Protein AF-0000000085180410 (afdb_homodimer)

Secondary structure (DSSP, 8-state):
-EEEEE--SSTTHHHHHHHHHHHHHHHT-EEEEEEEE--HHHHHHHHH-GGGHHHHHHHHHHHHHHHHHHHHTTTSEEEEEES-HHHHHHHHHTTEEEEEEE-----HHHHHHH--HHHHHHHHTSS-EEEE-TT---SS-SEEEEE--SSHHHHHHHHHHHHHHHHHT-EEEEEEEEPSTTSTT--TTS--TT--HHHHHHHHHHHHHHHHTS-EEEEE-SSHHHHHHHHHHTT-SEEEEEE---SSTTS---HHHHHHHHH--S-EEEEETT---/-EEEEEE-SSTTHHHHHHHHHHHHHHHT-EEEEEEEE--HHHHHHHHH-GGGHHHHHHHHHHHHHHHHHHHHTTTSEEEEEES-HHHHHHHHHTTEEEEEEE-----HHHHHHH--HHHHHHHHTSS-EEEE-TT---SS-SEEEEE--SSHHHHHHHHHHHHHHHHHT-EEEEEEEEPSTTSTT--TTS--TT--HHHHHHHHHHHHHHHHTS-EEEEE-SSHHHHHHHHHHTT-SEEEEEE---SSTTSPPPHHHHHHHHH--S-EEEEETT---

InterPro domains:
  IPR006015 Universal stress protein A family [PR01438] (141-159)
  IPR006015 Universal stress protein A family [PR01438] (233-245)
  IPR006015 Universal stress protein A family [PR01438] (250-272)
  IPR006016 UspA [PF00582] (2-133)
  IPR006016 UspA [PF00582] (143-272)
  IPR014729 Rossmann-like alpha/beta/alpha sandwich fold [G3DSA:3.40.50.620] (1-136)
  IPR014729 Rossmann-like alpha/beta/alpha sandwich fold [G3DSA:3.40.50.620] (140-274)

Sequence (554 aa):
MRLLAAVDFGATHESVVATAEALGEALGLEPFLLHVIPDPYFQGLAHHFPDLKEPIQALLAQVEARVGAALRARGLKAQVLRGLPAFVVGGEATRAKLVVLGQVGEAPLERLARGGMARYLLHRGEVPVLLVPPHRPLLRPARIAVGVDEGDAALAAARLAQIFGERLGAEVVGLHLVSGEGGCCYPTYLDPKGLGLAQVLERAEAFLSERLGLKVQAFKGEEALDLLEAAKRLGVDLLVLGSKAKSTWRHRLGQMVEAALRHGELPLLVVPEAARWMRLLAAVDFGATHESVVATAEALGEALGLEPFLLHVIPDPYFQGLAHHFPDLKEPIQALLAQVEARVGAALRARGLKAQVLRGLPAFVVGGEATRAKLVVLGQVGEAPLERLARGGMARYLLHRGEVPVLLVPPHRPLLRPARIAVGVDEGDAALAAARLAQIFGERLGAEVVGLHLVSGEGGCCYPTYLDPKGLGLAQVLERAEAFLSERLGLKVQAFKGEEALDLLEAAKRLGVDLLVLGSKAKSTWRHRLGQMVEAALRHGELPLLVVPEAARW

Structure (mmCIF, N/CA/C/O backbone):
data_AF-0000000085180410-model_v1
#
loop_
_entity.id
_entity.type
_entity.pdbx_description
1 polymer 'Universal stress protein UspA-like protein'
#
loop_
_atom_site.group_PDB
_atom_site.id
_atom_site.type_symbol
_atom_site.label_atom_id
_atom_site.label_alt_id
_atom_site.label_comp_id
_atom_site.label_asym_id
_atom_site.label_entity_id
_atom_site.label_seq_id
_atom_site.pdbx_PDB_ins_code
_atom_site.Cartn_x
_atom_site.Cartn_y
_atom_site.Cartn_z
_atom_site.occupancy
_atom_site.B_iso_or_equiv
_atom_site.auth_seq_id
_atom_site.auth_comp_id
_atom_site.auth_asym_id
_atom_site.auth_atom_id
_atom_site.pdbx_PDB_model_num
ATOM 1 N N . MET A 1 1 ? 6.113 -18.984 -25.016 1 86.44 1 MET A N 1
ATOM 2 C CA . MET A 1 1 ? 5.594 -17.938 -24.125 1 86.44 1 MET A CA 1
ATOM 3 C C . MET A 1 1 ? 6.312 -17.969 -22.781 1 86.44 1 MET A C 1
ATOM 5 O O . MET A 1 1 ? 6.914 -18.984 -22.406 1 86.44 1 MET A O 1
ATOM 9 N N . ARG A 1 2 ? 6.344 -16.891 -22.125 1 94.56 2 ARG A N 1
ATOM 10 C CA . ARG A 1 2 ? 7.266 -16.719 -21.016 1 94.56 2 ARG A CA 1
ATOM 11 C C . ARG A 1 2 ? 6.527 -16.828 -19.672 1 94.56 2 ARG A C 1
ATOM 13 O O . ARG A 1 2 ? 5.359 -16.453 -19.578 1 94.56 2 ARG A O 1
ATOM 20 N N . LEU A 1 3 ? 7.152 -17.562 -18.766 1 98.25 3 LEU A N 1
ATOM 21 C CA . LEU A 1 3 ? 6.809 -17.531 -17.344 1 98.25 3 LEU A CA 1
ATOM 22 C C . LEU A 1 3 ? 7.77 -16.625 -16.578 1 98.25 3 LEU A C 1
ATOM 24 O O . LEU A 1 3 ? 8.953 -16.938 -16.438 1 98.25 3 LEU A O 1
ATOM 28 N N . LEU A 1 4 ? 7.266 -15.516 -16.125 1 98.56 4 LEU A N 1
ATOM 29 C CA . LEU A 1 4 ? 8.102 -14.555 -15.414 1 98.56 4 LEU A CA 1
ATOM 30 C C . LEU A 1 4 ? 8.125 -14.867 -13.914 1 98.56 4 LEU A C 1
ATOM 32 O O . LEU A 1 4 ? 7.074 -14.945 -13.273 1 98.56 4 LEU A O 1
ATOM 36 N N . ALA A 1 5 ? 9.25 -15.094 -13.398 1 98.56 5 ALA A N 1
ATOM 37 C CA . ALA A 1 5 ? 9.445 -15.273 -11.961 1 98.56 5 ALA A CA 1
ATOM 38 C C . ALA A 1 5 ? 10.25 -14.117 -11.375 1 98.56 5 ALA A C 1
ATOM 40 O O . ALA A 1 5 ? 11.445 -13.977 -11.648 1 98.56 5 ALA A O 1
ATOM 41 N N . ALA A 1 6 ? 9.578 -13.305 -10.617 1 97.94 6 ALA A N 1
ATOM 42 C CA . ALA A 1 6 ? 10.266 -12.219 -9.93 1 97.94 6 ALA A CA 1
ATOM 43 C C . ALA A 1 6 ? 10.875 -12.695 -8.617 1 97.94 6 ALA A C 1
ATOM 45 O O . ALA A 1 6 ? 10.164 -13.219 -7.754 1 97.94 6 ALA A O 1
ATOM 46 N N . VAL A 1 7 ? 12.148 -12.531 -8.484 1 96.25 7 VAL A N 1
ATOM 47 C CA . VAL A 1 7 ? 12.828 -13.102 -7.332 1 96.25 7 VAL A CA 1
ATOM 48 C C . VAL A 1 7 ? 13.625 -12.016 -6.613 1 96.25 7 VAL A C 1
ATOM 50 O O . VAL A 1 7 ? 14.031 -11.023 -7.227 1 96.25 7 VAL A O 1
ATOM 53 N N . ASP A 1 8 ? 13.531 -12.32 -5.398 1 88.06 8 ASP A N 1
ATOM 54 C CA . ASP A 1 8 ? 14.461 -11.602 -4.539 1 88.06 8 ASP A CA 1
ATOM 55 C C . ASP A 1 8 ? 15.242 -12.562 -3.641 1 88.06 8 ASP A C 1
ATOM 57 O O . ASP A 1 8 ? 15.039 -13.773 -3.705 1 88.06 8 ASP A O 1
ATOM 61 N N . PHE A 1 9 ? 16.328 -12.477 -3.127 1 88.25 9 PHE A N 1
ATOM 62 C CA . PHE A 1 9 ? 17.125 -13.367 -2.287 1 88.25 9 PHE A CA 1
ATOM 63 C C . PHE A 1 9 ? 16.578 -13.406 -0.868 1 88.25 9 PHE A C 1
ATOM 65 O O . PHE A 1 9 ? 17.328 -13.531 0.096 1 88.25 9 PHE A O 1
ATOM 72 N N . GLY A 1 10 ? 15.234 -13.188 -0.792 1 90 10 GLY A N 1
ATOM 73 C CA . GLY A 1 10 ? 14.578 -13.305 0.5 1 90 10 GLY A CA 1
ATOM 74 C C . GLY A 1 10 ? 14.07 -14.711 0.789 1 90 10 GLY A C 1
ATOM 75 O O . GLY A 1 10 ? 14.555 -15.68 0.207 1 90 10 GLY A O 1
ATOM 76 N N . ALA A 1 11 ? 13.109 -14.836 1.707 1 89.75 11 ALA A N 1
ATOM 77 C CA . ALA A 1 11 ? 12.633 -16.109 2.248 1 89.75 11 ALA A CA 1
ATOM 78 C C . ALA A 1 11 ? 11.922 -16.922 1.177 1 89.75 11 ALA A C 1
ATOM 80 O O . ALA A 1 11 ? 11.875 -18.156 1.257 1 89.75 11 ALA A O 1
ATOM 81 N N . THR A 1 12 ? 11.398 -16.266 0.133 1 93.25 12 THR A N 1
ATOM 82 C CA . THR A 1 12 ? 10.594 -16.969 -0.858 1 93.25 12 THR A CA 1
ATOM 83 C C . THR A 1 12 ? 11.422 -17.312 -2.092 1 93.25 12 THR A C 1
ATOM 85 O O . THR A 1 12 ? 10.93 -17.938 -3.027 1 93.25 12 THR A O 1
ATOM 88 N N . HIS A 1 13 ? 12.656 -16.969 -2.131 1 95.12 13 HIS A N 1
ATOM 89 C CA . HIS A 1 13 ? 13.5 -17.094 -3.316 1 95.12 13 HIS A CA 1
ATOM 90 C C . HIS A 1 13 ? 13.477 -18.516 -3.865 1 95.12 13 HIS A C 1
ATOM 92 O O . HIS A 1 13 ? 13.125 -18.734 -5.027 1 95.12 13 HIS A O 1
ATOM 98 N N . GLU A 1 14 ? 13.742 -19.438 -3.02 1 95.81 14 GLU A N 1
ATOM 99 C CA . GLU A 1 14 ? 13.844 -20.828 -3.473 1 95.81 14 GLU A CA 1
ATOM 100 C C . GLU A 1 14 ? 12.492 -21.359 -3.922 1 95.81 14 GLU A C 1
ATOM 102 O O . GLU A 1 14 ? 12.398 -22.094 -4.906 1 95.81 14 GLU A O 1
ATOM 107 N N . SER A 1 15 ? 11.492 -20.984 -3.205 1 96.62 15 SER A N 1
ATOM 108 C CA . SER A 1 15 ? 10.148 -21.438 -3.572 1 96.62 15 SER A CA 1
ATOM 109 C C . SER A 1 15 ? 9.742 -20.906 -4.941 1 96.62 15 SER A C 1
ATOM 111 O O . SER A 1 15 ? 9.164 -21.625 -5.75 1 96.62 15 SER A O 1
ATOM 113 N N . VAL A 1 16 ? 10.055 -19.688 -5.223 1 97.88 16 VAL A N 1
ATOM 114 C CA . VAL A 1 16 ? 9.688 -19.062 -6.484 1 97.88 16 VAL A CA 1
ATOM 115 C C . VAL A 1 16 ? 10.477 -19.703 -7.629 1 97.88 16 VAL A C 1
ATOM 117 O O . VAL A 1 16 ? 9.906 -20.047 -8.664 1 97.88 16 VAL A O 1
ATOM 120 N N . VAL A 1 17 ? 11.75 -19.922 -7.43 1 97.69 17 VAL A N 1
ATOM 121 C CA . VAL A 1 17 ? 12.602 -20.5 -8.469 1 97.69 17 VAL A CA 1
ATOM 122 C C . VAL A 1 17 ? 12.164 -21.922 -8.766 1 97.69 17 VAL A C 1
ATOM 124 O O . VAL A 1 17 ? 11.969 -22.297 -9.922 1 97.69 17 VAL A O 1
ATOM 127 N N . ALA A 1 18 ? 11.961 -22.672 -7.746 1 97.69 18 ALA A N 1
ATOM 128 C CA . ALA A 1 18 ? 11.547 -24.062 -7.914 1 97.69 18 ALA A CA 1
ATOM 129 C C . ALA A 1 18 ? 10.195 -24.141 -8.617 1 97.69 18 ALA A C 1
ATOM 131 O O . ALA A 1 18 ? 10 -25 -9.492 1 97.69 18 ALA A O 1
ATOM 132 N N . THR A 1 19 ? 9.297 -23.297 -8.227 1 98.38 19 THR A N 1
ATOM 133 C CA . THR A 1 19 ? 7.98 -23.25 -8.844 1 98.38 19 THR A CA 1
ATOM 134 C C . THR A 1 19 ? 8.094 -22.906 -10.328 1 98.38 19 THR A C 1
ATOM 136 O O . THR A 1 19 ? 7.453 -23.547 -11.172 1 98.38 19 THR A O 1
ATOM 139 N N . ALA A 1 20 ? 8.898 -21.922 -10.633 1 98.06 20 ALA A N 1
ATOM 140 C CA . ALA A 1 20 ? 9.062 -21.484 -12.016 1 98.06 20 ALA A CA 1
ATOM 141 C C . ALA A 1 20 ? 9.609 -22.609 -12.883 1 98.06 20 ALA A C 1
ATOM 143 O O . ALA A 1 20 ? 9.156 -22.812 -14.008 1 98.06 20 ALA A O 1
ATOM 144 N N . GLU A 1 21 ? 10.539 -23.281 -12.359 1 97.06 21 GLU A N 1
ATOM 145 C CA . GLU A 1 21 ? 11.133 -24.391 -13.086 1 97.06 21 GLU A CA 1
ATOM 146 C C . GLU A 1 21 ? 10.117 -25.5 -13.328 1 97.06 21 GLU A C 1
ATOM 148 O O . GLU A 1 21 ? 9.945 -25.969 -14.453 1 97.06 21 GLU A O 1
ATOM 153 N N . ALA A 1 22 ? 9.469 -25.891 -12.305 1 97.19 22 ALA A N 1
ATOM 154 C CA . ALA A 1 22 ? 8.508 -27 -12.383 1 97.19 22 ALA A CA 1
ATOM 155 C C . ALA A 1 22 ? 7.348 -26.656 -13.312 1 97.19 22 ALA A C 1
ATOM 157 O O . ALA A 1 22 ? 6.984 -27.438 -14.18 1 97.19 22 ALA A O 1
ATOM 158 N N . LEU A 1 23 ? 6.809 -25.5 -13.125 1 97.31 23 LEU A N 1
ATOM 159 C CA . LEU A 1 23 ? 5.656 -25.094 -13.922 1 97.31 23 LEU A CA 1
ATOM 160 C C . LEU A 1 23 ? 6.062 -24.828 -15.367 1 97.31 23 LEU A C 1
ATOM 162 O O . LEU A 1 23 ? 5.293 -25.094 -16.297 1 97.31 23 LEU A O 1
ATOM 166 N N . GLY A 1 24 ? 7.242 -24.203 -15.492 1 96.75 24 GLY A N 1
ATOM 167 C CA . GLY A 1 24 ? 7.727 -24 -16.844 1 96.75 24 GLY A CA 1
ATOM 168 C C . GLY A 1 24 ? 7.742 -25.266 -17.672 1 96.75 24 GLY A C 1
ATOM 169 O O . GLY A 1 24 ? 7.238 -25.297 -18.797 1 96.75 24 GLY A O 1
ATOM 170 N N . GLU A 1 25 ? 8.242 -26.234 -17.141 1 95.38 25 GLU A N 1
ATOM 171 C CA . GLU A 1 25 ? 8.312 -27.547 -17.797 1 95.38 25 GLU A CA 1
ATOM 172 C C . GLU A 1 25 ? 6.922 -28.109 -18.062 1 95.38 25 GLU A C 1
ATOM 174 O O . GLU A 1 25 ? 6.609 -28.516 -19.172 1 95.38 25 GLU A O 1
ATOM 179 N N . ALA A 1 26 ? 6.121 -28.125 -17.094 1 96.12 26 ALA A N 1
ATOM 180 C CA . ALA A 1 26 ? 4.812 -28.766 -17.172 1 96.12 26 ALA A CA 1
ATOM 181 C C . ALA A 1 26 ? 3.887 -28.016 -18.141 1 96.12 26 ALA A C 1
ATOM 183 O O . ALA A 1 26 ? 3.061 -28.641 -18.812 1 96.12 26 ALA A O 1
ATOM 184 N N . LEU A 1 27 ? 4.023 -26.703 -18.172 1 96.31 27 LEU A N 1
ATOM 185 C CA . LEU A 1 27 ? 3.084 -25.891 -18.953 1 96.31 27 LEU A CA 1
ATOM 186 C C . LEU A 1 27 ? 3.682 -25.5 -20.297 1 96.31 27 LEU A C 1
ATOM 188 O O . LEU A 1 27 ? 3.012 -24.875 -21.125 1 96.31 27 LEU A O 1
ATOM 192 N N . GLY A 1 28 ? 4.918 -25.906 -20.516 1 96.19 28 GLY A N 1
ATOM 193 C CA . GLY A 1 28 ? 5.582 -25.547 -21.766 1 96.19 28 GLY A CA 1
ATOM 194 C C . GLY A 1 28 ? 5.906 -24.078 -21.875 1 96.19 28 GLY A C 1
ATOM 195 O O . GLY A 1 28 ? 5.766 -23.484 -22.938 1 96.19 28 GLY A O 1
ATOM 196 N N . LEU A 1 29 ? 6.148 -23.484 -20.797 1 97.06 29 LEU A N 1
ATOM 197 C CA . LEU A 1 29 ? 6.551 -22.094 -20.75 1 97.06 29 LEU A CA 1
ATOM 198 C C . LEU A 1 29 ? 8.039 -21.953 -20.453 1 97.06 29 LEU A C 1
ATOM 200 O O . LEU A 1 29 ? 8.625 -22.828 -19.797 1 97.06 29 LEU A O 1
ATOM 204 N N . GLU A 1 30 ? 8.656 -20.953 -20.938 1 97.62 30 GLU A N 1
ATOM 205 C CA . GLU A 1 30 ? 10.062 -20.688 -20.641 1 97.62 30 GLU A CA 1
ATOM 206 C C . GLU A 1 30 ? 10.219 -19.844 -19.375 1 97.62 30 GLU A C 1
ATOM 208 O O . GLU A 1 30 ? 9.859 -18.672 -19.375 1 97.62 30 GLU A O 1
ATOM 213 N N . PRO A 1 31 ? 10.773 -20.453 -18.344 1 97.88 31 PRO A N 1
ATOM 214 C CA . PRO A 1 31 ? 10.977 -19.672 -17.125 1 97.88 31 PRO A CA 1
ATOM 215 C C . PRO A 1 31 ? 12 -18.547 -17.312 1 97.88 31 PRO A C 1
ATOM 217 O O . PRO A 1 31 ? 13.031 -18.75 -17.953 1 97.88 31 PRO A O 1
ATOM 220 N N . PHE A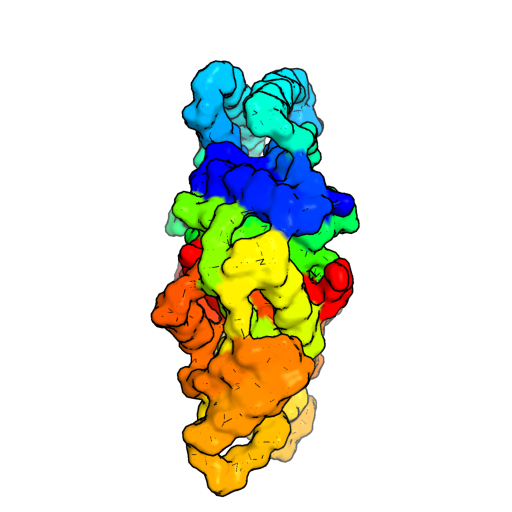 1 32 ? 11.656 -17.422 -16.859 1 98.06 32 PHE A N 1
ATOM 221 C CA . PHE A 1 32 ? 12.5 -16.234 -16.891 1 98.06 32 PHE A CA 1
ATOM 222 C C . PHE A 1 32 ? 12.586 -15.578 -15.523 1 98.06 32 PHE A C 1
ATOM 224 O O . PHE A 1 32 ? 11.578 -15.086 -15 1 98.06 32 PHE A O 1
ATOM 231 N N . LEU A 1 33 ? 13.797 -15.602 -14.93 1 98.31 33 LEU A N 1
ATOM 232 C CA . LEU A 1 33 ? 14.008 -14.992 -13.625 1 98.31 33 LEU A CA 1
ATOM 233 C C . LEU A 1 33 ? 14.297 -13.5 -13.766 1 98.31 33 LEU A C 1
ATOM 235 O O . LEU A 1 33 ? 15.125 -13.1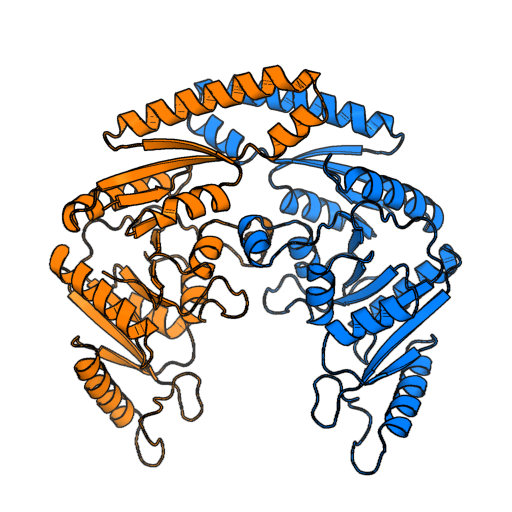02 -14.594 1 98.31 33 LEU A O 1
ATOM 239 N N . LEU A 1 34 ? 13.594 -12.68 -13.047 1 98.31 34 LEU A N 1
ATOM 240 C CA . LEU A 1 34 ? 13.812 -11.242 -13.023 1 98.31 34 LEU A CA 1
ATOM 241 C C . LEU A 1 34 ? 14.117 -10.758 -11.609 1 98.31 34 LEU A C 1
ATOM 243 O O . LEU A 1 34 ? 13.375 -11.062 -10.672 1 98.31 34 LEU A O 1
ATOM 247 N N . HIS A 1 35 ? 15.188 -10.156 -11.453 1 98.38 35 HIS A N 1
ATOM 248 C CA . HIS A 1 35 ? 15.539 -9.469 -10.219 1 98.38 35 HIS A CA 1
ATOM 249 C C . HIS A 1 35 ? 15.641 -7.961 -10.438 1 98.38 35 HIS A C 1
ATOM 251 O O . HIS A 1 35 ? 16.234 -7.516 -11.43 1 98.38 35 HIS A O 1
ATOM 257 N N . VAL A 1 36 ? 15.062 -7.18 -9.586 1 97.81 36 VAL A N 1
ATOM 258 C CA . VAL A 1 36 ? 15.086 -5.727 -9.727 1 97.81 36 VAL A CA 1
ATOM 259 C C . VAL A 1 36 ? 15.828 -5.109 -8.539 1 97.81 36 VAL A C 1
ATOM 261 O O . VAL A 1 36 ? 15.5 -5.379 -7.383 1 97.81 36 VAL A O 1
ATOM 264 N N . ILE A 1 37 ? 16.859 -4.383 -8.758 1 97.88 37 ILE A N 1
ATOM 265 C CA . ILE A 1 37 ? 17.562 -3.605 -7.75 1 97.88 37 ILE A CA 1
ATOM 266 C C . ILE A 1 37 ? 16.844 -2.283 -7.508 1 97.88 37 ILE A C 1
ATOM 268 O O . ILE A 1 37 ? 16.75 -1.448 -8.414 1 97.88 37 ILE A O 1
ATOM 272 N N . PRO A 1 38 ? 16.266 -2.137 -6.332 1 95.88 38 PRO A N 1
ATOM 273 C CA . PRO A 1 38 ? 15.594 -0.862 -6.051 1 95.88 38 PRO A CA 1
ATOM 274 C C . PRO A 1 38 ? 16.578 0.287 -5.848 1 95.88 38 PRO A C 1
ATOM 276 O O . PRO A 1 38 ? 17.078 0.49 -4.738 1 95.88 38 PRO A O 1
ATOM 279 N N . ASP A 1 39 ? 16.75 1.11 -6.871 1 96.31 39 ASP A N 1
ATOM 280 C CA . ASP A 1 39 ? 17.828 2.098 -6.758 1 96.31 39 ASP A CA 1
ATOM 281 C C . ASP A 1 39 ? 17.266 3.52 -6.816 1 96.31 39 ASP A C 1
ATOM 283 O O . ASP A 1 39 ? 18.031 4.484 -6.91 1 96.31 39 ASP A O 1
ATOM 287 N N . PRO A 1 40 ? 15.891 3.717 -6.773 1 93.25 40 PRO A N 1
ATOM 288 C CA . PRO A 1 40 ? 15.414 5.094 -6.926 1 93.25 40 PRO A CA 1
ATOM 289 C C . PRO A 1 40 ? 15.93 6.02 -5.824 1 93.25 40 PRO A C 1
ATOM 291 O O . PRO A 1 40 ? 16.297 7.164 -6.102 1 93.25 40 PRO A O 1
ATOM 294 N N . TYR A 1 41 ? 15.922 5.559 -4.598 1 94.19 41 TYR A N 1
ATOM 295 C CA . TYR A 1 41 ? 16.406 6.387 -3.502 1 94.19 41 TYR A CA 1
ATOM 296 C C . TYR A 1 41 ? 17.844 6.816 -3.746 1 94.19 41 TYR A C 1
ATOM 298 O O . TYR A 1 41 ? 18.188 8 -3.627 1 94.19 41 TYR A O 1
ATOM 306 N N . PHE A 1 42 ? 18.688 5.898 -4.102 1 96.31 42 PHE A N 1
ATOM 307 C CA . PHE A 1 42 ? 20.109 6.18 -4.266 1 96.31 42 PHE A CA 1
ATOM 308 C C . PHE A 1 42 ? 20.344 7.027 -5.508 1 96.31 42 PHE A C 1
ATOM 310 O O . PHE A 1 42 ? 21.25 7.871 -5.52 1 96.31 42 PHE A O 1
ATOM 317 N N . GLN A 1 43 ? 19.547 6.766 -6.512 1 95 43 GLN A N 1
ATOM 318 C CA . GLN A 1 43 ? 19.641 7.625 -7.688 1 95 43 GLN A CA 1
ATOM 319 C C . GLN A 1 43 ? 19.266 9.062 -7.352 1 95 43 GLN A C 1
ATOM 321 O O . GLN A 1 43 ? 19.891 10.008 -7.828 1 95 43 GLN A O 1
ATOM 326 N N . GLY A 1 44 ? 18.203 9.211 -6.582 1 94.56 44 GLY A N 1
ATOM 327 C CA . GLY A 1 44 ? 17.828 10.539 -6.121 1 94.56 44 GLY A CA 1
ATOM 328 C C . GLY A 1 44 ? 18.906 11.227 -5.316 1 94.56 44 GLY A C 1
ATOM 329 O O . GLY A 1 44 ? 19.156 12.422 -5.492 1 94.56 44 GLY A O 1
ATOM 330 N N . LEU A 1 45 ? 19.547 10.492 -4.48 1 95.5 45 LEU A N 1
ATOM 331 C CA . LEU A 1 45 ? 20.641 11.047 -3.67 1 95.5 45 LEU A CA 1
ATOM 332 C C . LEU A 1 45 ? 21.797 11.484 -4.547 1 95.5 45 LEU A C 1
ATOM 334 O O . LEU A 1 45 ? 22.406 12.539 -4.312 1 95.5 45 LEU A O 1
ATOM 338 N N . ALA A 1 46 ? 22.125 10.609 -5.504 1 96.19 46 ALA A N 1
ATOM 339 C CA . ALA A 1 46 ? 23.234 10.922 -6.414 1 96.19 46 ALA A CA 1
ATOM 340 C C . ALA A 1 46 ? 22.953 12.203 -7.191 1 96.19 46 ALA A C 1
ATOM 342 O O . ALA A 1 46 ? 23.875 12.953 -7.52 1 96.19 46 ALA A O 1
ATOM 343 N N . HIS A 1 47 ? 21.703 12.422 -7.508 1 94.62 47 HIS A N 1
ATOM 344 C CA . HIS A 1 47 ? 21.312 13.641 -8.203 1 94.62 47 HIS A CA 1
ATOM 345 C C . HIS A 1 47 ? 21.484 14.867 -7.316 1 94.62 47 HIS A C 1
ATOM 347 O O . HIS A 1 47 ? 21.953 15.906 -7.777 1 94.62 47 HIS A O 1
ATOM 353 N N . HIS A 1 48 ? 21.188 14.734 -6.043 1 94.81 48 HIS A N 1
ATOM 354 C CA . HIS A 1 48 ? 21.25 15.844 -5.102 1 94.81 48 HIS A CA 1
ATOM 355 C C . HIS A 1 48 ? 22.672 16.062 -4.602 1 94.81 48 HIS A C 1
ATOM 357 O O . HIS A 1 48 ? 23.078 17.203 -4.336 1 94.81 48 HIS A O 1
ATOM 363 N N . PHE A 1 49 ? 23.391 14.945 -4.457 1 96.75 49 PHE A N 1
ATOM 364 C CA . PHE A 1 49 ? 24.766 14.984 -3.986 1 96.75 49 PHE A CA 1
ATOM 365 C C . PHE A 1 49 ? 25.719 14.383 -5.027 1 96.75 49 PHE A C 1
ATOM 367 O O . PHE A 1 49 ? 26.047 13.203 -4.965 1 96.75 49 PHE A O 1
ATOM 374 N N . PRO A 1 50 ? 26.281 15.203 -5.867 1 96.81 50 PRO A N 1
ATOM 375 C CA . PRO A 1 50 ? 27.109 14.703 -6.969 1 96.81 50 PRO A CA 1
ATOM 376 C C . PRO A 1 50 ? 28.312 13.906 -6.484 1 96.81 50 PRO A C 1
ATOM 378 O O . PRO A 1 50 ? 28.797 13.023 -7.195 1 96.81 50 PRO A O 1
ATOM 381 N N . ASP A 1 51 ? 28.812 14.203 -5.324 1 97.38 51 ASP A N 1
ATOM 382 C CA . ASP A 1 51 ? 29.984 13.508 -4.773 1 97.38 51 ASP A CA 1
ATOM 383 C C . ASP A 1 51 ? 29.641 12.062 -4.422 1 97.38 51 ASP A C 1
ATOM 385 O O . ASP A 1 51 ? 30.531 11.234 -4.238 1 97.38 51 ASP A O 1
ATOM 389 N N . LEU A 1 52 ? 28.391 11.719 -4.363 1 97.75 52 LEU A N 1
ATOM 390 C CA . LEU A 1 52 ? 27.969 10.359 -4.039 1 97.75 52 LEU A CA 1
ATOM 391 C C . LEU A 1 52 ? 27.703 9.562 -5.312 1 97.75 52 LEU A C 1
ATOM 393 O O . LEU A 1 52 ? 27.5 8.344 -5.254 1 97.75 52 LEU A O 1
ATOM 397 N N . LYS A 1 53 ? 27.703 10.188 -6.441 1 97.94 53 LYS A N 1
ATOM 398 C CA . LYS A 1 53 ? 27.344 9.555 -7.707 1 97.94 53 LYS A CA 1
ATOM 399 C C . LYS A 1 53 ? 28.234 8.352 -7.992 1 97.94 53 LYS A C 1
ATOM 401 O O . LYS A 1 53 ? 27.75 7.246 -8.219 1 97.94 53 LYS A O 1
ATOM 406 N N . GLU A 1 54 ? 29.5 8.531 -7.984 1 98.06 54 GLU A N 1
ATOM 407 C CA . GLU A 1 54 ? 30.438 7.48 -8.367 1 98.06 54 GLU A CA 1
ATOM 408 C C . GLU A 1 54 ? 30.391 6.305 -7.391 1 98.06 54 GLU A C 1
ATOM 410 O O . GLU A 1 54 ? 30.281 5.152 -7.809 1 98.06 54 GLU A O 1
ATOM 415 N N . PRO A 1 55 ? 30.453 6.574 -6.047 1 98.12 55 PRO A N 1
ATOM 416 C CA . PRO A 1 55 ? 30.359 5.445 -5.117 1 98.12 55 PRO A CA 1
ATOM 417 C C . PRO A 1 55 ? 29.047 4.668 -5.27 1 98.12 55 PRO A C 1
ATOM 419 O O . PRO A 1 55 ? 29.047 3.436 -5.176 1 98.12 55 PRO A O 1
ATOM 422 N N . ILE A 1 56 ? 27.969 5.32 -5.484 1 98.19 56 ILE A N 1
ATOM 423 C CA . ILE A 1 56 ? 26.672 4.676 -5.637 1 98.19 56 ILE A CA 1
ATOM 424 C C . ILE A 1 56 ? 26.656 3.824 -6.902 1 98.19 56 ILE A C 1
ATOM 426 O O . ILE A 1 56 ? 26.266 2.656 -6.875 1 98.19 56 ILE A O 1
ATOM 430 N N . GLN A 1 57 ? 27.125 4.383 -8.008 1 98.12 57 GLN A N 1
ATOM 431 C CA . GLN A 1 57 ? 27.141 3.658 -9.273 1 98.12 57 GLN A CA 1
ATOM 432 C C . GLN A 1 57 ? 28.047 2.43 -9.188 1 98.12 57 GLN A C 1
ATOM 434 O O . GLN A 1 57 ? 27.734 1.378 -9.742 1 98.12 57 GLN A O 1
ATOM 439 N N . ALA A 1 58 ? 29.141 2.598 -8.555 1 98.12 58 ALA A N 1
ATOM 440 C CA . ALA A 1 58 ? 30.078 1.483 -8.398 1 98.12 58 ALA A CA 1
ATOM 441 C C . ALA A 1 58 ? 29.438 0.341 -7.617 1 98.12 58 ALA A C 1
ATOM 443 O O . ALA A 1 58 ? 29.562 -0.826 -7.996 1 98.12 58 ALA A O 1
ATOM 444 N N . LEU A 1 59 ? 28.766 0.663 -6.52 1 97.94 59 LEU A N 1
ATOM 445 C CA . LEU A 1 59 ? 28.109 -0.373 -5.73 1 97.94 59 LEU A CA 1
ATOM 446 C C . LEU A 1 59 ? 27 -1.049 -6.527 1 97.94 59 LEU A C 1
ATOM 448 O O . LEU A 1 59 ? 26.875 -2.275 -6.512 1 97.94 59 LEU A O 1
ATOM 452 N N . LEU A 1 60 ? 26.188 -0.244 -7.195 1 98.06 60 LEU A N 1
ATOM 453 C CA . LEU A 1 60 ? 25.078 -0.792 -7.969 1 98.06 60 LEU A CA 1
ATOM 454 C C . LEU A 1 60 ? 25.578 -1.743 -9.047 1 98.06 60 LEU A C 1
ATOM 456 O O . LEU A 1 60 ? 24.969 -2.787 -9.297 1 98.06 60 LEU A O 1
ATOM 460 N N . ALA A 1 61 ? 26.703 -1.386 -9.695 1 98.19 61 ALA A N 1
ATOM 461 C CA . ALA A 1 61 ? 27.312 -2.248 -10.711 1 98.19 61 ALA A CA 1
ATOM 462 C C . ALA A 1 61 ? 27.781 -3.561 -10.102 1 98.19 61 ALA A C 1
ATOM 464 O O . ALA A 1 61 ? 27.609 -4.629 -10.688 1 98.19 61 ALA A O 1
ATOM 465 N N . GLN A 1 62 ? 28.375 -3.475 -8.945 1 98.06 62 GLN A N 1
ATOM 466 C CA . GLN A 1 62 ? 28.844 -4.664 -8.242 1 98.06 62 GLN A CA 1
ATOM 467 C C . GLN A 1 62 ? 27.672 -5.578 -7.875 1 98.06 62 GLN A C 1
ATOM 469 O O . GLN A 1 62 ? 27.75 -6.797 -8.047 1 98.06 62 GLN A O 1
ATOM 474 N N . VAL A 1 63 ? 26.656 -5 -7.34 1 97.94 63 VAL A N 1
ATOM 475 C CA . VAL A 1 63 ? 25.453 -5.746 -6.949 1 97.94 63 VAL A CA 1
ATOM 476 C C . VAL A 1 63 ? 24.844 -6.414 -8.172 1 97.94 63 VAL A C 1
ATOM 478 O O . VAL A 1 63 ? 24.516 -7.602 -8.141 1 97.94 63 VAL A O 1
ATOM 481 N N . GLU A 1 64 ? 24.719 -5.633 -9.203 1 98.19 64 GLU A N 1
ATOM 482 C CA . GLU A 1 64 ? 24.141 -6.145 -10.445 1 98.19 64 GLU A CA 1
ATOM 483 C C . GLU A 1 64 ? 24.938 -7.34 -10.969 1 98.19 64 GLU A C 1
ATOM 485 O O . GLU A 1 64 ? 24.344 -8.359 -11.344 1 98.19 64 GLU A O 1
ATOM 490 N N . ALA A 1 65 ? 26.219 -7.227 -11.016 1 98.06 65 ALA A N 1
ATOM 491 C CA . ALA A 1 65 ? 27.078 -8.297 -11.508 1 98.06 65 ALA A CA 1
ATOM 492 C C . ALA A 1 65 ? 26.969 -9.539 -10.625 1 98.06 65 ALA A C 1
ATOM 494 O O . ALA A 1 65 ? 26.844 -10.656 -11.133 1 98.06 65 ALA A O 1
ATOM 495 N N . ARG A 1 66 ? 26.969 -9.352 -9.352 1 97.81 66 ARG A N 1
ATOM 496 C CA . ARG A 1 66 ? 26.969 -10.461 -8.406 1 97.81 66 ARG A CA 1
ATOM 497 C C . ARG A 1 66 ? 25.641 -11.195 -8.43 1 97.81 66 ARG A C 1
ATOM 499 O O . ARG A 1 66 ? 25.594 -12.43 -8.445 1 97.81 66 ARG A O 1
ATOM 506 N N . VAL A 1 67 ? 24.562 -10.445 -8.383 1 97.69 67 VAL A N 1
ATOM 507 C CA . VAL A 1 67 ? 23.219 -11 -8.414 1 97.69 67 VAL A CA 1
ATOM 508 C C . VAL A 1 67 ? 22.984 -11.711 -9.75 1 97.69 67 VAL A C 1
ATOM 510 O O . VAL A 1 67 ? 22.453 -12.82 -9.789 1 97.69 67 VAL A O 1
ATOM 513 N N . GLY A 1 68 ? 23.422 -11.031 -10.789 1 97.56 68 GLY A N 1
ATOM 514 C CA . GLY A 1 68 ? 23.297 -11.641 -12.109 1 97.56 68 GLY A CA 1
ATOM 515 C C . GLY A 1 68 ? 24.016 -12.977 -12.211 1 97.56 68 GLY A C 1
ATOM 516 O O . GLY A 1 68 ? 23.453 -13.945 -12.742 1 97.56 68 GLY A O 1
ATOM 517 N N . ALA A 1 69 ? 25.188 -13.023 -11.773 1 97.44 69 ALA A N 1
ATOM 518 C CA . ALA A 1 69 ? 25.969 -14.266 -11.797 1 97.44 69 ALA A CA 1
ATOM 519 C C . ALA A 1 69 ? 25.266 -15.359 -11 1 97.44 69 ALA A C 1
ATOM 521 O O . ALA A 1 69 ? 25.219 -16.516 -11.438 1 97.44 69 ALA A O 1
ATOM 522 N N . ALA A 1 70 ? 24.781 -15.031 -9.836 1 96.69 70 ALA A N 1
ATOM 523 C CA . ALA A 1 70 ? 24.109 -16 -8.977 1 96.69 70 ALA A CA 1
ATOM 524 C C . ALA A 1 70 ? 22.859 -16.562 -9.656 1 96.69 70 ALA A C 1
ATOM 526 O O . ALA A 1 70 ? 22.578 -17.766 -9.57 1 96.69 70 ALA A O 1
ATOM 527 N N . LEU A 1 71 ? 22.109 -15.727 -10.305 1 96.44 71 LEU A N 1
ATOM 528 C CA . LEU A 1 71 ? 20.891 -16.156 -10.969 1 96.44 71 LEU A CA 1
ATOM 529 C C . LEU A 1 71 ? 21.203 -17.031 -12.18 1 96.44 71 LEU A C 1
ATOM 531 O O . LEU A 1 71 ? 20.531 -18.031 -12.414 1 96.44 71 LEU A O 1
ATOM 535 N N . ARG A 1 72 ? 22.234 -16.641 -12.953 1 95.19 72 ARG A N 1
ATOM 536 C CA . ARG A 1 72 ? 22.625 -17.406 -14.125 1 95.19 72 ARG A CA 1
ATOM 537 C C . ARG A 1 72 ? 23.125 -18.797 -13.727 1 95.19 72 ARG A C 1
ATOM 539 O O . ARG A 1 72 ? 22.953 -19.766 -14.484 1 95.19 72 ARG A O 1
ATOM 546 N N . ALA A 1 73 ? 23.656 -18.875 -12.617 1 95.94 73 ALA A N 1
ATOM 547 C CA . ALA A 1 73 ? 24.172 -20.156 -12.125 1 95.94 73 ALA A CA 1
ATOM 548 C C . ALA A 1 73 ? 23.047 -21.156 -11.906 1 95.94 73 ALA A C 1
ATOM 550 O O . ALA A 1 73 ? 23.281 -22.359 -11.82 1 95.94 73 ALA A O 1
ATOM 551 N N . ARG A 1 74 ? 21.859 -20.688 -11.867 1 93.88 74 ARG A N 1
ATOM 552 C CA . ARG A 1 74 ? 20.703 -21.562 -11.656 1 93.88 74 ARG A CA 1
ATOM 553 C C . ARG A 1 74 ? 20.328 -22.297 -12.938 1 93.88 74 ARG A C 1
ATOM 555 O O . ARG A 1 74 ? 19.516 -23.219 -12.914 1 93.88 74 ARG A O 1
ATOM 562 N N . GLY A 1 75 ? 20.859 -21.828 -14.055 1 94.19 75 GLY A N 1
ATOM 563 C CA . GLY A 1 75 ? 20.625 -22.5 -15.32 1 94.19 75 GLY A CA 1
ATOM 564 C C . GLY A 1 75 ? 19.375 -22.016 -16.031 1 94.19 75 GLY A C 1
ATOM 565 O O . GLY A 1 75 ? 18.938 -22.609 -17.016 1 94.19 75 GLY A O 1
ATOM 566 N N . LEU A 1 76 ? 18.703 -21.031 -15.523 1 95.38 76 LEU A N 1
ATOM 567 C CA . LEU A 1 76 ? 17.547 -20.391 -16.141 1 95.38 76 LEU A CA 1
ATOM 568 C C . LEU A 1 76 ? 17.922 -19.047 -16.75 1 95.38 76 LEU A C 1
ATOM 570 O O . LEU A 1 76 ? 18.906 -18.438 -16.344 1 95.38 76 LEU A O 1
ATOM 574 N N . LYS A 1 77 ? 17.188 -18.656 -17.797 1 96.75 77 LYS A N 1
ATOM 575 C CA . LYS A 1 77 ? 17.328 -17.281 -18.25 1 96.75 77 LYS A CA 1
ATOM 576 C C . LYS A 1 77 ? 17.031 -16.297 -17.125 1 96.75 77 LYS A C 1
ATOM 578 O O . LYS A 1 77 ? 16.109 -16.516 -16.344 1 96.75 77 LYS A O 1
ATOM 583 N N . ALA A 1 78 ? 17.875 -15.297 -17.062 1 97.69 78 ALA A N 1
ATOM 584 C CA . ALA A 1 78 ? 17.719 -14.344 -15.961 1 97.69 78 ALA A CA 1
ATOM 585 C C . ALA A 1 78 ? 18.141 -12.945 -16.391 1 97.69 78 ALA A C 1
ATOM 587 O O . ALA A 1 78 ? 18.969 -12.789 -17.297 1 97.69 78 ALA A O 1
ATOM 588 N N . GLN A 1 79 ? 17.562 -11.977 -15.82 1 97.5 79 GLN A N 1
ATOM 589 C CA . GLN A 1 79 ? 17.922 -10.578 -16.031 1 97.5 79 GLN A CA 1
ATOM 590 C C . GLN A 1 79 ? 17.859 -9.797 -14.719 1 97.5 79 GLN A C 1
ATOM 592 O O . GLN A 1 79 ? 17.047 -10.102 -13.844 1 97.5 79 GLN A O 1
ATOM 597 N N . VAL A 1 80 ? 18.75 -8.914 -14.547 1 98.38 80 VAL A N 1
ATOM 598 C CA . VAL A 1 80 ? 18.766 -7.961 -13.445 1 98.38 80 VAL A CA 1
ATOM 599 C C . VAL A 1 80 ? 18.5 -6.551 -13.977 1 98.38 80 VAL A C 1
ATOM 601 O O . VAL A 1 80 ? 19.188 -6.086 -14.891 1 98.38 80 VAL A O 1
ATOM 604 N N . LEU A 1 81 ? 17.484 -5.926 -13.523 1 98.12 81 LEU A N 1
ATOM 605 C CA . LEU A 1 81 ? 17.141 -4.559 -13.891 1 98.12 81 LEU A CA 1
ATOM 606 C C . LEU A 1 81 ? 17.125 -3.654 -12.664 1 98.12 81 LEU A C 1
ATOM 608 O O . LEU A 1 81 ? 17.203 -4.137 -11.531 1 98.12 81 LEU A O 1
ATOM 612 N N . ARG A 1 82 ? 17.188 -2.365 -12.867 1 97.56 82 ARG A N 1
ATOM 613 C CA . ARG A 1 82 ? 17.109 -1.377 -11.797 1 97.56 82 ARG A CA 1
ATOM 614 C C . ARG A 1 82 ? 15.812 -0.582 -11.867 1 97.56 82 ARG A C 1
ATOM 616 O O . ARG A 1 82 ? 15.234 -0.422 -12.945 1 97.56 82 ARG A O 1
ATOM 623 N N . GLY A 1 83 ? 15.281 -0.142 -10.75 1 96.06 83 GLY A N 1
ATOM 624 C CA . GLY A 1 83 ? 14.078 0.665 -10.68 1 96.06 83 GLY A CA 1
ATOM 625 C C . GLY A 1 83 ? 13.195 0.323 -9.484 1 96.06 83 GLY A C 1
ATOM 626 O O . GLY A 1 83 ? 13.656 -0.295 -8.523 1 96.06 83 GLY A O 1
ATOM 627 N N . LEU A 1 84 ? 12.016 0.845 -9.492 1 93.88 84 LEU A N 1
ATOM 628 C CA . LEU A 1 84 ? 11.016 0.396 -8.523 1 93.88 84 LEU A CA 1
ATOM 629 C C . LEU A 1 84 ? 10.516 -1 -8.875 1 93.88 84 LEU A C 1
ATOM 631 O O . LEU A 1 84 ? 9.938 -1.207 -9.945 1 93.88 84 LEU A O 1
ATOM 635 N N . PRO A 1 85 ? 10.664 -1.906 -8.023 1 94.88 85 PRO A N 1
ATOM 636 C CA . PRO A 1 85 ? 10.422 -3.309 -8.367 1 94.88 85 PRO A CA 1
ATOM 637 C C . PRO A 1 85 ? 9.023 -3.539 -8.93 1 94.88 85 PRO A C 1
ATOM 639 O O . PRO A 1 85 ? 8.875 -4.184 -9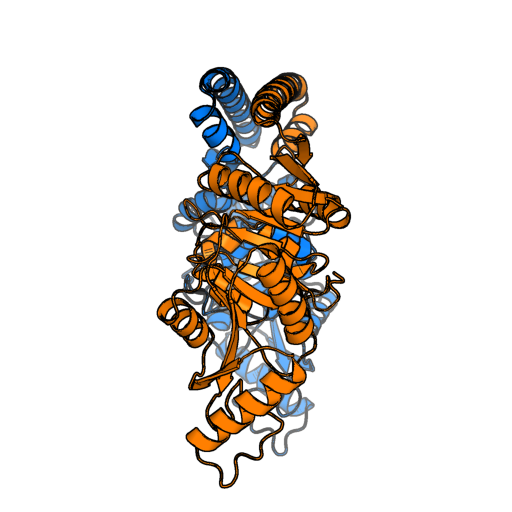.969 1 94.88 85 PRO A O 1
ATOM 642 N N . ALA A 1 86 ? 8.031 -2.977 -8.352 1 93.81 86 ALA A N 1
ATOM 643 C CA . ALA A 1 86 ? 6.66 -3.199 -8.812 1 93.81 86 ALA A CA 1
ATOM 644 C C . ALA A 1 86 ? 6.473 -2.701 -10.242 1 93.81 86 ALA A C 1
ATOM 646 O O . ALA A 1 86 ? 5.84 -3.371 -11.062 1 93.81 86 ALA A O 1
ATOM 647 N N . PHE A 1 87 ? 7.055 -1.585 -10.586 1 94.31 87 PHE A N 1
ATOM 648 C CA . PHE A 1 87 ? 6.898 -1.01 -11.914 1 94.31 87 PHE A CA 1
ATOM 649 C C . PHE A 1 87 ? 7.668 -1.821 -12.953 1 94.31 87 PHE A C 1
ATOM 651 O O . PHE A 1 87 ? 7.156 -2.094 -14.039 1 94.31 87 PHE A O 1
ATOM 658 N N . VAL A 1 88 ? 8.852 -2.193 -12.562 1 96.75 88 VAL A N 1
ATOM 659 C CA . VAL A 1 88 ? 9.695 -2.939 -13.492 1 96.75 88 VAL A CA 1
ATOM 660 C C . VAL A 1 88 ? 9.078 -4.309 -13.766 1 96.75 88 VAL A C 1
ATOM 662 O O . VAL A 1 88 ? 8.922 -4.707 -14.922 1 96.75 88 VAL A O 1
ATOM 665 N N . VAL A 1 89 ? 8.672 -4.977 -12.711 1 97.12 89 VAL A N 1
ATOM 666 C CA . VAL A 1 89 ? 8.062 -6.293 -12.867 1 97.12 89 VAL A CA 1
ATOM 667 C C . VAL A 1 89 ? 6.738 -6.168 -13.617 1 97.12 89 VAL A C 1
ATOM 669 O O . VAL A 1 89 ? 6.422 -7 -14.477 1 97.12 89 VAL A O 1
ATOM 672 N N . GLY A 1 90 ? 5.957 -5.168 -13.281 1 95.19 90 GLY A N 1
ATOM 673 C CA . GLY A 1 90 ? 4.715 -4.934 -14.008 1 95.19 90 GLY A CA 1
ATOM 674 C C . GLY A 1 90 ? 4.918 -4.75 -15.5 1 95.19 90 GLY A C 1
ATOM 675 O O . GLY A 1 90 ? 4.137 -5.258 -16.297 1 95.19 90 GLY A O 1
ATOM 676 N N . GLY A 1 91 ? 5.922 -3.965 -15.836 1 95.5 91 GLY A N 1
ATOM 677 C CA . GLY A 1 91 ? 6.246 -3.783 -17.234 1 95.5 91 GLY A CA 1
ATOM 678 C C . GLY A 1 91 ? 6.621 -5.074 -17.938 1 95.5 91 GLY A C 1
ATOM 679 O O . GLY A 1 91 ? 6.156 -5.348 -19.047 1 95.5 91 GLY A O 1
ATOM 680 N N . GLU A 1 92 ? 7.371 -5.926 -17.328 1 96.69 92 GLU A N 1
ATOM 681 C CA . GLU A 1 92 ? 7.816 -7.195 -17.891 1 96.69 92 GLU A CA 1
ATOM 682 C C . GLU A 1 92 ? 6.68 -8.219 -17.906 1 96.69 92 GLU A C 1
ATOM 684 O O . GLU A 1 92 ? 6.645 -9.094 -18.766 1 96.69 92 GLU A O 1
ATOM 689 N N . ALA A 1 93 ? 5.789 -8.07 -16.984 1 95.81 93 ALA A N 1
ATOM 690 C CA . ALA A 1 93 ? 4.688 -9.016 -16.828 1 95.81 93 ALA A CA 1
ATOM 691 C C . ALA A 1 93 ? 3.811 -9.031 -18.078 1 95.81 93 ALA A C 1
ATOM 693 O O . ALA A 1 93 ? 3.213 -10.055 -18.422 1 95.81 93 ALA A O 1
ATOM 694 N N . THR A 1 94 ? 3.754 -7.898 -18.781 1 91.38 94 THR A N 1
ATOM 695 C CA . THR A 1 94 ? 2.895 -7.793 -19.953 1 91.38 94 THR A CA 1
ATOM 696 C C . THR A 1 94 ? 3.381 -8.719 -21.062 1 91.38 94 THR A C 1
ATOM 698 O O . THR A 1 94 ? 2.633 -9.031 -22 1 91.38 94 THR A O 1
ATOM 701 N N . ARG A 1 95 ? 4.594 -9.195 -20.906 1 94.12 95 ARG A N 1
ATOM 702 C CA . ARG A 1 95 ? 5.18 -10.078 -21.922 1 94.12 95 ARG A CA 1
ATOM 703 C C . ARG A 1 95 ? 5.16 -11.531 -21.453 1 94.12 95 ARG A C 1
ATOM 705 O O . ARG A 1 95 ? 5.746 -12.398 -22.094 1 94.12 95 ARG A O 1
ATOM 712 N N . ALA A 1 96 ? 4.531 -11.797 -20.391 1 96.62 96 ALA A N 1
ATOM 713 C CA . ALA A 1 96 ? 4.512 -13.133 -19.812 1 96.62 96 ALA A CA 1
ATOM 714 C C . ALA A 1 96 ? 3.105 -13.719 -19.828 1 96.62 96 ALA A C 1
ATOM 716 O O . ALA A 1 96 ? 2.117 -12.984 -19.828 1 96.62 96 ALA A O 1
ATOM 717 N N . LYS A 1 97 ? 3.029 -15.023 -19.906 1 97 97 LYS A N 1
ATOM 718 C CA . LYS A 1 97 ? 1.756 -15.727 -19.812 1 97 97 LYS A CA 1
ATOM 719 C C . LYS A 1 97 ? 1.345 -15.938 -18.359 1 97 97 LYS A C 1
ATOM 721 O O . LYS A 1 97 ? 0.155 -16.047 -18.062 1 97 97 LYS A O 1
ATOM 726 N N . LEU A 1 98 ? 2.338 -15.953 -17.547 1 97.94 98 LEU A N 1
ATOM 727 C CA . LEU A 1 98 ? 2.188 -16.203 -16.109 1 97.94 98 LEU A CA 1
ATOM 728 C C . LEU A 1 98 ? 3.297 -15.516 -15.32 1 97.94 98 LEU A C 1
ATOM 730 O O . LEU A 1 98 ? 4.457 -15.523 -15.742 1 97.94 98 LEU A O 1
ATOM 734 N N . VAL A 1 99 ? 2.918 -14.906 -14.211 1 98.31 99 VAL A N 1
ATOM 735 C CA . VAL A 1 99 ? 3.896 -14.312 -13.297 1 98.31 99 VAL A CA 1
ATOM 736 C C . VAL A 1 99 ? 3.904 -15.078 -11.977 1 98.31 99 VAL A C 1
ATOM 738 O O . VAL A 1 99 ? 2.846 -15.367 -11.414 1 98.31 99 VAL A O 1
ATOM 741 N N . VAL A 1 100 ? 5.066 -15.43 -11.508 1 98.56 100 VAL A N 1
ATOM 742 C CA . VAL A 1 100 ? 5.234 -16.078 -10.211 1 98.56 100 VAL A CA 1
ATOM 743 C C . VAL A 1 100 ? 5.926 -15.125 -9.242 1 98.56 100 VAL A C 1
ATOM 745 O O . VAL A 1 100 ? 7 -14.602 -9.539 1 98.56 100 VAL A O 1
ATOM 748 N N . LEU A 1 101 ? 5.293 -14.914 -8.125 1 96.81 101 LEU A N 1
ATOM 749 C CA . LEU A 1 101 ? 5.812 -14.062 -7.062 1 96.81 101 LEU A CA 1
ATOM 750 C C . LEU A 1 101 ? 5.848 -14.812 -5.734 1 96.81 101 LEU A C 1
ATOM 752 O O . LEU A 1 101 ? 5.055 -15.734 -5.52 1 96.81 101 LEU A O 1
ATOM 756 N N . GLY A 1 102 ? 6.805 -14.359 -4.926 1 94.31 102 GLY A N 1
ATOM 757 C CA . GLY A 1 102 ? 6.77 -14.828 -3.549 1 94.31 102 GLY A CA 1
ATOM 758 C C . GLY A 1 102 ? 5.785 -14.055 -2.686 1 94.31 102 GLY A C 1
ATOM 759 O O . GLY A 1 102 ? 5.59 -12.852 -2.879 1 94.31 102 GLY A O 1
ATOM 760 N N . GLN A 1 103 ? 5.262 -14.742 -1.769 1 88 103 GLN A N 1
ATOM 761 C CA . GLN A 1 103 ? 4.324 -14.086 -0.866 1 88 103 GLN A CA 1
ATOM 762 C C . GLN A 1 103 ? 4.566 -14.508 0.581 1 88 103 GLN A C 1
ATOM 764 O O . GLN A 1 103 ? 4.734 -15.695 0.868 1 88 103 GLN A O 1
ATOM 769 N N . VAL A 1 104 ? 4.715 -13.391 1.338 1 83.12 104 VAL A N 1
ATOM 770 C CA . VAL A 1 104 ? 4.77 -13.609 2.779 1 83.12 104 VAL A CA 1
ATOM 771 C C . VAL A 1 104 ? 3.545 -12.984 3.445 1 83.12 104 VAL A C 1
ATOM 773 O O . VAL A 1 104 ? 3.064 -11.938 3.018 1 83.12 104 VAL A O 1
ATOM 776 N N . GLY A 1 105 ? 2.818 -13.797 4.246 1 75.31 105 GLY A N 1
ATOM 777 C CA . GLY A 1 105 ? 1.729 -13.188 4.992 1 75.31 105 GLY A CA 1
ATOM 778 C C . GLY A 1 105 ? 2.148 -11.953 5.77 1 75.31 105 GLY A C 1
ATOM 779 O O . GLY A 1 105 ? 3.23 -11.922 6.359 1 75.31 105 GLY A O 1
ATOM 780 N N . GLU A 1 106 ? 1.464 -10.789 5.488 1 74.69 106 GLU A N 1
ATOM 781 C CA . GLU A 1 106 ? 1.767 -9.57 6.227 1 74.69 106 GLU A CA 1
ATOM 782 C C . GLU A 1 106 ? 0.495 -8.922 6.77 1 74.69 106 GLU A C 1
ATOM 784 O O . GLU A 1 106 ? -0.571 -9.031 6.16 1 74.69 106 GLU A O 1
ATOM 789 N N . ALA A 1 107 ? 0.773 -8.227 7.859 1 76.69 107 ALA A N 1
ATOM 790 C CA . ALA A 1 107 ? -0.316 -7.445 8.438 1 76.69 107 ALA A CA 1
ATOM 791 C C . ALA A 1 107 ? -0.692 -6.273 7.539 1 76.69 107 ALA A C 1
ATOM 793 O O . ALA A 1 107 ? 0.168 -5.695 6.867 1 76.69 107 ALA A O 1
ATOM 794 N N . PRO A 1 108 ? -1.938 -5.996 7.562 1 73.75 108 PRO A N 1
ATOM 795 C CA . PRO A 1 108 ? -2.426 -4.93 6.684 1 73.75 108 PRO A CA 1
ATOM 796 C C . PRO A 1 108 ? -1.636 -3.631 6.84 1 73.75 108 PRO A C 1
ATOM 798 O O . PRO A 1 108 ? -1.321 -2.975 5.844 1 73.75 108 PRO A O 1
ATOM 801 N N . LEU A 1 109 ? -1.307 -3.295 8.031 1 79.44 109 LEU A N 1
ATOM 802 C CA . LEU A 1 109 ? -0.563 -2.061 8.258 1 79.44 109 LEU A CA 1
ATOM 803 C C . LEU A 1 109 ? 0.838 -2.152 7.664 1 79.44 109 LEU A C 1
ATOM 805 O O . LEU A 1 109 ? 1.352 -1.171 7.117 1 79.44 109 LEU A O 1
ATOM 809 N N . GLU A 1 110 ? 1.377 -3.316 7.766 1 83 110 GLU A N 1
ATOM 810 C CA . GLU A 1 110 ? 2.707 -3.508 7.199 1 83 110 GLU A CA 1
ATOM 811 C C . GLU A 1 110 ? 2.676 -3.412 5.676 1 83 110 GLU A C 1
ATOM 813 O O . GLU A 1 110 ? 3.596 -2.867 5.062 1 83 110 GLU A O 1
ATOM 818 N N . ARG A 1 111 ? 1.625 -3.822 5.18 1 81.38 111 ARG A N 1
ATOM 819 C CA . ARG A 1 111 ? 1.449 -3.756 3.732 1 81.38 111 ARG A CA 1
ATOM 820 C C . ARG A 1 111 ? 1.335 -2.311 3.26 1 81.38 111 ARG A C 1
ATOM 822 O O . ARG A 1 111 ? 1.831 -1.962 2.186 1 81.38 111 ARG A O 1
ATOM 829 N N . LEU A 1 112 ? 0.698 -1.512 4.047 1 79.94 112 LEU A N 1
ATOM 830 C CA . LEU A 1 112 ? 0.579 -0.095 3.721 1 79.94 112 LEU A CA 1
ATOM 831 C C . LEU A 1 112 ? 1.948 0.576 3.701 1 79.94 112 LEU A C 1
ATOM 833 O O . LEU A 1 112 ? 2.201 1.458 2.879 1 79.94 112 LEU A O 1
ATOM 837 N N . ALA A 1 113 ? 2.766 0.082 4.543 1 83.88 113 ALA A N 1
ATOM 838 C CA . ALA A 1 113 ? 4.098 0.664 4.676 1 83.88 113 ALA A CA 1
ATOM 839 C C . ALA A 1 113 ? 5 0.247 3.518 1 83.88 113 ALA A C 1
ATOM 841 O O . ALA A 1 113 ? 5.68 1.084 2.922 1 83.88 113 ALA A O 1
ATOM 842 N N . ARG A 1 114 ? 4.902 -0.946 3.23 1 83.31 114 ARG A N 1
ATOM 843 C CA . ARG A 1 114 ? 5.883 -1.528 2.32 1 83.31 114 ARG A CA 1
ATOM 844 C C . ARG A 1 114 ? 5.406 -1.441 0.875 1 83.31 114 ARG A C 1
ATOM 846 O O . ARG A 1 114 ? 6.215 -1.309 -0.045 1 83.31 114 ARG A O 1
ATOM 853 N N . GLY A 1 115 ? 4.129 -1.317 0.688 1 80.31 115 GLY A N 1
ATOM 854 C CA . GLY A 1 115 ? 3.627 -1.591 -0.649 1 80.31 115 GLY A CA 1
ATOM 855 C C . GLY A 1 115 ? 3.994 -2.975 -1.153 1 80.31 115 GLY A C 1
ATOM 856 O O . GLY A 1 115 ? 4.195 -3.896 -0.361 1 80.31 115 GLY A O 1
ATOM 857 N N . GLY A 1 116 ? 3.873 -3.121 -2.453 1 81.31 116 GLY A N 1
ATOM 858 C CA . GLY A 1 116 ? 4.32 -4.43 -2.906 1 81.31 116 GLY A CA 1
ATOM 859 C C . GLY A 1 116 ? 3.875 -4.754 -4.32 1 81.31 116 GLY A C 1
ATOM 860 O O . GLY A 1 116 ? 3.012 -4.074 -4.879 1 81.31 116 GLY A O 1
ATOM 861 N N . MET A 1 117 ? 4.512 -5.746 -4.836 1 86.94 117 MET A N 1
ATOM 862 C CA . MET A 1 117 ? 4.375 -6.156 -6.23 1 86.94 117 MET A CA 1
ATOM 863 C C . MET A 1 117 ? 3.104 -6.973 -6.434 1 86.94 117 MET A C 1
ATOM 865 O O . MET A 1 117 ? 2.416 -6.824 -7.445 1 86.94 117 MET A O 1
ATOM 869 N N . ALA A 1 118 ? 2.803 -7.684 -5.402 1 89.31 118 ALA A N 1
ATOM 870 C CA . ALA A 1 118 ? 1.665 -8.586 -5.578 1 89.31 118 ALA A CA 1
ATOM 871 C C . ALA A 1 118 ? 0.372 -7.797 -5.781 1 89.31 118 ALA A C 1
ATOM 873 O O . ALA A 1 118 ? -0.296 -7.941 -6.805 1 89.31 118 ALA A O 1
ATOM 874 N N . ARG A 1 119 ? 0.068 -6.918 -4.844 1 87.31 119 ARG A N 1
ATOM 875 C CA . ARG A 1 119 ? -1.176 -6.16 -4.945 1 87.31 119 ARG A CA 1
ATOM 876 C C . ARG A 1 119 ? -1.162 -5.25 -6.168 1 87.31 119 ARG A C 1
ATOM 878 O O . ARG A 1 119 ? -2.193 -5.059 -6.816 1 87.31 119 ARG A O 1
ATOM 885 N N . TYR A 1 120 ? -0.031 -4.699 -6.402 1 90.31 120 TYR A N 1
ATOM 886 C CA . TYR A 1 120 ? 0.097 -3.85 -7.582 1 90.31 120 TYR A CA 1
ATOM 887 C C . TYR A 1 120 ? -0.256 -4.621 -8.852 1 90.31 120 TYR A C 1
ATOM 889 O O . TYR A 1 120 ? -1.111 -4.191 -9.625 1 90.31 120 TYR A O 1
ATOM 897 N N . LEU A 1 121 ? 0.255 -5.793 -9.031 1 92.75 121 LEU A N 1
ATOM 898 C CA . LEU A 1 121 ? 0.028 -6.598 -10.227 1 92.75 121 LEU A CA 1
ATOM 899 C C . LEU A 1 121 ? -1.405 -7.117 -10.273 1 92.75 121 LEU A C 1
ATOM 901 O O . LEU A 1 121 ? -2.025 -7.156 -11.336 1 92.75 121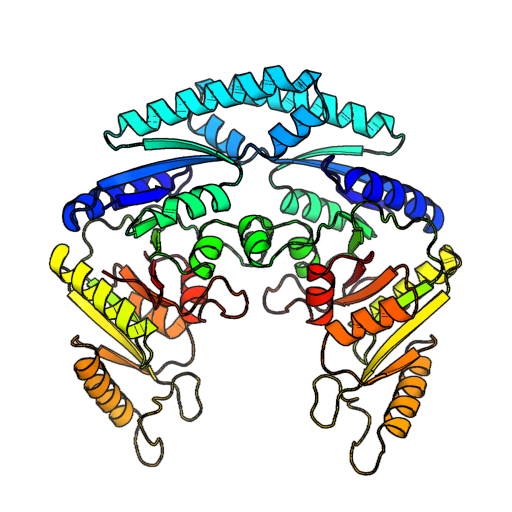 LEU A O 1
ATOM 905 N N . LEU A 1 122 ? -1.881 -7.477 -9.133 1 92.75 122 LEU A N 1
ATOM 906 C CA . LEU A 1 122 ? -3.234 -8.016 -9.078 1 92.75 122 LEU A CA 1
ATOM 907 C C . LEU A 1 122 ? -4.262 -6.953 -9.453 1 92.75 122 LEU A C 1
ATOM 909 O O . LEU A 1 122 ? -5.246 -7.25 -10.133 1 92.75 122 LEU A O 1
ATOM 913 N N . HIS A 1 123 ? -3.992 -5.754 -9.047 1 90.12 123 HIS A N 1
ATOM 914 C CA . HIS A 1 123 ? -4.922 -4.676 -9.367 1 90.12 123 HIS A CA 1
ATOM 915 C C . HIS A 1 123 ? -4.793 -4.242 -10.82 1 90.12 123 HIS A C 1
ATOM 917 O O . HIS A 1 123 ? -5.766 -3.787 -11.43 1 90.12 123 HIS A O 1
ATOM 923 N N . ARG A 1 124 ? -3.648 -4.34 -11.273 1 89.56 124 ARG A N 1
ATOM 924 C CA . ARG A 1 124 ? -3.516 -4.109 -12.711 1 89.56 124 ARG A CA 1
ATOM 925 C C . ARG A 1 124 ? -4.344 -5.113 -13.508 1 89.56 124 ARG A C 1
ATOM 927 O O . ARG A 1 124 ? -4.965 -4.758 -14.508 1 89.56 124 ARG A O 1
ATOM 934 N N . GLY A 1 125 ? -4.316 -6.363 -13.086 1 91.38 125 GLY A N 1
ATOM 935 C CA . GLY A 1 125 ? -5.203 -7.387 -13.602 1 91.38 125 GLY A CA 1
ATOM 936 C C . GLY A 1 125 ? -4.91 -7.754 -15.047 1 91.38 125 GLY A C 1
ATOM 937 O O . GLY A 1 125 ? -5.832 -8.016 -15.828 1 91.38 125 GLY A O 1
ATOM 938 N N . GLU A 1 126 ? -3.676 -7.812 -15.453 1 91.62 126 GLU A N 1
ATOM 939 C CA . GLU A 1 126 ? -3.33 -8 -16.859 1 91.62 126 GLU A CA 1
ATOM 940 C C . GLU A 1 126 ? -2.93 -9.445 -17.141 1 91.62 126 GLU A C 1
ATOM 942 O O . GLU A 1 126 ? -3.109 -9.945 -18.25 1 91.62 126 GLU A O 1
ATOM 947 N N . VAL A 1 127 ? -2.359 -10.047 -16.203 1 94.88 127 VAL A N 1
ATOM 948 C CA . VAL A 1 127 ? -1.834 -11.398 -16.375 1 94.88 127 VAL A CA 1
ATOM 949 C C . VAL A 1 127 ? -2.117 -12.227 -15.125 1 94.88 127 VAL A C 1
ATOM 951 O O . VAL A 1 127 ? -2.209 -11.688 -14.023 1 94.88 127 VAL A O 1
ATOM 954 N N . PRO A 1 128 ? -2.291 -13.547 -15.281 1 97.44 128 PRO A N 1
ATOM 955 C CA . PRO A 1 128 ? -2.385 -14.383 -14.078 1 97.44 128 PRO A CA 1
ATOM 956 C C . PRO A 1 128 ? -1.134 -14.312 -13.211 1 97.44 128 PRO A C 1
ATOM 958 O O . PRO A 1 128 ? -0.015 -14.273 -13.727 1 97.44 128 PRO A O 1
ATOM 961 N N . VAL A 1 129 ? -1.354 -14.219 -11.914 1 97.5 129 VAL A N 1
ATOM 962 C CA . VAL A 1 129 ? -0.26 -14.133 -10.953 1 97.5 129 VAL A CA 1
ATOM 963 C C . VAL A 1 129 ? -0.347 -15.281 -9.961 1 97.5 129 VAL A C 1
ATOM 965 O O . VAL A 1 129 ? -1.381 -15.484 -9.312 1 97.5 129 VAL A O 1
ATOM 968 N N . LEU A 1 130 ? 0.705 -16.031 -9.914 1 98.06 130 LEU A N 1
ATOM 969 C CA . LEU A 1 130 ? 0.834 -17.109 -8.922 1 98.06 130 LEU A CA 1
ATOM 970 C C . LEU A 1 130 ? 1.674 -16.641 -7.738 1 98.06 130 LEU A C 1
ATOM 972 O O . LEU A 1 130 ? 2.84 -16.281 -7.898 1 98.06 130 LEU A O 1
ATOM 976 N N . LEU A 1 131 ? 1.082 -16.641 -6.605 1 96.56 131 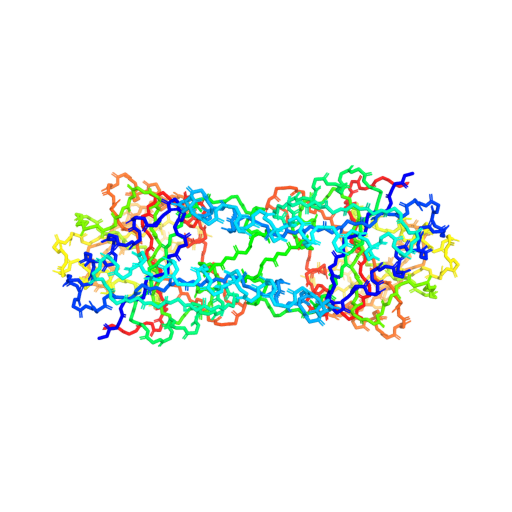LEU A N 1
ATOM 977 C CA . LEU A 1 131 ? 1.752 -16.297 -5.359 1 96.56 131 LEU A CA 1
ATOM 978 C C . LEU A 1 131 ? 2.141 -17.547 -4.582 1 96.56 131 LEU A C 1
ATOM 980 O O . LEU A 1 131 ? 1.29 -18.391 -4.289 1 96.56 131 LEU A O 1
ATOM 984 N N . VAL A 1 132 ? 3.402 -17.672 -4.195 1 96.69 132 VAL A N 1
ATOM 985 C CA . VAL A 1 132 ? 3.863 -18.875 -3.512 1 96.69 132 VAL A CA 1
ATOM 986 C C . VAL A 1 132 ? 4.496 -18.5 -2.174 1 96.69 132 VAL A C 1
ATOM 988 O O . VAL A 1 132 ? 5.289 -17.562 -2.098 1 96.69 132 VAL A O 1
ATOM 991 N N . PRO A 1 133 ? 4.082 -19.172 -1.09 1 94.38 133 PRO A N 1
ATOM 992 C CA . PRO A 1 133 ? 4.68 -18.922 0.226 1 94.38 133 PRO A CA 1
ATOM 993 C C . PRO A 1 133 ? 6.098 -19.484 0.342 1 94.38 133 PRO A C 1
ATOM 995 O O . PRO A 1 133 ? 6.543 -20.234 -0.523 1 94.38 133 PRO A O 1
ATOM 998 N N . PRO A 1 134 ? 6.688 -19 1.521 1 92.06 134 PRO A N 1
ATOM 999 C CA . PRO A 1 134 ? 8 -19.594 1.778 1 92.06 134 PRO A CA 1
ATOM 1000 C C . PRO A 1 134 ? 7.914 -21.109 2.037 1 92.06 134 PRO A C 1
ATOM 1002 O O . PRO A 1 134 ? 6.973 -21.562 2.682 1 92.06 134 PRO A O 1
ATOM 1005 N N . HIS A 1 135 ? 8.688 -21.875 1.515 1 89.62 135 HIS A N 1
ATOM 1006 C CA . HIS A 1 135 ? 8.883 -23.297 1.769 1 89.62 135 HIS A CA 1
ATOM 1007 C C . HIS A 1 135 ? 7.723 -24.125 1.215 1 89.62 135 HIS A C 1
ATOM 1009 O O . HIS A 1 135 ? 7.52 -25.266 1.622 1 89.62 135 HIS A O 1
ATOM 1015 N N . ARG A 1 136 ? 6.91 -23.5 0.408 1 93.25 136 ARG A N 1
ATOM 1016 C CA . ARG A 1 136 ? 5.832 -24.25 -0.229 1 93.25 136 ARG A CA 1
ATOM 1017 C C . ARG A 1 136 ? 5.801 -23.984 -1.732 1 93.25 136 ARG A C 1
ATOM 1019 O O . ARG A 1 136 ? 4.812 -23.469 -2.258 1 93.25 136 ARG A O 1
ATOM 1026 N N . PRO A 1 137 ? 6.867 -24.453 -2.396 1 96.12 137 PRO A N 1
ATOM 1027 C CA . PRO A 1 137 ? 6.84 -24.344 -3.855 1 96.12 137 PRO A CA 1
ATOM 1028 C C . PRO A 1 137 ? 5.73 -25.188 -4.492 1 96.12 137 PRO A C 1
ATOM 1030 O O . PRO A 1 137 ? 5.293 -26.188 -3.906 1 96.12 137 PRO A O 1
ATOM 1033 N N . LEU A 1 138 ? 5.262 -24.703 -5.582 1 96.94 138 LEU A N 1
ATOM 1034 C CA . LEU A 1 138 ? 4.285 -25.484 -6.344 1 96.94 138 LEU A CA 1
ATOM 1035 C C . LEU A 1 138 ? 4.98 -26.391 -7.352 1 96.94 138 LEU A C 1
ATOM 1037 O O . LEU A 1 138 ? 5.195 -26 -8.5 1 96.94 138 LEU A O 1
ATOM 1041 N N . LEU A 1 139 ? 5.266 -27.594 -6.977 1 95.5 139 LEU A N 1
ATOM 1042 C CA . LEU A 1 139 ? 6.027 -28.5 -7.824 1 95.5 139 LEU A CA 1
ATOM 1043 C C . LEU A 1 139 ? 5.105 -29.5 -8.516 1 95.5 139 LEU A C 1
ATOM 1045 O O . LEU A 1 139 ? 5.078 -29.578 -9.75 1 95.5 139 LEU A O 1
ATOM 1049 N N . ARG A 1 140 ? 4.344 -30.266 -7.664 1 92.88 140 ARG A N 1
ATOM 1050 C CA . ARG A 1 140 ? 3.418 -31.281 -8.156 1 92.88 140 ARG A CA 1
ATOM 1051 C C . ARG A 1 140 ? 2.145 -31.312 -7.312 1 92.88 140 ARG A C 1
ATOM 1053 O O . ARG A 1 140 ? 1.943 -32.219 -6.512 1 92.88 140 ARG A O 1
ATOM 1060 N N . PRO A 1 141 ? 1.376 -30.328 -7.598 1 96.25 141 PRO A N 1
ATOM 1061 C CA . PRO A 1 141 ? 0.131 -30.344 -6.828 1 96.25 141 PRO A CA 1
ATOM 1062 C C . PRO A 1 141 ? -0.731 -31.562 -7.121 1 96.25 141 PRO A C 1
ATOM 1064 O O . PRO A 1 141 ? -0.787 -32.031 -8.266 1 96.25 141 PRO A O 1
ATOM 1067 N N . ALA A 1 142 ? -1.332 -32.094 -6.074 1 97.12 142 ALA A N 1
ATOM 1068 C CA . ALA A 1 142 ? -2.266 -33.188 -6.238 1 97.12 142 ALA A CA 1
ATOM 1069 C C . ALA A 1 142 ? -3.695 -32.688 -6.418 1 97.12 142 ALA A C 1
ATOM 1071 O O . ALA A 1 142 ? -4.48 -33.281 -7.16 1 97.12 142 ALA A O 1
ATOM 1072 N N . ARG A 1 143 ? -3.977 -31.625 -5.746 1 98.06 143 ARG A N 1
ATOM 1073 C CA . ARG A 1 143 ? -5.336 -31.094 -5.762 1 98.06 143 ARG A CA 1
ATOM 1074 C C . ARG A 1 143 ? -5.328 -29.578 -5.934 1 98.06 143 ARG A C 1
ATOM 1076 O O . ARG A 1 143 ? -4.664 -28.859 -5.18 1 98.06 143 ARG A O 1
ATOM 1083 N N . ILE A 1 144 ? -6.043 -29.125 -6.914 1 98.25 144 ILE A N 1
ATOM 1084 C CA . ILE A 1 144 ? -6.246 -27.703 -7.211 1 98.25 144 ILE A CA 1
ATOM 1085 C C . ILE A 1 144 ? -7.703 -27.328 -6.953 1 98.25 144 ILE A C 1
ATOM 1087 O O . ILE A 1 144 ? -8.617 -28 -7.434 1 98.25 144 ILE A O 1
ATOM 1091 N N . ALA A 1 145 ? -7.891 -26.328 -6.145 1 98 145 ALA A N 1
ATOM 1092 C CA . ALA A 1 145 ? -9.242 -25.828 -5.93 1 98 145 ALA A CA 1
ATOM 1093 C C . ALA A 1 145 ? -9.445 -24.469 -6.613 1 98 145 ALA A C 1
ATOM 1095 O O . ALA A 1 145 ? -8.547 -23.641 -6.629 1 98 145 ALA A O 1
ATOM 1096 N N . VAL A 1 146 ? -10.633 -24.281 -7.109 1 97.75 146 VAL A N 1
ATOM 1097 C CA . VAL A 1 146 ? -11.016 -23 -7.715 1 97.75 146 VAL A CA 1
ATOM 1098 C C . VAL A 1 146 ? -12.234 -22.438 -6.992 1 97.75 146 VAL A C 1
ATOM 1100 O O . VAL A 1 146 ? -13.25 -23.109 -6.84 1 97.75 146 VAL A O 1
ATOM 1103 N N . GLY A 1 147 ? -12.07 -21.172 -6.465 1 95.69 147 GLY A N 1
ATOM 1104 C CA . GLY A 1 147 ? -13.266 -20.469 -6.02 1 95.69 147 GLY A CA 1
ATOM 1105 C C . GLY A 1 147 ? -14.172 -20.047 -7.16 1 95.69 147 GLY A C 1
ATOM 1106 O O . GLY A 1 147 ? -13.75 -19.312 -8.055 1 95.69 147 GLY A O 1
ATOM 1107 N N . VAL A 1 148 ? -15.461 -20.5 -7.059 1 94.19 148 VAL A N 1
ATOM 1108 C CA . VAL A 1 148 ? -16.281 -20.281 -8.25 1 94.19 148 VAL A CA 1
ATOM 1109 C C . VAL A 1 148 ? -17.625 -19.672 -7.848 1 94.19 148 VAL A C 1
ATOM 1111 O O . VAL A 1 148 ? -18.109 -19.906 -6.738 1 94.19 148 VAL A O 1
ATOM 1114 N N . ASP A 1 149 ? -18.047 -18.875 -8.664 1 89.5 149 ASP A N 1
ATOM 1115 C CA . ASP A 1 149 ? -19.406 -18.359 -8.695 1 89.5 149 ASP A CA 1
ATOM 1116 C C . ASP A 1 149 ? -19.922 -18.266 -10.125 1 89.5 149 ASP A C 1
ATOM 1118 O O . ASP A 1 149 ? -19.469 -19 -11.008 1 89.5 149 ASP A O 1
ATOM 1122 N N . GLU A 1 150 ? -20.906 -17.453 -10.375 1 88.56 150 GLU A N 1
ATOM 1123 C CA . GLU A 1 150 ? -21.531 -17.422 -11.703 1 88.56 150 GLU A CA 1
ATOM 1124 C C . GLU A 1 150 ? -20.828 -16.406 -12.609 1 88.56 150 GLU A C 1
ATOM 1126 O O . GLU A 1 150 ? -21.203 -16.266 -13.781 1 88.56 150 GLU A O 1
ATOM 1131 N N . GLY A 1 151 ? -19.859 -15.773 -12.141 1 89.12 151 GLY A N 1
ATOM 1132 C CA . GLY A 1 151 ? -19.281 -14.664 -12.875 1 89.12 151 GLY A CA 1
ATOM 1133 C C . GLY A 1 151 ? -18.219 -15.094 -13.875 1 89.12 151 GLY A C 1
ATOM 1134 O O . GLY A 1 151 ? -17.734 -16.234 -13.82 1 89.12 151 GLY A O 1
ATOM 1135 N N . ASP A 1 152 ? -17.828 -14.195 -14.766 1 91.19 152 ASP A N 1
ATOM 1136 C CA . ASP A 1 152 ? -16.859 -14.438 -15.828 1 91.19 152 ASP A CA 1
ATOM 1137 C C . ASP A 1 152 ? -15.453 -14.633 -15.266 1 91.19 152 ASP A C 1
ATOM 1139 O O . ASP A 1 152 ? -14.656 -15.398 -15.82 1 91.19 152 ASP A O 1
ATOM 1143 N N . ALA A 1 153 ? -15.164 -13.984 -14.164 1 92.88 153 ALA A N 1
ATOM 1144 C CA . ALA A 1 153 ? -13.859 -14.172 -13.531 1 92.88 153 ALA A CA 1
ATOM 1145 C C . ALA A 1 153 ? -13.695 -15.609 -13.047 1 92.88 153 ALA A C 1
ATOM 1147 O O . ALA A 1 153 ? -12.609 -16.188 -13.172 1 92.88 153 ALA A O 1
ATOM 1148 N N . ALA A 1 154 ? -14.75 -16.109 -12.531 1 93 154 ALA A N 1
ATOM 1149 C CA . ALA A 1 154 ? -14.727 -17.5 -12.078 1 93 154 ALA A CA 1
ATOM 1150 C C . ALA A 1 154 ? -14.531 -18.438 -13.258 1 93 154 ALA A C 1
ATOM 1152 O O . ALA A 1 154 ? -13.836 -19.453 -13.133 1 93 154 ALA A O 1
ATOM 1153 N N . LEU A 1 155 ? -15.156 -18.141 -14.367 1 94.56 155 LEU A N 1
ATOM 1154 C CA . LEU A 1 155 ? -15 -18.969 -15.562 1 94.56 155 LEU A CA 1
ATOM 1155 C C . LEU A 1 155 ? -13.555 -18.969 -16.031 1 94.56 155 LEU A C 1
ATOM 1157 O O . LEU A 1 155 ? -13.008 -20.031 -16.359 1 94.56 155 LEU A O 1
ATOM 1161 N N . ALA A 1 156 ? -12.961 -17.844 -16.094 1 95.88 156 ALA A N 1
ATOM 1162 C CA . ALA A 1 156 ? -11.555 -17.734 -16.484 1 95.88 156 ALA A CA 1
ATOM 1163 C C . ALA A 1 156 ? -10.664 -18.531 -15.539 1 95.88 156 ALA A C 1
ATOM 1165 O O . ALA A 1 156 ? -9.766 -19.25 -15.977 1 95.88 156 ALA A O 1
ATOM 1166 N N . ALA A 1 157 ? -10.914 -18.422 -14.25 1 97.19 157 ALA A N 1
ATOM 1167 C CA . ALA A 1 157 ? -10.156 -19.156 -13.234 1 97.19 157 ALA A CA 1
ATOM 1168 C C . ALA A 1 157 ? -10.328 -20.672 -13.406 1 97.19 157 ALA A C 1
ATOM 1170 O O . ALA A 1 157 ? -9.352 -21.422 -13.336 1 97.19 157 ALA A O 1
ATOM 1171 N N . ALA A 1 158 ? -11.555 -21.047 -13.648 1 97.31 158 ALA A N 1
ATOM 1172 C CA . ALA A 1 158 ? -11.844 -22.453 -13.836 1 97.31 158 ALA A CA 1
ATOM 1173 C C . ALA A 1 158 ? -11.117 -23.016 -15.055 1 97.31 158 ALA A C 1
ATOM 1175 O O . ALA A 1 158 ? -10.539 -24.109 -15 1 97.31 158 ALA A O 1
ATOM 1176 N N . ARG A 1 159 ? -11.141 -22.312 -16.078 1 97.12 159 ARG A N 1
ATOM 1177 C CA . ARG A 1 159 ? -10.477 -22.734 -17.312 1 97.12 159 ARG A CA 1
ATOM 1178 C C . ARG A 1 159 ? -8.977 -22.922 -17.078 1 97.12 159 ARG A C 1
ATOM 1180 O O . ARG A 1 159 ? -8.406 -23.953 -17.438 1 97.12 159 ARG A O 1
ATOM 1187 N N . LEU A 1 160 ? -8.383 -21.969 -16.453 1 97.75 160 LEU A N 1
ATOM 1188 C CA . LEU A 1 160 ? -6.945 -22.047 -16.219 1 97.75 160 LEU A CA 1
ATOM 1189 C C . LEU A 1 160 ? -6.621 -23.156 -15.227 1 97.75 160 LEU A C 1
ATOM 1191 O O . LEU A 1 160 ? -5.637 -23.891 -15.398 1 97.75 160 LEU A O 1
ATOM 1195 N N . ALA A 1 161 ? -7.418 -23.281 -14.25 1 98.12 161 ALA A N 1
ATOM 1196 C CA . ALA A 1 161 ? -7.219 -24.359 -13.281 1 98.12 161 ALA A CA 1
ATOM 1197 C C . ALA A 1 161 ? -7.277 -25.734 -13.961 1 98.12 161 ALA A C 1
ATOM 1199 O O . ALA A 1 161 ? -6.5 -26.625 -13.633 1 98.12 161 ALA A O 1
ATOM 1200 N N . GLN A 1 162 ? -8.203 -25.859 -14.852 1 97.62 162 GLN A N 1
ATOM 1201 C CA . GLN A 1 162 ? -8.344 -27.125 -15.57 1 97.62 162 GLN A CA 1
ATOM 1202 C C . GLN A 1 162 ? -7.129 -27.391 -16.453 1 97.62 162 GLN A C 1
ATOM 1204 O O . GLN A 1 162 ? -6.66 -28.531 -16.547 1 97.62 162 GLN A O 1
ATOM 1209 N N . ILE A 1 163 ? -6.637 -26.406 -17.094 1 97 163 ILE A N 1
ATOM 1210 C CA . ILE A 1 163 ? -5.414 -26.531 -17.875 1 97 163 ILE A CA 1
ATOM 1211 C C . ILE A 1 163 ? -4.266 -26.969 -16.969 1 97 163 ILE A C 1
ATOM 1213 O O . ILE A 1 163 ? -3.516 -27.891 -17.312 1 97 163 ILE A O 1
ATOM 1217 N N . PHE A 1 164 ? -4.148 -26.312 -15.805 1 97.62 164 PHE A N 1
ATOM 1218 C CA . PHE A 1 164 ? -3.135 -26.703 -14.828 1 97.62 164 PHE A CA 1
ATOM 1219 C C . PHE A 1 164 ? -3.318 -28.141 -14.406 1 97.62 164 PHE A C 1
ATOM 1221 O O . PHE A 1 164 ? -2.359 -28.922 -14.391 1 97.62 164 PHE A O 1
ATOM 1228 N N . GLY A 1 165 ? -4.523 -28.469 -14.102 1 97.75 165 GLY A N 1
ATOM 1229 C CA . GLY A 1 165 ? -4.805 -29.828 -13.688 1 97.75 165 GLY A CA 1
ATOM 1230 C C . GLY A 1 165 ? -4.387 -30.859 -14.719 1 97.75 165 GLY A C 1
ATOM 1231 O O . GLY A 1 165 ? -3.752 -31.875 -14.383 1 97.75 165 GLY A O 1
ATOM 1232 N N . GLU A 1 166 ? -4.77 -30.625 -15.953 1 97.06 166 GLU A N 1
ATOM 1233 C CA . GLU A 1 166 ? -4.441 -31.531 -17.047 1 97.06 166 GLU A CA 1
ATOM 1234 C C . GLU A 1 166 ? -2.93 -31.656 -17.219 1 97.06 166 GLU A C 1
ATOM 1236 O O . GLU A 1 166 ? -2.408 -32.781 -17.375 1 97.06 166 GLU A O 1
ATOM 1241 N N . ARG A 1 167 ? -2.238 -30.578 -17.219 1 96.81 167 ARG A N 1
ATOM 1242 C CA . ARG A 1 167 ? -0.812 -30.562 -17.516 1 96.81 167 ARG A CA 1
ATOM 1243 C C . ARG A 1 167 ? 0.007 -31.078 -16.344 1 96.81 167 ARG A C 1
ATOM 1245 O O . ARG A 1 167 ? 1.086 -31.641 -16.531 1 96.81 167 ARG A O 1
ATOM 1252 N N . LEU A 1 168 ? -0.542 -30.953 -15.125 1 96.94 168 LEU A N 1
ATOM 1253 C CA . LEU A 1 168 ? 0.21 -31.312 -13.93 1 96.94 168 LEU A CA 1
ATOM 1254 C C . LEU A 1 168 ? -0.275 -32.625 -13.352 1 96.94 168 LEU A C 1
ATOM 1256 O O . LEU A 1 168 ? 0.327 -33.156 -12.422 1 96.94 168 LEU A O 1
ATOM 1260 N N . GLY A 1 169 ? -1.341 -33.156 -13.891 1 96.88 169 GLY A N 1
ATOM 1261 C CA . GLY A 1 169 ? -1.926 -34.375 -13.383 1 96.88 169 GLY A CA 1
ATOM 1262 C C . GLY A 1 169 ? -2.605 -34.219 -12.039 1 96.88 169 GLY A C 1
ATOM 1263 O O . GLY A 1 169 ? -2.523 -35.094 -11.18 1 96.88 169 GLY A O 1
ATOM 1264 N N . ALA A 1 170 ? -3.154 -33.062 -11.844 1 97.88 170 ALA A N 1
ATOM 1265 C CA . ALA A 1 170 ? -3.793 -32.75 -10.57 1 97.88 170 ALA A CA 1
ATOM 1266 C C . ALA A 1 170 ? -5.312 -32.812 -10.688 1 97.88 170 ALA A C 1
ATOM 1268 O O . ALA A 1 170 ? -5.871 -32.562 -11.75 1 97.88 170 ALA A O 1
ATOM 1269 N N . GLU A 1 171 ? -5.922 -33.156 -9.617 1 98 171 GLU A N 1
ATOM 1270 C CA . GLU A 1 171 ? -7.375 -33.062 -9.531 1 98 171 GLU A CA 1
ATOM 1271 C C . GLU A 1 171 ? -7.809 -31.594 -9.367 1 98 171 GLU A C 1
ATOM 1273 O O . GLU A 1 171 ? -7.203 -30.844 -8.594 1 98 171 GLU A O 1
ATOM 1278 N N . VAL A 1 172 ? -8.875 -31.234 -10.133 1 98.38 172 VAL A N 1
ATOM 1279 C CA . VAL A 1 172 ? -9.406 -29.891 -10.023 1 98.38 172 VAL A CA 1
ATOM 1280 C C . VAL A 1 172 ? -10.828 -29.938 -9.453 1 98.38 172 VAL A C 1
ATOM 1282 O O . VAL A 1 172 ? -11.672 -30.688 -9.953 1 98.38 172 VAL A O 1
ATOM 1285 N N . VAL A 1 173 ? -11.047 -29.109 -8.398 1 98.12 173 VAL A N 1
ATOM 1286 C CA . VAL A 1 173 ? -12.375 -29.062 -7.785 1 98.12 173 VAL A CA 1
ATOM 1287 C C . VAL A 1 173 ? -12.805 -27.609 -7.602 1 98.12 173 VAL A C 1
ATOM 1289 O O . VAL A 1 173 ? -11.992 -26.75 -7.223 1 98.12 173 VAL A O 1
ATOM 1292 N N . GLY A 1 174 ? -14.008 -27.344 -7.941 1 97.69 174 GLY A N 1
ATOM 1293 C CA . GLY A 1 174 ? -14.586 -26.031 -7.652 1 97.69 174 GLY A CA 1
ATOM 1294 C C . GLY A 1 174 ? -15.164 -25.938 -6.254 1 97.69 174 GLY A C 1
ATOM 1295 O O . GLY A 1 174 ? -15.781 -26.891 -5.762 1 97.69 174 GLY A O 1
ATOM 1296 N N . LEU A 1 175 ? -14.938 -24.812 -5.641 1 96.38 175 LEU A N 1
ATOM 1297 C CA . LEU A 1 175 ? -15.539 -24.516 -4.344 1 96.38 175 LEU A CA 1
ATOM 1298 C C . LEU A 1 175 ? -16.5 -23.328 -4.445 1 96.38 175 LEU A C 1
ATOM 1300 O O . LEU A 1 175 ? -16.125 -22.281 -4.984 1 96.38 175 LEU A O 1
ATOM 1304 N N . HIS A 1 176 ? -17.688 -23.531 -3.928 1 93.94 176 HIS A N 1
ATOM 1305 C CA . HIS A 1 176 ? -18.719 -22.5 -3.965 1 93.94 176 HIS A CA 1
ATOM 1306 C C . HIS A 1 176 ? -19.344 -22.297 -2.59 1 93.94 176 HIS A C 1
ATOM 1308 O O . HIS A 1 176 ? -19.797 -23.25 -1.96 1 93.94 176 HIS A O 1
ATOM 1314 N N . LEU A 1 177 ? -19.344 -21.031 -2.189 1 90.69 177 LEU A N 1
ATOM 1315 C CA . LEU A 1 177 ? -19.953 -20.688 -0.914 1 90.69 177 LEU A CA 1
ATOM 1316 C C . LEU A 1 177 ? -21.406 -20.266 -1.109 1 90.69 177 LEU A C 1
ATOM 1318 O O . LEU A 1 177 ? -21.734 -19.531 -2.047 1 90.69 177 LEU A O 1
ATOM 1322 N N . VAL A 1 178 ? -22.234 -20.766 -0.287 1 87.44 178 VAL A N 1
ATOM 1323 C CA . VAL A 1 178 ? -23.641 -20.375 -0.259 1 87.44 178 VAL A CA 1
ATOM 1324 C C . VAL A 1 178 ? -23.969 -19.734 1.088 1 87.44 178 VAL A C 1
ATOM 1326 O O . VAL A 1 178 ? -23.734 -20.344 2.141 1 87.44 178 VAL A O 1
ATOM 1329 N N . SER A 1 179 ? -24.25 -18.469 0.971 1 80.12 179 SER A N 1
ATOM 1330 C CA . SER A 1 179 ? -24.672 -17.797 2.188 1 80.12 179 SER A CA 1
ATOM 1331 C C . SER A 1 179 ? -26.172 -17.969 2.418 1 80.12 179 SER A C 1
ATOM 1333 O O . SER A 1 179 ? -26.891 -18.453 1.539 1 80.12 179 SER A O 1
ATOM 1335 N N . GLY A 1 180 ? -26.531 -17.703 3.719 1 70 180 GLY A N 1
ATOM 1336 C CA . GLY A 1 180 ? -27.953 -17.719 3.982 1 70 180 GLY A CA 1
ATOM 1337 C C . GLY A 1 180 ? -28.719 -16.688 3.17 1 70 180 GLY A C 1
ATOM 1338 O O . GLY A 1 180 ? -28.125 -15.953 2.375 1 70 180 GLY A O 1
ATOM 1339 N N . GLU A 1 181 ? -29.969 -16.797 3.248 1 61.88 181 GLU A N 1
ATOM 1340 C CA . GLU A 1 181 ? -30.844 -15.859 2.555 1 61.88 181 GLU A CA 1
ATOM 1341 C C . GLU A 1 181 ? -30.406 -14.414 2.805 1 61.88 181 GLU A C 1
ATOM 1343 O O . GLU A 1 181 ? -30.188 -14.023 3.949 1 61.88 181 GLU A O 1
ATOM 1348 N N . GLY A 1 182 ? -30.156 -13.766 1.631 1 55.75 182 GLY A N 1
ATOM 1349 C CA . GLY A 1 182 ? -29.766 -12.375 1.756 1 55.75 182 GLY A CA 1
ATOM 1350 C C . GLY A 1 182 ? -28.266 -12.188 1.944 1 55.75 182 GLY A C 1
ATOM 1351 O O . GLY A 1 182 ? -27.781 -11.055 2.033 1 55.75 182 GLY A O 1
ATOM 1352 N N . GLY A 1 183 ? -27.734 -13.391 1.933 1 59.31 183 GLY A N 1
ATOM 1353 C CA . GLY A 1 183 ? -26.312 -13.258 2.217 1 59.31 183 GLY A CA 1
ATOM 1354 C C . GLY A 1 183 ? -25.484 -12.953 0.984 1 59.31 183 GLY A C 1
ATOM 1355 O O . GLY A 1 183 ? -26.016 -12.797 -0.112 1 59.31 183 GLY A O 1
ATOM 1356 N N . CYS A 1 184 ? -24.172 -12.805 1.139 1 57.06 184 CYS A N 1
ATOM 1357 C CA . CYS A 1 184 ? -23.234 -12.289 0.15 1 57.06 184 CYS A CA 1
ATOM 1358 C C . CYS A 1 184 ? -23.141 -13.227 -1.054 1 57.06 184 CYS A C 1
ATOM 1360 O O . CYS A 1 184 ? -22.828 -12.781 -2.16 1 57.06 184 CYS A O 1
ATOM 1362 N N . CYS A 1 185 ? -23.516 -14.484 -0.826 1 64.06 185 CYS A N 1
ATOM 1363 C CA . CYS A 1 185 ? -23.188 -15.453 -1.868 1 64.06 185 CYS A CA 1
ATOM 1364 C C . CYS A 1 185 ? -24.391 -16.359 -2.152 1 64.06 185 CYS A C 1
ATOM 1366 O O . CYS A 1 185 ? -24.219 -17.547 -2.443 1 64.06 185 CYS A O 1
ATOM 1368 N N . TYR A 1 186 ? -25.5 -15.727 -1.971 1 66.38 186 TYR A N 1
ATOM 1369 C CA . TYR A 1 186 ? -26.641 -16.547 -2.355 1 66.38 186 TYR A CA 1
ATOM 1370 C C . TYR A 1 186 ? -26.781 -16.609 -3.871 1 66.38 186 TYR A C 1
ATOM 1372 O O . TYR A 1 186 ? -26.688 -15.586 -4.559 1 66.38 186 TYR A O 1
ATOM 1380 N N . PRO A 1 187 ? -26.984 -17.891 -4.281 1 68.19 187 PRO A N 1
ATOM 1381 C CA . PRO A 1 187 ? -27.062 -18.047 -5.734 1 68.19 187 PRO A CA 1
ATOM 1382 C C . PRO A 1 187 ? -28.203 -17.25 -6.355 1 68.19 187 PRO A C 1
ATOM 1384 O O . PRO A 1 187 ? -29.344 -17.344 -5.91 1 68.19 187 PRO A O 1
ATOM 1387 N N . THR A 1 188 ? -27.875 -16.469 -7.281 1 65.31 188 THR A N 1
ATOM 1388 C CA . THR A 1 188 ? -28.844 -15.578 -7.902 1 65.31 188 THR A CA 1
ATOM 1389 C C . THR A 1 188 ? -29.844 -16.375 -8.734 1 65.31 188 THR A C 1
ATOM 1391 O O . THR A 1 188 ? -30.938 -15.867 -9.039 1 65.31 188 THR A O 1
ATOM 1394 N N . TYR A 1 189 ? -29.562 -17.547 -8.992 1 67.81 189 TYR A N 1
ATOM 1395 C CA . TYR A 1 189 ? -30.391 -18.344 -9.891 1 67.81 189 TYR A CA 1
ATOM 1396 C C . TYR A 1 189 ? -31.359 -19.219 -9.102 1 67.81 189 TYR A C 1
ATOM 1398 O O . TYR A 1 189 ? -32.156 -19.969 -9.695 1 67.81 189 TYR A O 1
ATOM 1406 N N . LEU A 1 190 ? -31.188 -19.078 -7.785 1 70.69 190 LEU A N 1
ATOM 1407 C CA . LEU A 1 190 ? -32.094 -19.906 -6.98 1 70.69 190 LEU A CA 1
ATOM 1408 C C . LEU A 1 190 ? -33.031 -19.031 -6.152 1 70.69 190 LEU A C 1
ATOM 1410 O O . LEU A 1 190 ? -32.594 -18.016 -5.59 1 70.69 190 LEU A O 1
ATOM 1414 N N . ASP A 1 191 ? -34.281 -19.172 -6.316 1 66.25 191 ASP A N 1
ATOM 1415 C CA . ASP A 1 191 ? -35.25 -18.531 -5.449 1 66.25 191 ASP A CA 1
ATOM 1416 C C . ASP A 1 191 ? -35.219 -19.141 -4.047 1 66.25 191 ASP A C 1
ATOM 1418 O O . ASP A 1 191 ? -35.469 -20.328 -3.869 1 66.25 191 ASP A O 1
ATOM 1422 N N . PRO A 1 192 ? -34.75 -18.375 -3.059 1 63.41 192 PRO A N 1
ATOM 1423 C CA . PRO A 1 192 ? -34.594 -18.906 -1.703 1 63.41 192 PRO A CA 1
ATOM 1424 C C . PRO A 1 192 ? -35.938 -19.406 -1.133 1 63.41 192 PRO A C 1
ATOM 1426 O O . PRO A 1 192 ? -35.938 -20.172 -0.166 1 63.41 192 PRO A O 1
ATOM 1429 N N . LYS A 1 193 ? -36.969 -18.844 -1.715 1 67.12 193 LYS A N 1
ATOM 1430 C CA . LYS A 1 193 ? -38.25 -19.219 -1.134 1 67.12 193 LYS A CA 1
ATOM 1431 C C . LYS A 1 193 ? -38.531 -20.719 -1.312 1 67.12 193 LYS A C 1
ATOM 1433 O O . LYS A 1 193 ? -38.5 -21.219 -2.434 1 67.12 193 LYS A O 1
ATOM 1438 N N . GLY A 1 194 ? -38.625 -21.453 -0.181 1 72.62 194 GLY A N 1
ATOM 1439 C CA . GLY A 1 194 ? -39.094 -22.828 -0.143 1 72.62 194 GLY A CA 1
ATOM 1440 C C . GLY A 1 194 ? -37.969 -23.844 -0.262 1 72.62 194 GLY A C 1
ATOM 1441 O O . GLY A 1 194 ? -38.188 -25.047 -0.284 1 72.62 194 GLY A O 1
ATOM 1442 N N . LEU A 1 195 ? -36.75 -23.438 -0.519 1 79.12 195 LEU A N 1
ATOM 1443 C CA . LEU A 1 195 ? -35.688 -24.422 -0.636 1 79.12 195 LEU A CA 1
ATOM 1444 C C . LEU A 1 195 ? -34.875 -24.484 0.654 1 79.12 195 LEU A C 1
ATOM 1446 O O . LEU A 1 195 ? -34.562 -23.453 1.245 1 79.12 195 LEU A O 1
ATOM 1450 N N . GLY A 1 196 ? -34.688 -25.719 1.113 1 81.81 196 GLY A N 1
ATOM 1451 C CA . GLY A 1 196 ? -33.75 -25.922 2.219 1 81.81 196 GLY A CA 1
ATOM 1452 C C . GLY A 1 196 ? -32.312 -25.766 1.813 1 81.81 196 GLY A C 1
ATOM 1453 O O . GLY A 1 196 ? -31.984 -25.766 0.623 1 81.81 196 GLY A O 1
ATOM 1454 N N . LEU A 1 197 ? -31.516 -25.547 2.723 1 84.5 197 LEU A N 1
ATOM 1455 C CA . LEU A 1 197 ? -30.094 -25.344 2.479 1 84.5 197 LEU A CA 1
ATOM 1456 C C . LEU A 1 197 ? -29.5 -26.516 1.683 1 84.5 197 LEU A C 1
ATOM 1458 O O . LEU A 1 197 ? -28.734 -26.297 0.747 1 84.5 197 LEU A O 1
ATOM 1462 N N . ALA A 1 198 ? -29.906 -27.672 2.047 1 87.69 198 ALA A N 1
ATOM 1463 C CA . ALA A 1 198 ? -29.375 -28.859 1.367 1 87.69 198 ALA A CA 1
ATOM 1464 C C . ALA A 1 198 ? -29.75 -28.844 -0.115 1 87.69 198 ALA A C 1
ATOM 1466 O O . ALA A 1 198 ? -28.922 -29.188 -0.966 1 87.69 198 ALA A O 1
ATOM 1467 N N . GLN A 1 199 ? -30.891 -28.469 -0.388 1 88.25 199 GLN A N 1
ATOM 1468 C CA . GLN A 1 199 ? -31.359 -28.391 -1.771 1 88.25 199 GLN A CA 1
ATOM 1469 C C . GLN A 1 199 ? -30.625 -27.297 -2.541 1 88.25 199 GLN A C 1
ATOM 1471 O O . GLN A 1 199 ? -30.281 -27.484 -3.707 1 88.25 199 GLN A O 1
ATOM 1476 N N . VAL A 1 200 ? -30.422 -26.219 -1.896 1 87.69 200 VAL A N 1
ATOM 1477 C CA . VAL A 1 200 ? -29.734 -25.094 -2.521 1 87.69 200 VAL A CA 1
ATOM 1478 C C . VAL A 1 200 ? -28.297 -25.5 -2.877 1 87.69 200 VAL A C 1
ATOM 1480 O O . VAL A 1 200 ? -27.828 -25.219 -3.979 1 87.69 200 VAL A O 1
ATOM 1483 N N . LEU A 1 201 ? -27.75 -26.172 -1.939 1 90.56 201 LEU A N 1
ATOM 1484 C CA . LEU A 1 201 ? -26.375 -26.609 -2.162 1 90.56 201 LEU A CA 1
ATOM 1485 C C . LEU A 1 201 ? -26.297 -27.578 -3.338 1 90.56 201 LEU A C 1
ATOM 1487 O O . LEU A 1 201 ? -25.438 -27.438 -4.211 1 90.56 201 LEU A O 1
ATOM 1491 N N . GLU A 1 202 ? -27.156 -28.5 -3.377 1 91.69 202 GLU A N 1
ATOM 1492 C CA . GLU A 1 202 ? -27.188 -29.484 -4.441 1 91.69 202 GLU A CA 1
ATOM 1493 C C . GLU A 1 202 ? -27.422 -28.844 -5.801 1 91.69 202 GLU A C 1
ATOM 1495 O O . GLU A 1 202 ? -26.766 -29.188 -6.785 1 91.69 202 GLU A O 1
ATOM 1500 N N . ARG A 1 203 ? -28.281 -27.938 -5.836 1 89.81 203 ARG A N 1
ATOM 1501 C CA . ARG A 1 203 ? -28.609 -27.266 -7.094 1 89.81 203 ARG A CA 1
ATOM 1502 C C . ARG A 1 203 ? -27.469 -26.391 -7.566 1 89.81 203 ARG A C 1
ATOM 1504 O O . ARG A 1 203 ? -27.188 -26.297 -8.766 1 89.81 203 ARG A O 1
ATOM 1511 N N . ALA A 1 204 ? -26.906 -25.734 -6.641 1 90.88 204 ALA A N 1
ATOM 1512 C CA . ALA A 1 204 ? -25.75 -24.891 -6.977 1 90.88 204 ALA A CA 1
ATOM 1513 C C . ALA A 1 204 ? -24.609 -25.734 -7.555 1 90.88 204 ALA A C 1
ATOM 1515 O O . ALA A 1 204 ? -24 -25.344 -8.547 1 90.88 204 ALA A O 1
ATOM 1516 N N . GLU A 1 205 ? -24.375 -26.828 -6.906 1 94.12 205 GLU A N 1
ATOM 1517 C CA . GLU A 1 205 ? -23.328 -27.719 -7.383 1 94.12 205 GLU A CA 1
ATOM 1518 C C . GLU A 1 205 ? -23.594 -28.188 -8.812 1 94.12 205 GLU A C 1
ATOM 1520 O O . GLU A 1 205 ? -22.719 -28.125 -9.672 1 94.12 205 GLU A O 1
ATOM 1525 N N . ALA A 1 206 ? -24.812 -28.625 -9.016 1 93.62 206 ALA A N 1
ATOM 1526 C CA . ALA A 1 206 ? -25.188 -29.141 -10.336 1 93.62 206 ALA A CA 1
ATOM 1527 C C . ALA A 1 206 ? -25.062 -28.047 -11.391 1 93.62 206 ALA A C 1
ATOM 1529 O O . ALA A 1 206 ? -24.484 -28.25 -12.453 1 93.62 206 ALA A O 1
ATOM 1530 N N . PHE A 1 207 ? -25.547 -26.938 -11.07 1 92 207 PHE A N 1
ATOM 1531 C CA . PHE A 1 207 ? -25.578 -25.828 -12.008 1 92 207 PHE A CA 1
ATOM 1532 C C . PHE A 1 207 ? -24.156 -25.391 -12.367 1 92 207 PHE A C 1
ATOM 1534 O O . PHE A 1 207 ? -23.812 -25.281 -13.547 1 92 207 PHE A O 1
ATOM 1541 N N . LEU A 1 208 ? -23.359 -25.172 -11.375 1 94.56 208 LEU A N 1
ATOM 1542 C CA . LEU A 1 208 ? -22.016 -24.656 -11.602 1 94.56 208 LEU A CA 1
ATOM 1543 C C . LEU A 1 208 ? -21.109 -25.719 -12.234 1 94.56 208 LEU A C 1
ATOM 1545 O O . LEU A 1 208 ? -20.234 -25.391 -13.031 1 94.56 208 LEU A O 1
ATOM 1549 N N . SER A 1 209 ? -21.328 -26.922 -11.852 1 96.12 209 SER A N 1
ATOM 1550 C CA . SER A 1 209 ? -20.562 -28 -12.477 1 96.12 209 SER A CA 1
ATOM 1551 C C . SER A 1 209 ? -20.812 -28.062 -13.977 1 96.12 209 SER A C 1
ATOM 1553 O O . SER A 1 209 ? -19.891 -28.219 -14.766 1 96.12 209 SER A O 1
ATOM 1555 N N . GLU A 1 210 ? -22.031 -27.984 -14.312 1 94.38 210 GLU A N 1
ATOM 1556 C CA . GLU A 1 210 ? -22.406 -28 -15.727 1 94.38 210 GLU A CA 1
ATOM 1557 C C . GLU A 1 210 ? -21.859 -26.781 -16.453 1 94.38 210 GLU A C 1
ATOM 1559 O O . GLU A 1 210 ? -21.281 -26.891 -17.531 1 94.38 210 GLU A O 1
ATOM 1564 N N . ARG A 1 211 ? -21.969 -25.734 -15.844 1 92.25 211 ARG A N 1
ATOM 1565 C CA . ARG A 1 211 ? -21.578 -24.469 -16.469 1 92.25 211 ARG A CA 1
ATOM 1566 C C . ARG A 1 211 ? -20.062 -24.422 -16.672 1 92.25 211 ARG A C 1
ATOM 1568 O O . ARG A 1 211 ? -19.578 -23.922 -17.688 1 92.25 211 ARG A O 1
ATOM 1575 N N . LEU A 1 212 ? -19.359 -24.891 -15.719 1 95.31 212 LEU A N 1
ATOM 1576 C CA . LEU A 1 212 ? -17.922 -24.688 -15.703 1 95.31 212 LEU A CA 1
ATOM 1577 C C . LEU A 1 212 ? -17.203 -25.938 -16.203 1 95.31 212 LEU A C 1
ATOM 1579 O O . LEU A 1 212 ? -15.984 -25.906 -16.438 1 95.31 212 LEU A O 1
ATOM 1583 N N . GLY A 1 213 ? -17.906 -27.031 -16.359 1 94.5 213 GLY A N 1
ATOM 1584 C CA . GLY A 1 213 ? -17.312 -28.266 -16.828 1 94.5 213 GLY A CA 1
ATOM 1585 C C . GLY A 1 213 ? -16.328 -28.875 -15.836 1 94.5 213 GLY A C 1
ATOM 1586 O O . GLY A 1 213 ? -15.281 -29.391 -16.234 1 94.5 213 GLY A O 1
ATOM 1587 N N . LEU A 1 214 ? -16.531 -28.734 -14.586 1 95.5 214 LEU A N 1
ATOM 1588 C CA . LEU A 1 214 ? -15.719 -29.344 -13.547 1 95.5 214 LEU A CA 1
ATOM 1589 C C . LEU A 1 214 ? -16.562 -29.672 -12.312 1 95.5 214 LEU A C 1
ATOM 1591 O O . LEU A 1 214 ? -17.688 -29.156 -12.172 1 95.5 214 LEU A O 1
ATOM 1595 N N . LYS A 1 215 ? -16.109 -30.562 -11.531 1 96.88 215 LYS A N 1
ATOM 1596 C CA . LYS A 1 215 ? -16.812 -30.891 -10.297 1 96.88 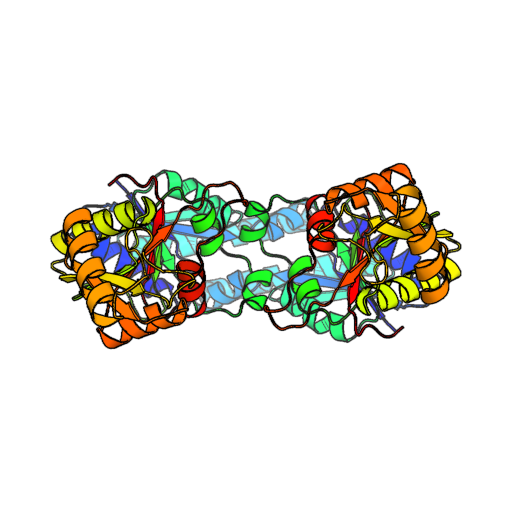215 LYS A CA 1
ATOM 1597 C C . LYS A 1 215 ? -16.812 -29.719 -9.32 1 96.88 215 LYS A C 1
ATOM 1599 O O . LYS A 1 215 ? -15.758 -29.141 -9.047 1 96.88 215 LYS A O 1
ATOM 1604 N N . VAL A 1 216 ? -17.953 -29.391 -8.812 1 97 216 VAL A N 1
ATOM 1605 C CA . VAL A 1 216 ? -18.062 -28.281 -7.871 1 97 216 VAL A CA 1
ATOM 1606 C C . VAL A 1 216 ? -18.656 -28.781 -6.555 1 97 216 VAL A C 1
ATOM 1608 O O . VAL A 1 216 ? -19.578 -29.594 -6.547 1 97 216 VAL A O 1
ATOM 1611 N N . GLN A 1 217 ? -18.078 -28.375 -5.527 1 95.56 217 GLN A N 1
ATOM 1612 C CA . GLN A 1 217 ? -18.594 -28.594 -4.184 1 95.56 217 GLN A CA 1
ATOM 1613 C C . GLN A 1 217 ? -19.062 -27.281 -3.562 1 95.56 217 GLN A C 1
ATOM 1615 O O . GLN A 1 217 ? -18.312 -26.312 -3.482 1 95.56 217 GLN A O 1
ATOM 1620 N N . ALA A 1 218 ? -20.328 -27.312 -3.174 1 92.38 218 ALA A N 1
ATOM 1621 C CA . ALA A 1 218 ? -20.891 -26.156 -2.51 1 92.38 218 ALA A CA 1
ATOM 1622 C C . ALA A 1 218 ? -20.938 -26.344 -0.997 1 92.38 218 ALA A C 1
ATOM 1624 O O . ALA A 1 218 ? -21.172 -27.453 -0.516 1 92.38 218 ALA A O 1
ATOM 1625 N N . PHE A 1 219 ? -20.688 -25.312 -0.28 1 89.38 219 PHE A N 1
ATOM 1626 C CA . PHE A 1 219 ? -20.75 -25.391 1.175 1 89.38 219 PHE A CA 1
ATOM 1627 C C . PHE A 1 219 ? -21.328 -24.094 1.761 1 89.38 219 PHE A C 1
ATOM 1629 O O . PHE A 1 219 ? -21.234 -23.031 1.147 1 89.38 219 PHE A O 1
ATOM 1636 N N . LYS A 1 220 ? -21.859 -24.234 2.908 1 88.19 220 LYS A N 1
ATOM 1637 C CA . LYS A 1 220 ? -22.406 -23.078 3.617 1 88.19 220 LYS A CA 1
ATOM 1638 C C . LYS A 1 220 ? -21.281 -22.172 4.137 1 88.19 220 LYS A C 1
ATOM 1640 O O . LYS A 1 220 ? -20.297 -22.672 4.699 1 88.19 220 LYS A O 1
ATOM 1645 N N . GLY A 1 221 ? -21.344 -20.984 3.848 1 87.5 221 GLY A N 1
ATOM 1646 C CA . GLY A 1 221 ? -20.375 -20.016 4.332 1 87.5 221 GLY A CA 1
ATOM 1647 C C . GLY A 1 221 ? -20.781 -18.578 4.047 1 87.5 221 GLY A C 1
ATOM 1648 O O . GLY A 1 221 ? -21.578 -18.328 3.143 1 87.5 221 GLY A O 1
ATOM 1649 N N . GLU A 1 222 ? -20.266 -17.656 4.863 1 80.69 222 GLU A N 1
ATOM 1650 C CA . GLU A 1 222 ? -20.656 -16.25 4.762 1 80.69 222 GLU A CA 1
ATOM 1651 C C . GLU A 1 222 ? -19.438 -15.367 4.484 1 80.69 222 GLU A C 1
ATOM 1653 O O . GLU A 1 222 ? -19.594 -14.227 4.051 1 80.69 222 GLU A O 1
ATOM 1658 N N . GLU A 1 223 ? -18.297 -15.961 4.734 1 85.25 223 GLU A N 1
ATOM 1659 C CA . GLU A 1 223 ? -17.109 -15.117 4.68 1 85.25 223 GLU A CA 1
ATOM 1660 C C . GLU A 1 223 ? -16 -15.781 3.857 1 85.25 223 GLU A C 1
ATOM 1662 O O . GLU A 1 223 ? -16.016 -17 3.648 1 85.25 223 GLU A O 1
ATOM 1667 N N . ALA A 1 224 ? -15.102 -15 3.443 1 86.19 224 ALA A N 1
ATOM 1668 C CA . ALA A 1 224 ? -13.953 -15.461 2.664 1 86.19 224 ALA A CA 1
ATOM 1669 C C . ALA A 1 224 ? -13.172 -16.531 3.418 1 86.19 224 ALA A C 1
ATOM 1671 O O . ALA A 1 224 ? -12.672 -17.484 2.814 1 86.19 224 ALA A O 1
ATOM 1672 N N . LEU A 1 225 ? -13.141 -16.344 4.719 1 88.38 225 LEU A N 1
ATOM 1673 C CA . LEU A 1 225 ? -12.398 -17.297 5.543 1 88.38 225 LEU A CA 1
ATOM 1674 C C . LEU A 1 225 ? -13 -18.688 5.449 1 88.38 225 LEU A C 1
ATOM 1676 O O . LEU A 1 225 ? -12.297 -19.688 5.586 1 88.38 225 LEU A O 1
ATOM 1680 N N . ASP A 1 226 ? -14.242 -18.766 5.184 1 91.31 226 ASP A N 1
ATOM 1681 C CA . ASP A 1 226 ? -14.906 -20.062 5.043 1 91.31 226 ASP A CA 1
ATOM 1682 C C . ASP A 1 226 ? -14.359 -20.828 3.838 1 91.31 226 ASP A C 1
ATOM 1684 O O . ASP A 1 226 ? -14.195 -22.047 3.895 1 91.31 226 ASP A O 1
ATOM 1688 N N . LEU A 1 227 ? -14.102 -20.109 2.83 1 91.19 227 LEU A N 1
ATOM 1689 C CA . LEU A 1 227 ? -13.547 -20.75 1.636 1 91.19 227 LEU A CA 1
ATOM 1690 C C . LEU A 1 227 ? -12.141 -21.281 1.904 1 91.19 227 LEU A C 1
ATOM 1692 O O . LEU A 1 227 ? -11.805 -22.391 1.478 1 91.19 227 LEU A O 1
ATOM 1696 N N . LEU A 1 228 ? -11.375 -20.516 2.596 1 92.94 228 LEU A N 1
ATOM 1697 C CA . LEU A 1 228 ? -10.008 -20.922 2.912 1 92.94 228 LEU A CA 1
ATOM 1698 C C . LEU A 1 228 ? -10 -22.156 3.807 1 92.94 228 LEU A C 1
ATOM 1700 O O . LEU A 1 228 ? -9.164 -23.047 3.631 1 92.94 228 LEU A O 1
ATOM 1704 N N . GLU A 1 229 ? -10.898 -22.141 4.684 1 92.75 229 GLU A N 1
ATOM 1705 C CA . GLU A 1 229 ? -11.016 -23.297 5.57 1 92.75 229 GLU A CA 1
ATOM 1706 C C . GLU A 1 229 ? -11.438 -24.531 4.797 1 92.75 229 GLU A C 1
ATOM 1708 O O . GLU A 1 229 ? -10.93 -25.641 5.051 1 92.75 229 GLU A O 1
ATOM 1713 N N . ALA A 1 230 ? -12.375 -24.359 3.918 1 92.94 230 ALA A N 1
ATOM 1714 C CA . ALA A 1 230 ? -12.789 -25.484 3.068 1 92.94 230 ALA A CA 1
ATOM 1715 C C . ALA A 1 230 ? -11.617 -26 2.25 1 92.94 230 ALA A C 1
ATOM 1717 O O . ALA A 1 230 ? -11.422 -27.219 2.143 1 92.94 230 ALA A O 1
ATOM 1718 N N . ALA A 1 231 ? -10.836 -25.156 1.673 1 94.19 231 ALA A N 1
ATOM 1719 C CA . ALA A 1 231 ? -9.664 -25.531 0.892 1 94.19 231 ALA A CA 1
ATOM 1720 C C . ALA A 1 231 ? -8.664 -26.312 1.746 1 94.19 231 ALA A C 1
ATOM 1722 O O . ALA A 1 231 ? -8.125 -27.328 1.305 1 94.19 231 ALA A O 1
ATOM 1723 N N . LYS A 1 232 ? -8.461 -25.812 2.91 1 91.88 232 LYS A N 1
ATOM 1724 C CA . LYS A 1 232 ? -7.535 -26.484 3.832 1 91.88 232 LYS A CA 1
ATOM 1725 C C . LYS A 1 232 ? -8.023 -27.891 4.184 1 91.88 232 LYS A C 1
ATOM 1727 O O . LYS A 1 232 ? -7.246 -28.844 4.172 1 91.88 232 LYS A O 1
ATOM 1732 N N . ARG A 1 233 ? -9.273 -27.969 4.496 1 92.94 233 ARG A N 1
ATOM 1733 C CA . ARG A 1 233 ? -9.867 -29.25 4.867 1 92.94 233 ARG A CA 1
ATOM 1734 C C . ARG A 1 233 ? -9.734 -30.266 3.736 1 92.94 233 ARG A C 1
ATOM 1736 O O . ARG A 1 233 ? -9.555 -31.453 3.984 1 92.94 233 ARG A O 1
ATOM 1743 N N . LEU A 1 234 ? -9.805 -29.781 2.553 1 94.25 234 LEU A N 1
ATOM 1744 C CA . LEU A 1 234 ? -9.75 -30.641 1.385 1 94.25 234 LEU A CA 1
ATOM 1745 C C . LEU A 1 234 ? -8.305 -30.953 1.005 1 94.25 234 LEU A C 1
ATOM 1747 O O . LEU A 1 234 ? -8.055 -31.688 0.04 1 94.25 234 LEU A O 1
ATOM 1751 N N . GLY A 1 235 ? -7.34 -30.375 1.679 1 94.75 235 GLY A N 1
ATOM 1752 C CA . GLY A 1 235 ? -5.934 -30.625 1.391 1 94.75 235 GLY A CA 1
ATOM 1753 C C . GLY A 1 235 ? -5.492 -30.047 0.059 1 94.75 235 GLY A C 1
ATOM 1754 O O . GLY A 1 235 ? -4.754 -30.688 -0.689 1 94.75 235 GLY A O 1
ATOM 1755 N N . VAL A 1 236 ? -5.969 -28.906 -0.242 1 95.44 236 VAL A N 1
ATOM 1756 C CA . VAL A 1 236 ? -5.691 -28.234 -1.511 1 95.44 236 VAL A CA 1
ATOM 1757 C C . VAL A 1 236 ? -4.238 -27.766 -1.54 1 95.44 236 VAL A C 1
ATOM 1759 O O . VAL A 1 236 ? -3.727 -27.25 -0.542 1 95.44 236 VAL A O 1
ATOM 1762 N N . ASP A 1 237 ? -3.58 -27.984 -2.699 1 97.12 237 ASP A N 1
ATOM 1763 C CA . ASP A 1 237 ? -2.191 -27.578 -2.883 1 97.12 237 ASP A CA 1
ATOM 1764 C C . ASP A 1 237 ? -2.105 -26.219 -3.553 1 97.12 237 ASP A C 1
ATOM 1766 O O . ASP A 1 237 ? -1.085 -25.531 -3.453 1 97.12 237 ASP A O 1
ATOM 1770 N N . LEU A 1 238 ? -3.133 -25.891 -4.234 1 97.75 238 LEU A N 1
ATOM 1771 C CA . LEU A 1 238 ? -3.219 -24.641 -4.973 1 97.75 238 LEU A CA 1
ATOM 1772 C C . LEU A 1 238 ? -4.648 -24.109 -4.977 1 97.75 238 LEU A C 1
ATOM 1774 O O . LEU A 1 238 ? -5.586 -24.844 -5.301 1 97.75 238 LEU A O 1
ATOM 1778 N N . LEU A 1 239 ? -4.777 -22.875 -4.555 1 97.5 239 LEU A N 1
ATOM 1779 C CA . LEU A 1 239 ? -6.059 -22.188 -4.668 1 97.5 239 LEU A CA 1
ATOM 1780 C C . LEU A 1 239 ? -6.059 -21.234 -5.859 1 97.5 239 LEU A C 1
ATOM 1782 O O . LEU A 1 239 ? -5.129 -20.438 -6.023 1 97.5 239 LEU A O 1
ATOM 1786 N N . VAL A 1 240 ? -7.078 -21.312 -6.691 1 98.12 240 VAL A N 1
ATOM 1787 C CA . VAL A 1 240 ? -7.227 -20.469 -7.863 1 98.12 240 VAL A CA 1
ATOM 1788 C C . VAL A 1 240 ? -8.453 -19.562 -7.699 1 98.12 240 VAL A C 1
ATOM 1790 O O . VAL A 1 240 ? -9.547 -20.047 -7.387 1 98.12 240 VAL A O 1
ATOM 1793 N N . LEU A 1 241 ? -8.258 -18.297 -7.867 1 96.81 241 LEU A N 1
ATOM 1794 C CA . LEU A 1 241 ? -9.352 -17.328 -7.766 1 96.81 241 LEU A CA 1
ATOM 1795 C C . LEU A 1 241 ? -9.367 -16.391 -8.977 1 96.81 241 LEU A C 1
ATOM 1797 O O . LEU A 1 241 ? -8.312 -16.031 -9.5 1 96.81 241 LEU A O 1
ATOM 1801 N N . GLY A 1 242 ? -10.562 -16.047 -9.398 1 95.44 242 GLY A N 1
ATOM 1802 C CA . GLY A 1 242 ? -10.719 -15.039 -10.43 1 95.44 242 GLY A CA 1
ATOM 1803 C C . GLY A 1 242 ? -10.758 -13.625 -9.883 1 95.44 242 GLY A C 1
ATOM 1804 O O . GLY A 1 242 ? -11.156 -13.406 -8.742 1 95.44 242 GLY A O 1
ATOM 1805 N N . SER A 1 243 ? -10.328 -12.734 -10.727 1 93.25 243 SER A N 1
ATOM 1806 C CA . SER A 1 243 ? -10.352 -11.328 -10.336 1 93.25 243 SER A CA 1
ATOM 1807 C C . SER A 1 243 ? -10.945 -10.461 -11.438 1 93.25 243 SER A C 1
ATOM 1809 O O . SER A 1 243 ? -10.672 -10.672 -12.617 1 93.25 243 SER A O 1
ATOM 1811 N N . LYS A 1 244 ? -11.719 -9.477 -11.008 1 86.81 244 LYS A N 1
ATOM 1812 C CA . LYS A 1 244 ? -12.312 -8.516 -11.93 1 86.81 244 LYS A CA 1
ATOM 1813 C C . LYS A 1 244 ? -11.5 -7.227 -11.984 1 86.81 244 LYS A C 1
ATOM 1815 O O . LYS A 1 244 ? -11.883 -6.27 -12.656 1 86.81 244 LYS A O 1
ATOM 1820 N N . ALA A 1 245 ? -10.453 -7.262 -11.234 1 79.5 245 ALA A N 1
ATOM 1821 C CA . ALA A 1 245 ? -9.656 -6.039 -11.133 1 79.5 245 ALA A CA 1
ATOM 1822 C C . ALA A 1 245 ? -9.117 -5.625 -12.5 1 79.5 245 ALA A C 1
ATOM 1824 O O . ALA A 1 245 ? -8.688 -6.473 -13.289 1 79.5 245 ALA A O 1
ATOM 1825 N N . LYS A 1 246 ? -9.414 -4.254 -12.758 1 75.75 246 LYS A N 1
ATOM 1826 C CA . LYS A 1 246 ? -8.867 -3.619 -13.961 1 75.75 246 LYS A CA 1
ATOM 1827 C C . LYS A 1 246 ? -8.203 -2.291 -13.617 1 75.75 246 LYS A C 1
ATOM 1829 O O . LYS A 1 246 ? -8.406 -1.743 -12.539 1 75.75 246 LYS A O 1
ATOM 1834 N N . SER A 1 247 ? -7.027 -2.049 -14.07 1 63.97 247 SER A N 1
ATOM 1835 C CA . SER A 1 247 ? -6.168 -0.894 -13.836 1 63.97 247 SER A CA 1
ATOM 1836 C C . SER A 1 247 ? -6.93 0.236 -13.148 1 63.97 247 SER A C 1
ATOM 1838 O O . SER A 1 247 ? -6.328 1.128 -12.555 1 63.97 247 SER A O 1
ATOM 1840 N N . THR A 1 248 ? -8.305 0.113 -13.164 1 57.38 248 THR A N 1
ATOM 1841 C CA . THR A 1 248 ? -9.023 1.229 -12.555 1 57.38 248 THR A CA 1
ATOM 1842 C C . THR A 1 248 ? -9.273 0.964 -11.078 1 57.38 248 THR A C 1
ATOM 1844 O O . THR A 1 248 ? -9.438 -0.186 -10.664 1 57.38 248 THR A O 1
ATOM 1847 N N . TRP A 1 249 ? -8.672 1.646 -10.156 1 54.44 249 TRP A N 1
ATOM 1848 C CA . TRP A 1 249 ? -8.82 1.525 -8.711 1 54.44 249 TRP A CA 1
ATOM 1849 C C . TRP A 1 249 ? -10.289 1.323 -8.336 1 54.44 249 TRP A C 1
ATOM 1851 O O . TRP A 1 249 ? -10.602 1.024 -7.184 1 54.44 249 TRP A O 1
ATOM 1861 N N . ARG A 1 250 ? -11.102 1.417 -9.242 1 51.44 250 ARG A N 1
ATOM 1862 C CA . ARG A 1 250 ? -12.523 1.286 -8.945 1 51.44 250 ARG A CA 1
ATOM 1863 C C . ARG A 1 250 ? -12.891 -0.166 -8.656 1 51.44 250 ARG A C 1
ATOM 1865 O O . ARG A 1 250 ? -13.844 -0.439 -7.922 1 51.44 250 ARG A O 1
ATOM 1872 N N . HIS A 1 251 ? -12.156 -0.937 -9.438 1 57.84 251 HIS A N 1
ATOM 1873 C CA . HIS A 1 251 ? -12.484 -2.342 -9.242 1 57.84 251 HIS A CA 1
ATOM 1874 C C . HIS A 1 251 ? -11.516 -3.01 -8.281 1 57.84 251 HIS A C 1
ATOM 1876 O O . HIS A 1 251 ? -10.312 -3.076 -8.547 1 57.84 251 HIS A O 1
ATOM 1882 N N . ARG A 1 252 ? -12.07 -3.346 -7.016 1 66.38 252 ARG A N 1
ATOM 1883 C CA . ARG A 1 252 ? -11.352 -3.871 -5.859 1 66.38 252 ARG A CA 1
ATOM 1884 C C . ARG A 1 252 ? -11.086 -5.363 -6.016 1 66.38 252 ARG A C 1
ATOM 1886 O O . ARG A 1 252 ? -11.742 -6.039 -6.809 1 66.38 252 ARG A O 1
ATOM 1893 N N . LEU A 1 253 ? -9.891 -5.652 -5.539 1 79 253 LEU A N 1
ATOM 1894 C CA . LEU A 1 253 ? -9.633 -7.078 -5.355 1 79 253 LEU A CA 1
ATOM 1895 C C . LEU A 1 253 ? -10.758 -7.746 -4.582 1 79 253 LEU A C 1
ATOM 1897 O O . LEU A 1 253 ? -11.289 -7.168 -3.631 1 79 253 LEU A O 1
ATOM 1901 N N . GLY A 1 254 ? -11.43 -8.664 -5.195 1 81.5 254 GLY A N 1
ATOM 1902 C CA . GLY A 1 254 ? -12.5 -9.375 -4.523 1 81.5 254 GLY A CA 1
ATOM 1903 C C . GLY A 1 254 ? -12.133 -9.82 -3.117 1 81.5 254 GLY A C 1
ATOM 1904 O O . GLY A 1 254 ? -10.953 -10.008 -2.809 1 81.5 254 GLY A O 1
ATOM 1905 N N . GLN A 1 255 ? -13.094 -9.922 -2.238 1 83.25 255 GLN A N 1
ATOM 1906 C CA . GLN A 1 255 ? -12.938 -10.266 -0.829 1 83.25 255 GLN A CA 1
ATOM 1907 C C . GLN A 1 255 ? -12.18 -11.578 -0.663 1 83.25 255 GLN A C 1
ATOM 1909 O O . GLN A 1 255 ? -11.375 -11.727 0.26 1 83.25 255 GLN A O 1
ATOM 1914 N N . MET A 1 256 ? -12.422 -12.477 -1.527 1 87.31 256 MET A N 1
ATOM 1915 C CA . MET A 1 256 ? -11.773 -13.781 -1.427 1 87.31 256 MET A CA 1
ATOM 1916 C C . MET A 1 256 ? -10.273 -13.664 -1.702 1 87.31 256 MET A C 1
ATOM 1918 O O . MET A 1 256 ? -9.461 -14.281 -1.004 1 87.31 256 MET A O 1
ATOM 1922 N N . VAL A 1 257 ? -9.969 -12.891 -2.734 1 90.19 257 VAL A N 1
ATOM 1923 C CA . VAL A 1 257 ? -8.562 -12.688 -3.064 1 90.19 257 VAL A CA 1
ATOM 1924 C C . VAL A 1 257 ? -7.859 -11.977 -1.911 1 90.19 257 VAL A C 1
ATOM 1926 O O . VAL A 1 257 ? -6.777 -12.391 -1.485 1 90.19 257 VAL A O 1
ATOM 1929 N N . GLU A 1 258 ? -8.461 -11.008 -1.343 1 86.31 258 GLU A N 1
ATOM 1930 C CA . GLU A 1 258 ? -7.879 -10.258 -0.235 1 86.31 258 GLU A CA 1
ATOM 1931 C C . GLU A 1 258 ? -7.641 -11.156 0.976 1 86.31 258 GLU A C 1
ATOM 1933 O O . GLU A 1 258 ? -6.594 -11.07 1.623 1 86.31 258 GLU A O 1
ATOM 1938 N N . ALA A 1 259 ? -8.594 -11.977 1.247 1 86.44 259 ALA A N 1
ATOM 1939 C CA . ALA A 1 259 ? -8.469 -12.891 2.385 1 86.44 259 ALA A CA 1
ATOM 1940 C C . ALA A 1 259 ? -7.332 -13.891 2.164 1 86.44 259 ALA A C 1
ATOM 1942 O O . ALA A 1 259 ? -6.555 -14.164 3.08 1 86.44 259 ALA A O 1
ATOM 1943 N N . ALA A 1 260 ? -7.293 -14.391 1.016 1 89.69 260 ALA A N 1
ATOM 1944 C CA . ALA A 1 260 ? -6.238 -15.352 0.694 1 89.69 260 ALA A CA 1
ATOM 1945 C C . ALA A 1 260 ? -4.859 -14.711 0.808 1 89.69 260 ALA A C 1
ATOM 1947 O O . ALA A 1 260 ? -3.912 -15.344 1.277 1 89.69 260 ALA A O 1
ATOM 1948 N N . LEU A 1 261 ? -4.754 -13.445 0.381 1 87.56 261 LEU A N 1
ATOM 1949 C CA . LEU A 1 261 ? -3.494 -12.711 0.467 1 87.56 261 LEU A CA 1
ATOM 1950 C C . LEU A 1 261 ? -3.082 -12.508 1.921 1 87.56 261 LEU A C 1
ATOM 1952 O O . LEU A 1 261 ? -1.897 -12.586 2.252 1 87.56 261 LEU A O 1
ATOM 1956 N N . ARG A 1 262 ? -3.988 -12.234 2.697 1 84 262 ARG A N 1
ATOM 1957 C CA . ARG A 1 262 ? -3.73 -11.945 4.105 1 84 262 ARG A CA 1
ATOM 1958 C C . ARG A 1 262 ? -3.242 -13.195 4.836 1 84 262 ARG A C 1
ATOM 1960 O O . ARG A 1 262 ? -2.354 -13.109 5.688 1 84 262 ARG A O 1
ATOM 1967 N N . HIS A 1 263 ? -3.699 -14.211 4.547 1 81.38 263 HIS A N 1
ATOM 1968 C CA . HIS A 1 263 ? -3.35 -15.43 5.27 1 81.38 263 HIS A CA 1
ATOM 1969 C C . HIS A 1 263 ? -2.131 -16.109 4.652 1 81.38 263 HIS A C 1
ATOM 1971 O O . HIS A 1 263 ? -1.232 -16.547 5.371 1 81.38 263 HIS A O 1
ATOM 1977 N N . GLY A 1 264 ? -2.029 -16.125 3.354 1 76.44 264 GLY A N 1
ATOM 1978 C CA . GLY A 1 264 ? -0.826 -16.438 2.602 1 76.44 264 GLY A CA 1
ATOM 1979 C C . GLY A 1 264 ? -0.299 -17.844 2.877 1 76.44 264 GLY A C 1
ATOM 1980 O O . GLY A 1 264 ? 0.904 -18.094 2.777 1 76.44 264 GLY A O 1
ATOM 1981 N N . GLU A 1 265 ? -1.058 -18.797 3.246 1 83.38 265 GLU A N 1
ATOM 1982 C CA . GLU A 1 265 ? -0.57 -20.109 3.645 1 83.38 265 GLU A CA 1
ATOM 1983 C C . GLU A 1 265 ? -0.504 -21.062 2.449 1 83.38 265 GLU A C 1
ATOM 1985 O O . GLU A 1 265 ? 0.261 -22.031 2.461 1 83.38 265 GLU A O 1
ATOM 1990 N N . LEU A 1 266 ? -1.277 -20.781 1.486 1 89.5 266 LEU A N 1
ATOM 1991 C CA . LEU A 1 266 ? -1.37 -21.625 0.305 1 89.5 266 LEU A CA 1
ATOM 1992 C C . LEU A 1 266 ? -0.908 -20.891 -0.941 1 89.5 266 LEU A C 1
ATOM 1994 O O . LEU A 1 266 ? -1.15 -19.688 -1.075 1 89.5 266 LEU A O 1
ATOM 1998 N N . PRO A 1 267 ? -0.19 -21.703 -1.858 1 96.56 267 PRO A N 1
ATOM 1999 C CA . PRO A 1 267 ? -0.04 -21.094 -3.182 1 96.56 267 PRO A CA 1
ATOM 2000 C C . PRO A 1 267 ? -1.364 -20.594 -3.756 1 96.56 267 PRO A C 1
ATOM 2002 O O . PRO A 1 267 ? -2.395 -21.25 -3.602 1 96.56 267 PRO A O 1
ATOM 2005 N N . LEU A 1 268 ? -1.355 -19.406 -4.285 1 96.69 268 LEU A N 1
ATOM 2006 C CA . LEU A 1 268 ? -2.557 -18.734 -4.77 1 96.69 268 LEU A CA 1
ATOM 2007 C C . LEU A 1 268 ? -2.371 -18.25 -6.203 1 96.69 268 LEU A C 1
ATOM 2009 O O . LEU A 1 268 ? -1.439 -17.5 -6.496 1 96.69 268 LEU A O 1
ATOM 2013 N N . LEU A 1 269 ? -3.195 -18.719 -7.051 1 98.06 269 LEU A N 1
ATOM 2014 C CA . LEU A 1 269 ? -3.234 -18.234 -8.422 1 98.06 269 LEU A CA 1
ATOM 2015 C C . LEU A 1 269 ? -4.43 -17.297 -8.633 1 98.06 269 LEU A C 1
ATOM 2017 O O . LEU A 1 269 ? -5.578 -17.719 -8.453 1 98.06 269 LEU A O 1
ATOM 2021 N N . VAL A 1 270 ? -4.164 -16.062 -8.945 1 97.31 270 VAL A N 1
ATOM 2022 C CA . VAL A 1 270 ? -5.215 -15.102 -9.25 1 97.31 270 VAL A CA 1
ATOM 2023 C C . VAL A 1 270 ? -5.285 -14.867 -10.758 1 97.31 270 VAL A C 1
ATOM 2025 O O . VAL A 1 270 ? -4.289 -14.5 -11.383 1 97.31 270 VAL A O 1
ATOM 2028 N N . VAL A 1 271 ? -6.465 -15.023 -11.312 1 97.38 271 VAL A N 1
ATOM 2029 C CA . VAL A 1 271 ? -6.656 -15 -12.758 1 97.38 271 VAL A CA 1
ATOM 2030 C C . VAL A 1 271 ? -7.559 -13.828 -13.141 1 97.38 271 VAL A C 1
ATOM 2032 O O . VAL A 1 271 ? -8.734 -13.789 -12.758 1 97.38 271 VAL A O 1
ATOM 2035 N N . PRO A 1 272 ? -6.984 -12.93 -13.93 1 94.56 272 PRO A N 1
ATOM 2036 C CA . PRO A 1 272 ? -7.863 -11.867 -14.43 1 94.56 272 PRO A CA 1
ATOM 2037 C C . PRO A 1 272 ? -8.961 -12.383 -15.352 1 94.56 272 PRO A C 1
ATOM 2039 O O . PRO A 1 272 ? -8.734 -13.328 -16.109 1 94.56 272 PRO A O 1
ATOM 2042 N N . GLU A 1 273 ? -10.055 -11.672 -15.25 1 92.25 273 GLU A N 1
ATOM 2043 C CA . GLU A 1 273 ? -11.219 -12.055 -16.031 1 92.25 273 GLU A CA 1
ATOM 2044 C C . GLU A 1 273 ? -10.883 -12.117 -17.531 1 92.25 273 GLU A C 1
ATOM 2046 O O . GLU A 1 273 ? -11.383 -12.984 -18.25 1 92.25 273 GLU A O 1
ATOM 2051 N N . ALA A 1 274 ? -10.023 -11.328 -17.969 1 88.75 274 ALA A N 1
ATOM 2052 C CA . ALA A 1 274 ? -9.727 -11.195 -19.391 1 88.75 274 ALA A CA 1
ATOM 2053 C C . ALA A 1 274 ? -8.586 -12.125 -19.797 1 88.75 274 ALA A C 1
ATOM 2055 O O . ALA A 1 274 ? -8.195 -12.156 -20.969 1 88.75 274 ALA A O 1
ATOM 2056 N N . ALA A 1 275 ? -8.055 -12.875 -18.828 1 89.69 275 ALA A N 1
ATOM 2057 C CA . ALA A 1 275 ? -6.918 -13.742 -19.141 1 89.69 275 ALA A CA 1
ATOM 2058 C C . ALA A 1 275 ? -7.277 -14.758 -20.219 1 89.69 275 ALA A C 1
ATOM 2060 O O . ALA A 1 275 ? -8.375 -15.32 -20.203 1 89.69 275 ALA A O 1
ATOM 2061 N N . ARG A 1 276 ? -6.379 -14.836 -21.25 1 82.75 276 ARG A N 1
ATOM 2062 C CA . ARG A 1 276 ? -6.586 -15.797 -22.328 1 82.75 276 ARG A CA 1
ATOM 2063 C C . ARG A 1 276 ? -5.488 -16.859 -22.328 1 82.75 276 ARG A C 1
ATOM 2065 O O . ARG A 1 276 ? -4.301 -16.531 -22.328 1 82.75 276 ARG A O 1
ATOM 2072 N N . TRP A 1 277 ? -5.922 -18.031 -22.078 1 86.12 277 TRP A N 1
ATOM 2073 C CA . TRP A 1 277 ? -4.988 -19.156 -22.109 1 86.12 277 TRP A CA 1
ATOM 2074 C C . TRP A 1 277 ? -5.422 -20.203 -23.141 1 86.12 277 TRP A C 1
ATOM 2076 O O . TRP A 1 277 ? -6.617 -20.422 -23.344 1 86.12 277 TRP A O 1
ATOM 2086 N N . MET B 1 1 ? 8.07 19.812 23.531 1 86.5 1 MET B N 1
ATOM 2087 C CA . MET B 1 1 ? 7.523 18.719 22.734 1 86.5 1 MET B CA 1
ATOM 2088 C C . MET B 1 1 ? 8.008 18.797 21.281 1 86.5 1 MET B C 1
ATOM 2090 O O . MET B 1 1 ? 8.438 19.859 20.828 1 86.5 1 MET B O 1
ATOM 2094 N N . ARG B 1 2 ? 8.055 17.719 20.625 1 94.56 2 ARG B N 1
ATOM 2095 C CA . ARG B 1 2 ? 8.797 17.641 19.375 1 94.56 2 ARG B CA 1
ATOM 2096 C C . ARG B 1 2 ? 7.859 17.672 18.172 1 94.56 2 ARG B C 1
ATOM 2098 O O . ARG B 1 2 ? 6.727 17.188 18.25 1 94.56 2 ARG B O 1
ATOM 2105 N N . LEU B 1 3 ? 8.266 18.438 17.172 1 98.25 3 LEU B N 1
ATOM 2106 C CA . LEU B 1 3 ? 7.711 18.359 15.828 1 98.25 3 LEU B CA 1
ATOM 2107 C C . LEU B 1 3 ? 8.625 17.547 14.914 1 98.25 3 LEU B C 1
ATOM 2109 O O . LEU B 1 3 ? 9.742 17.969 14.617 1 98.25 3 LEU B O 1
ATOM 2113 N N . LEU B 1 4 ? 8.164 16.391 14.547 1 98.56 4 LEU B N 1
ATOM 2114 C CA . LEU B 1 4 ? 8.961 15.508 13.703 1 98.56 4 LEU B CA 1
ATOM 2115 C C . LEU B 1 4 ? 8.727 15.805 12.227 1 98.56 4 LEU B C 1
ATOM 2117 O O . LEU B 1 4 ? 7.59 15.781 11.758 1 98.56 4 LEU B O 1
ATOM 2121 N N . ALA B 1 5 ? 9.742 16.125 11.547 1 98.62 5 ALA B N 1
ATOM 2122 C CA . ALA B 1 5 ? 9.695 16.312 10.094 1 98.62 5 ALA B CA 1
ATOM 2123 C C . ALA B 1 5 ? 10.516 15.242 9.383 1 98.62 5 ALA B C 1
ATOM 2125 O O . ALA B 1 5 ? 11.742 15.219 9.477 1 98.62 5 ALA B O 1
ATOM 2126 N N . ALA B 1 6 ? 9.828 14.367 8.688 1 98 6 ALA B N 1
ATOM 2127 C CA . ALA B 1 6 ? 10.508 13.336 7.898 1 98 6 ALA B CA 1
ATOM 2128 C C . ALA B 1 6 ? 10.867 13.859 6.508 1 98 6 ALA B C 1
ATOM 2130 O O . ALA B 1 6 ? 9.992 14.328 5.773 1 98 6 ALA B O 1
ATOM 2131 N N . VAL B 1 7 ? 12.164 13.695 6.129 1 96.5 7 VAL B N 1
ATOM 2132 C CA . VAL B 1 7 ? 12.617 14.312 4.887 1 96.5 7 VAL B CA 1
ATOM 2133 C C . VAL B 1 7 ? 13.406 13.297 4.059 1 96.5 7 VAL B C 1
ATOM 2135 O O . VAL B 1 7 ? 13.938 12.328 4.598 1 96.5 7 VAL B O 1
ATOM 2138 N N . ASP B 1 8 ? 13.438 13.266 2.594 1 88.31 8 ASP B N 1
ATOM 2139 C CA . ASP B 1 8 ? 14.188 12.359 1.728 1 88.31 8 ASP B CA 1
ATOM 2140 C C . ASP B 1 8 ? 14.883 13.125 0.604 1 88.31 8 ASP B C 1
ATOM 2142 O O . ASP B 1 8 ? 15.391 12.523 -0.343 1 88.31 8 ASP B O 1
ATOM 2146 N N . PHE B 1 9 ? 15.008 14.461 0.593 1 88.38 9 PHE B N 1
ATOM 2147 C CA . PHE B 1 9 ? 15.625 15.352 -0.386 1 88.38 9 PHE B CA 1
ATOM 2148 C C . PHE B 1 9 ? 14.891 15.273 -1.722 1 88.38 9 PHE B C 1
ATOM 2150 O O . PHE B 1 9 ? 15.492 15.477 -2.777 1 88.38 9 PHE B O 1
ATOM 2157 N N . GLY B 1 10 ? 13.781 14.742 -1.744 1 90.62 10 GLY B N 1
ATOM 2158 C CA . GLY B 1 10 ? 12.938 14.766 -2.93 1 90.62 10 GLY B CA 1
ATOM 2159 C C . GLY B 1 10 ? 12.258 16.094 -3.156 1 90.62 10 GLY B C 1
ATOM 2160 O O . GLY B 1 10 ? 12.711 17.125 -2.65 1 90.62 10 GLY B O 1
ATOM 2161 N N . ALA B 1 11 ? 11.203 16.109 -3.936 1 90.06 11 ALA B N 1
ATOM 2162 C CA . ALA B 1 11 ? 10.523 17.312 -4.402 1 90.06 11 ALA B CA 1
ATOM 2163 C C . ALA B 1 11 ? 9.906 18.078 -3.234 1 90.06 11 ALA B C 1
ATOM 2165 O O . ALA B 1 11 ? 9.734 19.297 -3.307 1 90.06 11 ALA B O 1
ATOM 2166 N N . THR B 1 12 ? 9.625 17.375 -2.123 1 93.38 12 THR B N 1
ATOM 2167 C CA . THR B 1 12 ? 8.914 18.016 -1.019 1 93.38 12 THR B CA 1
ATOM 2168 C C . THR B 1 12 ? 9.891 18.438 0.077 1 93.38 12 THR B C 1
ATOM 2170 O O . THR B 1 12 ? 9.484 19.031 1.079 1 93.38 12 THR B O 1
ATOM 2173 N N . HIS B 1 13 ? 11.148 18.219 -0.075 1 95.31 13 HIS B N 1
ATOM 2174 C CA . HIS B 1 13 ? 12.148 18.422 0.97 1 95.31 13 HIS B CA 1
ATOM 2175 C C . HIS B 1 13 ? 12.086 19.844 1.523 1 95.31 13 HIS B C 1
ATOM 2177 O O . HIS B 1 13 ? 11.891 20.047 2.727 1 95.31 13 HIS B O 1
ATOM 2183 N N . GLU B 1 14 ? 12.133 20.781 0.654 1 96 14 GLU B N 1
ATOM 2184 C CA . GLU B 1 14 ? 12.18 22.172 1.094 1 96 14 GLU B CA 1
ATOM 2185 C C . GLU B 1 14 ? 10.867 22.594 1.746 1 96 14 GLU B C 1
ATOM 2187 O O . GLU B 1 14 ? 10.859 23.328 2.738 1 96 14 GLU B O 1
ATOM 2192 N N . SER B 1 15 ? 9.797 22.125 1.182 1 96.69 15 SER B N 1
ATOM 2193 C CA . SER B 1 15 ? 8.492 22.453 1.753 1 96.69 15 SER B CA 1
ATOM 2194 C C . SER B 1 15 ? 8.359 21.891 3.164 1 96.69 15 SER B C 1
ATOM 2196 O O . SER B 1 15 ? 7.844 22.562 4.059 1 96.69 15 SER B O 1
ATOM 2198 N N . VAL B 1 16 ? 8.828 20.719 3.379 1 97.94 16 VAL B N 1
ATOM 2199 C CA . VAL B 1 16 ? 8.719 20.062 4.68 1 97.94 16 VAL B CA 1
ATOM 2200 C C . VAL B 1 16 ? 9.609 20.781 5.695 1 97.94 16 VAL B C 1
ATOM 2202 O O . VAL B 1 16 ? 9.172 21.094 6.805 1 97.94 16 VAL B O 1
ATOM 2205 N N . VAL B 1 17 ? 10.805 21.125 5.309 1 97.75 17 VAL B N 1
ATOM 2206 C CA . VAL B 1 17 ? 11.75 21.797 6.211 1 97.75 17 VAL B CA 1
ATOM 2207 C C . VAL B 1 17 ? 11.227 23.172 6.578 1 97.75 17 VAL B C 1
ATOM 2209 O O . VAL B 1 17 ? 11.188 23.531 7.754 1 97.75 17 VAL B O 1
ATOM 2212 N N . ALA B 1 18 ? 10.805 23.891 5.609 1 97.75 18 ALA B N 1
ATOM 2213 C CA . ALA B 1 18 ? 10.289 25.234 5.848 1 97.75 18 ALA B CA 1
ATOM 2214 C C . ALA B 1 18 ? 9.062 25.203 6.754 1 97.75 18 ALA B C 1
ATOM 2216 O O . ALA B 1 18 ? 8.922 26.031 7.652 1 97.75 18 ALA B O 1
ATOM 2217 N N . THR B 1 19 ? 8.203 24.266 6.496 1 98.38 19 THR B N 1
ATOM 2218 C CA . THR B 1 19 ? 7 24.094 7.309 1 98.38 19 THR B CA 1
ATOM 2219 C C . THR B 1 19 ? 7.367 23.766 8.758 1 98.38 19 THR B C 1
ATOM 2221 O O . THR B 1 19 ? 6.809 24.344 9.688 1 98.38 19 THR B O 1
ATOM 2224 N N . ALA B 1 20 ? 8.305 22.875 8.922 1 98.12 20 ALA B N 1
ATOM 2225 C CA . ALA B 1 20 ? 8.719 22.469 10.258 1 98.12 20 ALA B CA 1
ATOM 2226 C C . ALA B 1 20 ? 9.289 23.641 11.039 1 98.12 20 ALA B C 1
ATOM 2228 O O . ALA B 1 20 ? 8.984 23.812 12.227 1 98.12 20 ALA B O 1
ATOM 2229 N N . GLU B 1 21 ? 10.055 24.406 10.383 1 97.12 21 GLU B N 1
ATOM 2230 C CA . GLU B 1 21 ? 10.648 25.578 11.023 1 97.12 21 GLU B CA 1
ATOM 2231 C C . GLU B 1 21 ? 9.578 26.594 11.422 1 97.12 21 GLU B C 1
ATOM 2233 O O . GLU B 1 21 ? 9.539 27.031 12.57 1 97.12 21 GLU B O 1
ATOM 2238 N N . ALA B 1 22 ? 8.742 26.906 10.516 1 97.25 22 ALA B N 1
ATOM 2239 C CA . ALA B 1 22 ? 7.707 27.906 10.742 1 97.25 22 ALA B CA 1
ATOM 2240 C C . ALA B 1 22 ? 6.742 27.469 11.836 1 97.25 22 ALA B C 1
ATOM 2242 O O . ALA B 1 22 ? 6.441 28.234 12.758 1 97.25 22 ALA B O 1
ATOM 2243 N N . LEU B 1 23 ? 6.297 26.25 11.727 1 97.31 23 LEU B N 1
ATOM 2244 C CA . LEU B 1 23 ? 5.324 25.75 12.695 1 97.31 23 LEU B CA 1
ATOM 2245 C C . LEU B 1 23 ? 5.973 25.531 14.055 1 97.31 23 LEU B C 1
ATOM 2247 O O . LEU B 1 23 ? 5.336 25.734 15.094 1 97.31 23 LEU B O 1
ATOM 2251 N N . GLY B 1 24 ? 7.199 25.031 13.984 1 96.81 24 GLY B N 1
ATOM 2252 C CA . GLY B 1 24 ? 7.906 24.891 15.25 1 96.81 24 GLY B CA 1
ATOM 2253 C C . GLY B 1 24 ? 7.93 26.156 16.062 1 96.81 24 GLY B C 1
ATOM 2254 O O . GLY B 1 24 ? 7.605 26.141 17.25 1 96.81 24 GLY B O 1
ATOM 2255 N N . GLU B 1 25 ? 8.258 27.172 15.477 1 95.44 25 GLU B N 1
ATOM 2256 C CA . GLU B 1 25 ? 8.312 28.469 16.125 1 95.44 25 GLU B CA 1
ATOM 2257 C C . GLU B 1 25 ? 6.926 28.906 16.594 1 95.44 25 GLU B C 1
ATOM 2259 O O . GLU B 1 25 ? 6.75 29.297 17.75 1 95.44 25 GLU B O 1
ATOM 2264 N N . ALA B 1 26 ? 5.988 28.844 15.773 1 96.12 26 ALA B N 1
ATOM 2265 C CA . ALA B 1 26 ? 4.652 29.359 16.047 1 96.12 26 ALA B CA 1
ATOM 2266 C C . ALA B 1 26 ? 3.959 28.547 17.141 1 96.12 26 ALA B C 1
ATOM 2268 O O . ALA B 1 26 ? 3.195 29.078 17.938 1 96.12 26 ALA B O 1
ATOM 2269 N N . LEU B 1 27 ? 4.223 27.234 17.141 1 96.31 27 LEU B N 1
ATOM 2270 C CA . LEU B 1 27 ? 3.492 26.359 18.047 1 96.31 27 LEU B CA 1
ATOM 2271 C C . LEU B 1 27 ? 4.32 26.031 19.281 1 96.31 27 LEU B C 1
ATOM 2273 O O . LEU B 1 27 ? 3.846 25.359 20.203 1 96.31 27 LEU B O 1
ATOM 2277 N N . GLY B 1 28 ? 5.535 26.547 19.312 1 96.25 28 GLY B N 1
ATOM 2278 C CA . GLY B 1 28 ? 6.41 26.281 20.438 1 96.25 28 GLY B CA 1
ATOM 2279 C C . GLY B 1 28 ? 6.879 24.828 20.484 1 96.25 28 GLY B C 1
ATOM 2280 O O . GLY B 1 28 ? 6.961 24.234 21.562 1 96.25 28 GLY B O 1
ATOM 2281 N N . LEU B 1 29 ? 7.023 24.25 19.391 1 97.12 29 LEU B N 1
ATOM 2282 C CA . LEU B 1 29 ? 7.543 22.891 19.281 1 97.12 29 LEU B CA 1
ATOM 2283 C C . LEU B 1 29 ? 8.977 22.906 18.75 1 97.12 29 LEU B C 1
ATOM 2285 O O . LEU B 1 29 ? 9.367 23.812 18.016 1 97.12 29 LEU B O 1
ATOM 2289 N N . GLU B 1 30 ? 9.742 21.969 19.125 1 97.62 30 GLU B N 1
ATOM 2290 C CA . GLU B 1 30 ? 11.102 21.844 18.625 1 97.62 30 GLU B CA 1
ATOM 2291 C C . GLU B 1 30 ? 11.148 21 17.344 1 97.62 30 GLU B C 1
ATOM 2293 O O . GLU B 1 30 ? 10.898 19.797 17.391 1 97.62 30 GLU B O 1
ATOM 2298 N N . PRO B 1 31 ? 11.484 21.656 16.234 1 97.88 31 PRO B N 1
ATOM 2299 C CA . PRO B 1 31 ? 11.57 20.875 15 1 97.88 31 PRO B CA 1
ATOM 2300 C C . PRO B 1 31 ? 12.711 19.859 15.016 1 97.88 31 PRO B C 1
ATOM 2302 O O . PRO B 1 31 ? 13.805 20.156 15.5 1 97.88 31 PRO B O 1
ATOM 2305 N N . PHE B 1 32 ? 12.414 18.703 14.609 1 98.12 32 PHE B N 1
ATOM 2306 C CA . PHE B 1 32 ? 13.359 17.594 14.516 1 98.12 32 PHE B CA 1
ATOM 2307 C C . PHE B 1 32 ? 13.289 16.938 13.141 1 98.12 32 PHE B C 1
ATOM 2309 O O . PHE B 1 32 ? 12.266 16.359 12.773 1 98.12 32 PHE B O 1
ATOM 2316 N N . LEU B 1 33 ? 14.383 17.078 12.367 1 98.31 33 LEU B N 1
ATOM 2317 C CA . LEU B 1 33 ? 14.445 16.484 11.039 1 98.31 33 LEU B CA 1
ATOM 2318 C C . LEU B 1 33 ? 14.898 15.023 11.125 1 98.31 33 LEU B C 1
ATOM 2320 O O . LEU B 1 33 ? 15.875 14.711 11.805 1 98.31 33 LEU B O 1
ATOM 2324 N N . LEU B 1 34 ? 14.164 14.141 10.516 1 98.38 34 LEU B N 1
ATOM 2325 C CA . LEU B 1 34 ? 14.516 12.719 10.461 1 98.38 34 LEU B CA 1
ATOM 2326 C C . LEU B 1 34 ? 14.648 12.258 9.016 1 98.38 34 LEU B C 1
ATOM 2328 O O . LEU B 1 34 ? 13.75 12.484 8.195 1 98.38 34 LEU B O 1
ATOM 2332 N N . HIS B 1 35 ? 15.719 11.758 8.688 1 98.44 35 HIS B N 1
ATOM 2333 C CA . HIS B 1 35 ? 15.945 11.094 7.414 1 98.44 35 HIS B CA 1
ATOM 2334 C C . HIS B 1 35 ? 16.219 9.609 7.609 1 98.44 35 HIS B C 1
ATOM 2336 O O . HIS B 1 35 ? 17 9.227 8.492 1 98.44 35 HIS B O 1
ATOM 2342 N N . VAL B 1 36 ? 15.602 8.766 6.855 1 97.88 36 VAL B N 1
ATOM 2343 C CA . VAL B 1 36 ? 15.773 7.32 6.977 1 97.88 36 VAL B CA 1
ATOM 2344 C C . VAL B 1 36 ? 16.375 6.766 5.688 1 97.88 36 VAL B C 1
ATOM 2346 O O . VAL B 1 36 ? 15.852 6.992 4.598 1 97.88 36 VAL B O 1
ATOM 2349 N N . ILE B 1 37 ? 17.5 6.145 5.754 1 97.88 37 ILE B N 1
ATOM 2350 C CA . ILE B 1 37 ? 18.109 5.43 4.641 1 97.88 37 ILE B CA 1
ATOM 2351 C C . ILE B 1 37 ? 17.484 4.047 4.508 1 97.88 37 ILE B C 1
ATOM 2353 O O . ILE B 1 37 ? 17.609 3.213 5.41 1 97.88 37 ILE B O 1
ATOM 2357 N N . PRO B 1 38 ? 16.75 3.834 3.434 1 95.88 38 PRO B N 1
ATOM 2358 C CA . PRO B 1 38 ? 16.156 2.504 3.248 1 95.88 38 PRO B CA 1
ATOM 2359 C C . PRO B 1 38 ? 17.203 1.445 2.887 1 95.88 38 PRO B C 1
ATOM 2361 O O . PRO B 1 38 ? 17.516 1.267 1.71 1 95.88 38 PRO B O 1
ATOM 2364 N N . ASP B 1 39 ? 17.625 0.666 3.861 1 96.31 39 ASP B N 1
ATOM 2365 C CA . ASP B 1 39 ? 18.75 -0.219 3.578 1 96.31 39 ASP B CA 1
ATOM 2366 C C . ASP B 1 39 ? 18.344 -1.685 3.713 1 96.31 39 ASP B C 1
ATOM 2368 O O . ASP B 1 39 ? 19.188 -2.576 3.682 1 96.31 39 ASP B O 1
ATOM 2372 N N . PRO B 1 40 ? 17 -2.018 3.889 1 93.12 40 PRO B N 1
ATOM 2373 C CA . PRO B 1 40 ? 16.688 -3.434 4.102 1 93.12 40 PRO B CA 1
ATOM 2374 C C . PRO B 1 40 ? 17.109 -4.316 2.93 1 93.12 40 PRO B C 1
ATOM 2376 O O . PRO B 1 40 ? 17.625 -5.418 3.137 1 93.12 40 PRO B O 1
ATOM 2379 N N . TYR B 1 41 ? 16.859 -3.869 1.715 1 94.12 41 TYR B N 1
ATOM 2380 C CA . TYR B 1 41 ? 17.25 -4.652 0.55 1 94.12 41 TYR B CA 1
ATOM 2381 C C . TYR B 1 41 ? 18.75 -4.949 0.568 1 94.12 41 TYR B C 1
ATOM 2383 O O . TYR B 1 41 ? 19.156 -6.094 0.389 1 94.12 41 TYR B O 1
ATOM 2391 N N . PHE B 1 42 ? 19.531 -3.943 0.8 1 96.25 42 PHE B N 1
ATOM 2392 C CA . PHE B 1 42 ? 20.984 -4.09 0.744 1 96.25 42 PHE B CA 1
ATOM 2393 C C . PHE B 1 42 ? 21.484 -4.906 1.926 1 96.25 42 PHE B C 1
ATOM 2395 O O . PHE B 1 42 ? 22.453 -5.664 1.795 1 96.25 42 PHE B O 1
ATOM 2402 N N . GLN B 1 43 ? 20.844 -4.715 3.045 1 94.94 43 GLN B N 1
ATOM 2403 C CA . GLN B 1 43 ? 21.203 -5.555 4.184 1 94.94 43 GLN B CA 1
ATOM 2404 C C . GLN B 1 43 ? 20.906 -7.023 3.898 1 94.94 43 GLN B C 1
ATOM 2406 O O . GLN B 1 43 ? 21.688 -7.902 4.266 1 94.94 43 GLN B O 1
ATOM 2411 N N . GLY B 1 44 ? 19.75 -7.285 3.301 1 94.56 44 GLY B N 1
ATOM 2412 C CA . GLY B 1 44 ? 19.422 -8.641 2.891 1 94.56 44 GLY B CA 1
ATOM 2413 C C . GLY B 1 44 ? 20.438 -9.227 1.926 1 94.56 44 GLY B C 1
ATOM 2414 O O . GLY B 1 44 ? 20.812 -10.398 2.051 1 94.56 44 GLY B O 1
ATOM 2415 N N . LEU B 1 45 ? 20.875 -8.438 1.001 1 95.5 45 LEU B N 1
ATOM 2416 C CA . LEU B 1 45 ? 21.875 -8.898 0.031 1 95.5 45 LEU B CA 1
ATOM 2417 C C . LEU B 1 45 ? 23.188 -9.219 0.715 1 95.5 45 LEU B C 1
ATOM 2419 O O . LEU B 1 45 ? 23.844 -10.211 0.384 1 95.5 45 LEU B O 1
ATOM 2423 N N . ALA B 1 46 ? 23.578 -8.305 1.623 1 96.12 46 ALA B N 1
ATOM 2424 C CA . ALA B 1 46 ? 24.828 -8.508 2.35 1 96.12 46 ALA B CA 1
ATOM 2425 C C . ALA B 1 46 ? 24.797 -9.805 3.146 1 96.12 46 ALA B C 1
ATOM 2427 O O . ALA B 1 46 ? 25.828 -10.461 3.32 1 96.12 46 ALA B O 1
ATOM 2428 N N . HIS B 1 47 ? 23.641 -10.141 3.656 1 94.56 47 HIS B N 1
ATOM 2429 C CA . HIS B 1 47 ? 23.469 -11.383 4.395 1 94.56 47 HIS B CA 1
ATOM 2430 C C . HIS B 1 47 ? 23.625 -12.594 3.479 1 94.56 47 HIS B C 1
ATOM 2432 O O . HIS B 1 47 ? 24.25 -13.594 3.855 1 94.56 47 HIS B O 1
ATOM 2438 N N . HIS B 1 48 ? 23.125 -12.5 2.268 1 94.69 48 HIS B N 1
ATOM 2439 C CA . HIS B 1 48 ? 23.156 -13.609 1.32 1 94.69 48 HIS B CA 1
ATOM 2440 C C . HIS B 1 48 ? 24.5 -13.695 0.604 1 94.69 48 HIS B C 1
ATOM 2442 O O . HIS B 1 48 ? 24.953 -14.789 0.267 1 94.69 48 HIS B O 1
ATOM 2448 N N . PHE B 1 49 ? 25.062 -12.523 0.359 1 96.69 49 PHE B N 1
ATOM 2449 C CA . PHE B 1 49 ? 26.359 -12.422 -0.318 1 96.69 49 PHE B CA 1
ATOM 2450 C C . PHE B 1 49 ? 27.375 -11.734 0.569 1 96.69 49 PHE B C 1
ATOM 2452 O O . PHE B 1 49 ? 27.594 -10.523 0.457 1 96.69 49 PHE B O 1
ATOM 2459 N N . PRO B 1 50 ? 28.156 -12.484 1.312 1 96.75 50 PRO B N 1
ATOM 2460 C CA . PRO B 1 50 ? 29.094 -11.898 2.277 1 96.75 50 PRO B CA 1
ATOM 2461 C C . PRO B 1 50 ? 30.141 -11 1.618 1 96.75 50 PRO B C 1
ATOM 2463 O O . PRO B 1 50 ? 30.641 -10.062 2.248 1 96.75 50 PRO B O 1
ATOM 2466 N N . ASP B 1 51 ? 30.484 -11.258 0.399 1 97.38 51 ASP B N 1
ATOM 2467 C CA . ASP B 1 51 ? 31.469 -10.461 -0.321 1 97.38 51 ASP B CA 1
ATOM 2468 C C . ASP B 1 51 ? 30.953 -9.055 -0.609 1 97.38 51 ASP B C 1
ATOM 2470 O O . ASP B 1 51 ? 31.719 -8.148 -0.92 1 97.38 51 ASP B O 1
ATOM 2474 N N . LEU B 1 52 ? 29.672 -8.844 -0.478 1 97.75 52 LEU B N 1
ATOM 2475 C CA . LEU B 1 52 ? 29.094 -7.535 -0.724 1 97.75 52 LEU B CA 1
ATOM 2476 C C . LEU B 1 52 ? 28.953 -6.746 0.576 1 97.75 52 LEU B C 1
ATOM 2478 O O . LEU B 1 52 ? 28.625 -5.559 0.557 1 97.75 52 LEU B O 1
ATOM 2482 N N . LYS B 1 53 ? 29.172 -7.359 1.693 1 97.94 53 LYS B N 1
ATOM 2483 C CA . LYS B 1 53 ? 28.953 -6.75 3 1 97.94 53 LYS B CA 1
ATOM 2484 C C . LYS B 1 53 ? 29.766 -5.469 3.154 1 97.94 53 LYS B C 1
ATOM 2486 O O . LYS B 1 53 ? 29.219 -4.41 3.463 1 97.94 53 LYS B O 1
ATOM 2491 N N . GLU B 1 54 ? 31.016 -5.527 2.957 1 98.06 54 GLU B N 1
ATOM 2492 C CA . GLU B 1 54 ? 31.906 -4.395 3.195 1 98.06 54 GLU B CA 1
ATOM 2493 C C . GLU B 1 54 ? 31.594 -3.236 2.252 1 98.06 54 GLU B C 1
ATOM 2495 O O . GLU B 1 54 ? 31.453 -2.094 2.689 1 98.06 54 GLU B O 1
ATOM 2500 N N . PRO B 1 55 ? 31.469 -3.496 0.921 1 98.06 55 PRO B N 1
ATOM 2501 C CA . PRO B 1 55 ? 31.125 -2.391 0.025 1 98.06 55 PRO B CA 1
ATOM 2502 C C . PRO B 1 55 ? 29.797 -1.735 0.38 1 98.06 55 PRO B C 1
ATOM 2504 O O . PRO B 1 55 ? 29.672 -0.511 0.299 1 98.06 55 PRO B O 1
ATOM 2507 N N . ILE B 1 56 ? 28.828 -2.494 0.745 1 98.19 56 ILE B N 1
ATOM 2508 C CA . ILE B 1 56 ? 27.5 -1.977 1.101 1 98.19 56 ILE B CA 1
ATOM 2509 C C . ILE B 1 56 ? 27.609 -1.121 2.361 1 98.19 56 ILE B C 1
ATOM 2511 O O . ILE B 1 56 ? 27.109 0.004 2.398 1 98.19 56 ILE B O 1
ATOM 2515 N N . GLN B 1 57 ? 28.297 -1.622 3.375 1 98.12 57 GLN B N 1
ATOM 2516 C CA . GLN B 1 57 ? 28.438 -0.889 4.629 1 98.12 57 GLN B CA 1
ATOM 2517 C C . GLN B 1 57 ? 29.203 0.418 4.418 1 98.12 57 GLN B C 1
ATOM 2519 O O . GLN B 1 57 ? 28.875 1.44 5.02 1 98.12 57 GLN B O 1
ATOM 2524 N N . ALA B 1 58 ? 30.203 0.356 3.627 1 98.12 58 ALA B N 1
ATOM 2525 C CA . ALA B 1 58 ? 30.984 1.552 3.338 1 98.12 58 ALA B CA 1
ATOM 2526 C C . ALA B 1 58 ? 30.125 2.623 2.666 1 98.12 58 ALA B C 1
ATOM 2528 O O . ALA B 1 58 ? 30.203 3.799 3.031 1 98.12 58 ALA B O 1
ATOM 2529 N N . LEU B 1 59 ? 29.328 2.227 1.687 1 97.94 59 LEU B N 1
ATOM 2530 C CA . LEU B 1 59 ? 28.469 3.191 1.01 1 97.94 59 LEU B CA 1
ATOM 2531 C C . LEU B 1 59 ? 27.438 3.766 1.974 1 97.94 59 LEU B C 1
ATOM 2533 O O . LEU B 1 59 ? 27.203 4.977 1.985 1 97.94 59 LEU B O 1
ATOM 2537 N N . LEU B 1 60 ? 26.812 2.893 2.748 1 98.06 60 LEU B N 1
ATOM 2538 C CA . LEU B 1 60 ? 25.781 3.34 3.686 1 98.06 60 LEU B CA 1
ATOM 2539 C C . LEU B 1 60 ? 26.359 4.34 4.684 1 98.06 60 LEU B C 1
ATOM 2541 O O . LEU B 1 60 ? 25.703 5.324 5.031 1 98.06 60 LEU B O 1
ATOM 2545 N N . ALA B 1 61 ? 27.594 4.098 5.152 1 98.19 61 ALA B N 1
ATOM 2546 C CA . ALA B 1 61 ? 28.266 5.02 6.07 1 98.19 61 ALA B CA 1
ATOM 2547 C C . ALA B 1 61 ? 28.516 6.367 5.398 1 98.19 61 ALA B C 1
ATOM 2549 O O . ALA B 1 61 ? 28.328 7.418 6.02 1 98.19 61 ALA B O 1
ATOM 2550 N N . GLN B 1 62 ? 28.922 6.324 4.18 1 98.06 62 GLN B N 1
ATOM 2551 C CA . GLN B 1 62 ? 29.172 7.551 3.422 1 98.06 62 GLN B CA 1
ATOM 2552 C C . GLN B 1 62 ? 27.875 8.344 3.236 1 98.06 62 GLN B C 1
ATOM 2554 O O . GLN B 1 62 ? 27.875 9.57 3.4 1 98.06 62 GLN B O 1
ATOM 2559 N N . VAL B 1 63 ? 26.844 7.672 2.865 1 97.94 63 VAL B N 1
ATOM 2560 C CA . VAL B 1 63 ? 25.547 8.305 2.666 1 97.94 63 VAL B CA 1
ATOM 2561 C C . VAL B 1 63 ? 25.062 8.922 3.977 1 97.94 63 VAL B C 1
ATOM 2563 O O . VAL B 1 63 ? 24.609 10.07 4 1 97.94 63 VAL B O 1
ATOM 2566 N N . GLU B 1 64 ? 25.172 8.133 5.008 1 98.19 64 GLU B N 1
ATOM 2567 C CA . GLU B 1 64 ? 24.75 8.594 6.324 1 98.19 64 GLU B CA 1
ATOM 2568 C C . GLU B 1 64 ? 25.5 9.867 6.73 1 98.19 64 GLU B C 1
ATOM 2570 O O . GLU B 1 64 ? 24.875 10.828 7.199 1 98.19 64 GLU B O 1
ATOM 2575 N N . ALA B 1 65 ? 26.766 9.883 6.57 1 98.06 65 ALA B N 1
ATOM 2576 C CA . ALA B 1 65 ? 27.594 11.031 6.934 1 98.06 65 ALA B CA 1
ATOM 2577 C C . ALA B 1 65 ? 27.25 12.25 6.09 1 98.06 65 ALA B C 1
ATOM 2579 O O . ALA B 1 65 ? 27.094 13.359 6.617 1 98.06 65 ALA B O 1
ATOM 2580 N N . ARG B 1 66 ? 27.062 12.055 4.828 1 97.88 66 ARG B N 1
ATOM 2581 C CA . ARG B 1 66 ? 26.812 13.156 3.904 1 97.88 66 ARG B CA 1
ATOM 2582 C C . ARG B 1 66 ? 25.438 13.766 4.133 1 97.88 66 ARG B C 1
ATOM 2584 O O . ARG B 1 66 ? 25.281 14.984 4.164 1 97.88 66 ARG B O 1
ATOM 2591 N N . VAL B 1 67 ? 24.438 12.898 4.242 1 97.69 67 VAL B N 1
ATOM 2592 C CA . VAL B 1 67 ? 23.062 13.336 4.488 1 97.69 67 VAL B CA 1
ATOM 2593 C C . VAL B 1 67 ? 22.984 14.023 5.848 1 97.69 67 VAL B C 1
ATOM 2595 O O . VAL B 1 67 ? 22.359 15.086 5.973 1 97.69 67 VAL B O 1
ATOM 2598 N N . GLY B 1 68 ? 23.641 13.398 6.797 1 97.62 68 GLY B N 1
ATOM 2599 C CA . GLY B 1 68 ? 23.656 14.008 8.117 1 97.62 68 GLY B CA 1
ATOM 2600 C C . GLY B 1 68 ? 24.25 15.406 8.125 1 97.62 68 GLY B C 1
ATOM 2601 O O . GLY B 1 68 ? 23.688 16.312 8.742 1 97.62 68 GLY B O 1
ATOM 2602 N N . ALA B 1 69 ? 25.328 15.562 7.512 1 97.44 69 ALA B N 1
ATOM 2603 C CA . ALA B 1 69 ? 25.984 16.859 7.43 1 97.44 69 ALA B CA 1
ATOM 2604 C C . ALA B 1 69 ? 25.078 17.891 6.754 1 97.44 69 ALA B C 1
ATOM 2606 O O . ALA B 1 69 ? 24.984 19.031 7.207 1 97.44 69 ALA B O 1
ATOM 2607 N N . ALA B 1 70 ? 24.438 17.5 5.672 1 96.81 70 ALA B N 1
ATOM 2608 C CA . ALA B 1 70 ? 23.562 18.406 4.934 1 96.81 70 ALA B CA 1
ATOM 2609 C C . ALA B 1 70 ? 22.375 18.844 5.793 1 96.81 70 ALA B C 1
ATOM 2611 O O . ALA B 1 70 ? 21.984 20 5.762 1 96.81 70 ALA B O 1
ATOM 2612 N N . LEU B 1 71 ? 21.844 17.953 6.539 1 96.62 71 LEU B N 1
ATOM 2613 C CA . LEU B 1 71 ? 20.688 18.266 7.387 1 96.62 71 LEU B CA 1
ATOM 2614 C C . LEU B 1 71 ? 21.094 19.156 8.547 1 96.62 71 LEU B C 1
ATOM 2616 O O . LEU B 1 71 ? 20.391 20.109 8.883 1 96.62 71 LEU B O 1
ATOM 2620 N N . ARG B 1 72 ? 22.266 18.891 9.148 1 95.31 72 ARG B N 1
ATOM 2621 C CA . ARG B 1 72 ? 22.766 19.703 10.258 1 95.31 72 ARG B CA 1
ATOM 2622 C C . ARG B 1 72 ? 23.062 21.125 9.797 1 95.31 72 ARG B C 1
ATOM 2624 O O . ARG B 1 72 ? 22.922 22.078 10.578 1 95.31 72 ARG B O 1
ATOM 2631 N N . ALA B 1 73 ? 23.406 21.234 8.617 1 96 73 ALA B N 1
ATOM 2632 C CA . ALA B 1 73 ? 23.719 22.547 8.062 1 96 73 ALA B CA 1
ATOM 2633 C C . ALA B 1 73 ? 22.484 23.438 8.023 1 96 73 ALA B C 1
ATOM 2635 O O . ALA B 1 73 ? 22.594 24.672 7.91 1 96 73 ALA B O 1
ATOM 2636 N N . ARG B 1 74 ? 21.344 22.875 8.172 1 94.06 74 ARG B N 1
ATOM 2637 C CA . ARG B 1 74 ? 20.094 23.625 8.148 1 94.06 74 ARG B CA 1
ATOM 2638 C C . ARG B 1 74 ? 19.859 24.344 9.477 1 94.06 74 ARG B C 1
ATOM 2640 O O . ARG B 1 74 ? 18.969 25.188 9.578 1 94.06 74 ARG B O 1
ATOM 2647 N N . GLY B 1 75 ? 20.609 23.938 10.5 1 94.31 75 GLY B N 1
ATOM 2648 C CA . GLY B 1 75 ? 20.484 24.594 11.797 1 94.31 75 GLY B CA 1
ATOM 2649 C C . GLY B 1 75 ? 19.406 23.984 12.672 1 94.31 75 GLY B C 1
ATOM 2650 O O . GLY B 1 75 ? 19.078 24.547 13.727 1 94.31 75 GLY B O 1
ATOM 2651 N N . LEU B 1 76 ? 18.781 22.938 12.266 1 95.5 76 LEU B N 1
ATOM 2652 C CA . LEU B 1 76 ? 17.797 22.203 13.047 1 95.5 76 LEU B CA 1
ATOM 2653 C C . LEU B 1 76 ? 18.375 20.906 13.578 1 95.5 76 LEU B C 1
ATOM 2655 O O . LEU B 1 76 ? 19.344 20.375 13.023 1 95.5 76 LEU B O 1
ATOM 2659 N N . LYS B 1 77 ? 17.859 20.453 14.719 1 96.81 77 LYS B N 1
ATOM 2660 C CA . LYS B 1 77 ? 18.203 19.109 15.141 1 96.81 77 LYS B CA 1
ATOM 2661 C C . LYS B 1 77 ? 17.828 18.078 14.07 1 96.81 77 LYS B C 1
ATOM 2663 O O . LYS B 1 77 ? 16.766 18.203 13.438 1 96.81 77 LYS B O 1
ATOM 2668 N N . ALA B 1 78 ? 18.734 17.172 13.867 1 97.75 78 ALA B N 1
ATOM 2669 C CA . ALA B 1 78 ? 18.5 16.188 12.797 1 97.75 78 ALA B CA 1
ATOM 2670 C C . ALA B 1 78 ? 19.125 14.844 13.148 1 97.75 78 ALA B C 1
ATOM 2672 O O . ALA B 1 78 ? 20.078 14.773 13.922 1 97.75 78 ALA B O 1
ATOM 2673 N N . GLN B 1 79 ? 18.562 13.828 12.664 1 97.56 79 GLN B N 1
ATOM 2674 C CA . GLN B 1 79 ? 19.078 12.469 12.805 1 97.56 79 GLN B CA 1
ATOM 2675 C C . GLN B 1 79 ? 18.891 11.672 11.516 1 97.56 79 GLN B C 1
ATOM 2677 O O . GLN B 1 79 ? 17.938 11.898 10.773 1 97.56 79 GLN B O 1
ATOM 2682 N N . VAL B 1 80 ? 19.812 10.875 11.211 1 98.44 80 VAL B N 1
ATOM 2683 C CA . VAL B 1 80 ? 19.75 9.922 10.109 1 98.44 80 VAL B CA 1
ATOM 2684 C C . VAL B 1 80 ? 19.703 8.5 10.664 1 98.44 80 VAL B C 1
ATO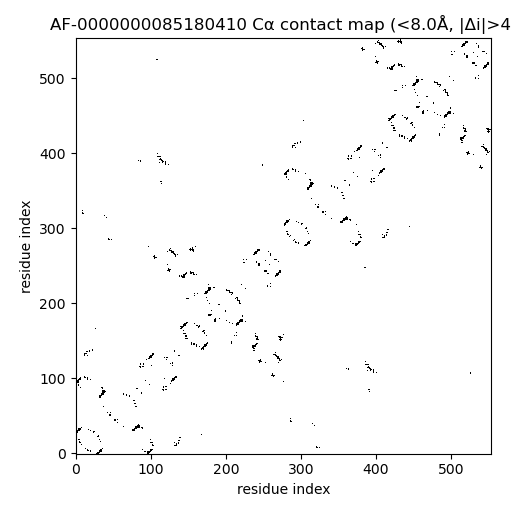M 2686 O O . VAL B 1 80 ? 20.562 8.109 11.461 1 98.44 80 VAL B O 1
ATOM 2689 N N . LEU B 1 81 ? 18.688 7.777 10.367 1 98.12 81 LEU B N 1
ATOM 2690 C CA . LEU B 1 81 ? 18.547 6.383 10.773 1 98.12 81 LEU B CA 1
ATOM 2691 C C . LEU B 1 81 ? 18.422 5.473 9.555 1 98.12 81 LEU B C 1
ATOM 2693 O O . LEU B 1 81 ? 18.281 5.949 8.43 1 98.12 81 LEU B O 1
ATOM 2697 N N . ARG B 1 82 ? 18.609 4.199 9.75 1 97.56 82 ARG B N 1
ATOM 2698 C CA . ARG B 1 82 ? 18.484 3.197 8.695 1 97.56 82 ARG B CA 1
ATOM 2699 C C . ARG B 1 82 ? 17.281 2.283 8.961 1 97.56 82 ARG B C 1
ATOM 2701 O O . ARG B 1 82 ? 16.891 2.082 10.117 1 97.56 82 ARG B O 1
ATOM 2708 N N . GLY B 1 83 ? 16.641 1.784 7.934 1 96.06 83 GLY B N 1
ATOM 2709 C CA . GLY B 1 83 ? 15.516 0.866 8.039 1 96.06 83 GLY B CA 1
ATOM 2710 C C . GLY B 1 83 ? 14.445 1.112 7.004 1 96.06 83 GLY B C 1
ATOM 2711 O O . GLY B 1 83 ? 14.695 1.76 5.984 1 96.06 83 GLY B O 1
ATOM 2712 N N . LEU B 1 84 ? 13.328 0.492 7.191 1 93.81 84 LEU B N 1
ATOM 2713 C CA . LEU B 1 84 ? 12.156 0.84 6.391 1 93.81 84 LEU B CA 1
ATOM 2714 C C . LEU B 1 84 ? 11.586 2.186 6.82 1 93.81 84 LEU B C 1
ATOM 2716 O O . LEU B 1 84 ? 11.164 2.348 7.969 1 93.81 84 LEU B O 1
ATOM 2720 N N . PRO B 1 85 ? 11.523 3.09 5.961 1 94.88 85 PRO B N 1
ATOM 2721 C CA . PRO B 1 85 ? 11.203 4.469 6.352 1 94.88 85 PRO B CA 1
ATOM 2722 C C . PRO B 1 85 ? 9.891 4.574 7.125 1 94.88 85 PRO B C 1
ATOM 2724 O O . PRO B 1 85 ? 9.844 5.211 8.18 1 94.88 85 PRO B O 1
ATOM 2727 N N . ALA B 1 86 ? 8.875 3.916 6.699 1 93.81 86 ALA B N 1
ATOM 2728 C CA . ALA B 1 86 ? 7.582 4.016 7.367 1 93.81 86 ALA B CA 1
ATOM 2729 C C . ALA B 1 86 ? 7.664 3.51 8.805 1 93.81 86 ALA B C 1
ATOM 2731 O O . ALA B 1 86 ? 7.105 4.121 9.719 1 93.81 86 ALA B O 1
ATOM 2732 N N . PHE B 1 87 ? 8.406 2.461 9.047 1 94.25 87 PHE B N 1
ATOM 2733 C CA . PHE B 1 87 ? 8.508 1.884 10.383 1 94.25 87 PHE B CA 1
ATOM 2734 C C . PHE B 1 87 ? 9.344 2.773 11.289 1 94.25 87 PHE B C 1
ATOM 2736 O O . PHE B 1 87 ? 8.984 3.008 12.445 1 94.25 87 PHE B O 1
ATOM 2743 N N . VAL B 1 88 ? 10.406 3.256 10.727 1 96.69 88 VAL B N 1
ATOM 2744 C CA . VAL B 1 88 ? 11.312 4.086 11.516 1 96.69 88 VAL B CA 1
ATOM 2745 C C . VAL B 1 88 ? 10.617 5.395 11.891 1 96.69 88 VAL B C 1
ATOM 2747 O O . VAL B 1 88 ? 10.602 5.785 13.062 1 96.69 88 VAL B O 1
ATOM 2750 N N . VAL B 1 89 ? 9.992 6.012 10.914 1 97.19 89 VAL B N 1
ATOM 2751 C CA . VAL B 1 89 ? 9.297 7.266 11.172 1 97.19 89 VAL B CA 1
ATOM 2752 C C . VAL B 1 89 ? 8.125 7.023 12.117 1 97.19 89 VAL B C 1
ATOM 2754 O O . VAL B 1 89 ? 7.859 7.828 13.008 1 97.19 89 VAL B O 1
ATOM 2757 N N . GLY B 1 90 ? 7.398 5.945 11.898 1 95.06 90 GLY B N 1
ATOM 2758 C CA . GLY B 1 90 ? 6.312 5.598 12.805 1 95.06 90 GLY B CA 1
ATOM 2759 C C . GLY B 1 90 ? 6.762 5.445 14.242 1 95.06 90 GLY B C 1
ATOM 2760 O O . GLY B 1 90 ? 6.066 5.887 15.164 1 95.06 90 GLY B O 1
ATOM 2761 N N . GLY B 1 91 ? 7.867 4.773 14.414 1 95.38 91 GLY B N 1
ATOM 2762 C CA . GLY B 1 91 ? 8.422 4.637 15.758 1 95.38 91 GLY B CA 1
ATOM 2763 C C . GLY B 1 91 ? 8.781 5.965 16.391 1 95.38 91 GLY B C 1
ATOM 2764 O O . GLY B 1 91 ? 8.461 6.203 17.562 1 95.38 91 GLY B O 1
ATOM 2765 N N . GLU B 1 92 ? 9.344 6.875 15.68 1 96.69 92 GLU B N 1
ATOM 2766 C CA . GLU B 1 92 ? 9.75 8.188 16.172 1 96.69 92 GLU B CA 1
ATOM 2767 C C . GLU B 1 92 ? 8.539 9.102 16.375 1 96.69 92 GLU B C 1
ATOM 2769 O O . GLU B 1 92 ? 8.555 9.984 17.234 1 96.69 92 GLU B O 1
ATOM 2774 N N . ALA B 1 93 ? 7.539 8.852 15.586 1 95.81 93 ALA B N 1
ATOM 2775 C CA . ALA B 1 93 ? 6.344 9.688 15.617 1 95.81 93 ALA B CA 1
ATOM 2776 C C . ALA B 1 93 ? 5.672 9.625 16.984 1 95.81 93 ALA B C 1
ATOM 2778 O O . ALA B 1 93 ? 5.035 10.594 17.406 1 95.81 93 ALA B O 1
ATOM 2779 N N . THR B 1 94 ? 5.828 8.5 17.672 1 91.38 94 THR B N 1
ATOM 2780 C CA . THR B 1 94 ? 5.176 8.328 18.969 1 91.38 94 THR B CA 1
ATOM 2781 C C . THR B 1 94 ? 5.742 9.305 19.984 1 91.38 94 THR B C 1
ATOM 2783 O O . THR B 1 94 ? 5.117 9.555 21.031 1 91.38 94 THR B O 1
ATOM 2786 N N . ARG B 1 95 ? 6.863 9.891 19.641 1 94.19 95 ARG B N 1
ATOM 2787 C CA . ARG B 1 95 ? 7.512 10.836 20.547 1 94.19 95 ARG B CA 1
ATOM 2788 C C . ARG B 1 95 ? 7.285 12.273 20.109 1 94.19 95 ARG B C 1
ATOM 2790 O O . ARG B 1 95 ? 7.887 13.203 20.656 1 94.19 95 ARG B O 1
ATOM 2797 N N . ALA B 1 96 ? 6.469 12.469 19.156 1 96.69 96 ALA B N 1
ATOM 2798 C CA . ALA B 1 96 ? 6.234 13.797 18.594 1 96.69 96 ALA B CA 1
ATOM 2799 C C . ALA B 1 96 ? 4.797 14.25 18.844 1 96.69 96 ALA B C 1
ATOM 2801 O O . ALA B 1 96 ? 3.893 13.422 18.969 1 96.69 96 ALA B O 1
ATOM 2802 N N . LYS B 1 97 ? 4.625 15.539 18.938 1 97.06 97 LYS B N 1
ATOM 2803 C CA . LYS B 1 97 ? 3.289 16.125 19.047 1 97.06 97 LYS B CA 1
ATOM 2804 C C . LYS B 1 97 ? 2.645 16.281 17.672 1 97.06 97 LYS B C 1
ATOM 2806 O O . LYS B 1 97 ? 1.417 16.266 17.547 1 97.06 97 LYS B O 1
ATOM 2811 N N . LEU B 1 98 ? 3.494 16.359 16.719 1 98 98 LEU B N 1
ATOM 2812 C CA . LEU B 1 98 ? 3.104 16.594 15.328 1 98 98 LEU B CA 1
ATOM 2813 C C . LEU B 1 98 ? 4.137 16 14.367 1 98 98 LEU B C 1
ATOM 2815 O O . LEU B 1 98 ? 5.344 16.125 14.602 1 98 98 LEU B O 1
ATOM 2819 N N . VAL B 1 99 ? 3.645 15.352 13.328 1 98.38 99 VAL B N 1
ATOM 2820 C CA . VAL B 1 99 ? 4.523 14.852 12.273 1 98.38 99 VAL B CA 1
ATOM 2821 C C . VAL B 1 99 ? 4.258 15.602 10.969 1 98.38 99 VAL B C 1
ATOM 2823 O O . VAL B 1 99 ? 3.102 15.781 10.578 1 98.38 99 VAL B O 1
ATOM 2826 N N . VAL B 1 100 ? 5.297 16.062 10.328 1 98.56 100 VAL B N 1
ATOM 2827 C CA . VAL B 1 100 ? 5.203 16.703 9.023 1 98.56 100 VAL B CA 1
ATOM 2828 C C . VAL B 1 100 ? 5.82 15.812 7.949 1 98.56 100 VAL B C 1
ATOM 2830 O O . VAL B 1 100 ? 6.973 15.391 8.078 1 98.56 100 VAL B O 1
ATOM 2833 N N . LEU B 1 101 ? 5.043 15.531 6.949 1 96.88 101 LEU B N 1
ATOM 2834 C CA . LEU B 1 101 ? 5.473 14.727 5.809 1 96.88 101 LEU B CA 1
ATOM 2835 C C . LEU B 1 101 ? 5.227 15.469 4.5 1 96.88 101 LEU B C 1
ATOM 2837 O O . LEU B 1 101 ? 4.328 16.312 4.414 1 96.88 101 LEU B O 1
ATOM 2841 N N . GLY B 1 102 ? 6.094 15.102 3.549 1 94.38 102 GLY B N 1
ATOM 2842 C CA . GLY B 1 102 ? 5.801 15.555 2.197 1 94.38 102 GLY B CA 1
ATOM 2843 C C . GLY B 1 102 ? 4.777 14.688 1.488 1 94.38 102 GLY B C 1
ATOM 2844 O O . GLY B 1 102 ? 4.73 13.477 1.699 1 94.38 102 GLY B O 1
ATOM 2845 N N . GLN B 1 103 ? 4.051 15.312 0.677 1 88.12 103 GLN B N 1
ATOM 2846 C CA . GLN B 1 103 ? 3.061 14.555 -0.083 1 88.12 103 GLN B CA 1
ATOM 2847 C C . GLN B 1 103 ? 3.039 14.992 -1.545 1 88.12 103 GLN B C 1
ATOM 2849 O O . GLN B 1 103 ? 3.064 16.188 -1.842 1 88.12 103 GLN B O 1
ATOM 2854 N N . VAL B 1 104 ? 3.137 13.883 -2.32 1 83.25 104 VAL B N 1
ATOM 2855 C CA . VAL B 1 104 ? 2.953 14.102 -3.75 1 83.25 104 VAL B CA 1
ATOM 2856 C C . VAL B 1 104 ? 1.7 13.375 -4.227 1 83.25 104 VAL B C 1
ATOM 2858 O O . VAL B 1 104 ? 1.377 12.289 -3.73 1 83.25 104 VAL B O 1
ATOM 2861 N N . GLY B 1 105 ? 0.78 14.109 -4.91 1 75.44 105 GLY B N 1
ATOM 2862 C CA . GLY B 1 105 ? -0.351 13.398 -5.488 1 75.44 105 GLY B CA 1
ATOM 2863 C C . GLY B 1 105 ? 0.057 12.195 -6.312 1 75.44 105 GLY B C 1
ATOM 2864 O O . GLY B 1 105 ? 1.028 12.258 -7.07 1 75.44 105 GLY B O 1
ATOM 2865 N N . GLU B 1 106 ? -0.462 10.977 -5.906 1 75 106 GLU B N 1
ATOM 2866 C CA . GLU B 1 106 ? -0.167 9.781 -6.691 1 75 106 GLU B CA 1
ATOM 2867 C C . GLU B 1 106 ? -1.44 9.008 -7.02 1 75 106 GLU B C 1
ATOM 2869 O O . GLU B 1 106 ? -2.4 9.023 -6.246 1 75 106 GLU B O 1
ATOM 2874 N N . ALA B 1 107 ? -1.266 8.336 -8.141 1 77.06 107 ALA B N 1
ATOM 2875 C CA . ALA B 1 107 ? -2.355 7.453 -8.547 1 77.06 107 ALA B CA 1
ATOM 2876 C C . ALA B 1 107 ? -2.473 6.262 -7.598 1 77.06 107 ALA B C 1
ATOM 2878 O O . ALA B 1 107 ? -1.469 5.781 -7.066 1 77.06 107 ALA B O 1
ATOM 2879 N N . PRO B 1 108 ? -3.684 5.871 -7.441 1 74.44 108 PRO B N 1
ATOM 2880 C CA . PRO B 1 108 ? -3.924 4.77 -6.504 1 74.44 108 PRO B CA 1
ATOM 2881 C C . PRO B 1 108 ? -3.049 3.553 -6.789 1 74.44 108 PRO B C 1
ATOM 2883 O O . PRO B 1 108 ? -2.525 2.934 -5.859 1 74.44 108 PRO B O 1
ATOM 2886 N N . LEU B 1 109 ? -2.875 3.236 -8.023 1 80.44 109 LEU B N 1
ATOM 2887 C CA . LEU B 1 109 ? -2.064 2.076 -8.375 1 80.44 109 LEU B CA 1
ATOM 2888 C C . LEU B 1 109 ? -0.602 2.305 -8.008 1 80.44 109 LEU B C 1
ATOM 2890 O O . LEU B 1 109 ? 0.081 1.382 -7.555 1 80.44 109 LEU B O 1
ATOM 2894 N N . GLU B 1 110 ? -0.204 3.508 -8.188 1 83.44 110 GLU B N 1
ATOM 2895 C CA . GLU B 1 110 ? 1.175 3.83 -7.836 1 83.44 110 GLU B CA 1
ATOM 2896 C C . GLU B 1 110 ? 1.392 3.748 -6.328 1 83.44 110 GLU B C 1
ATOM 2898 O O . GLU B 1 110 ? 2.443 3.295 -5.871 1 83.44 110 GLU B O 1
ATOM 2903 N N . ARG B 1 111 ? 0.395 4.066 -5.664 1 81.75 111 ARG B N 1
ATOM 2904 C CA . ARG B 1 111 ? 0.458 4 -4.207 1 81.75 111 ARG B CA 1
ATOM 2905 C C . ARG B 1 111 ? 0.546 2.553 -3.732 1 81.75 111 ARG B C 1
ATOM 2907 O O . ARG B 1 111 ? 1.234 2.258 -2.752 1 81.75 111 ARG B O 1
ATOM 2914 N N . LEU B 1 112 ? -0.129 1.694 -4.414 1 80.5 112 LEU B N 1
ATOM 2915 C CA . LEU B 1 112 ? -0.068 0.274 -4.086 1 80.5 112 LEU B CA 1
ATOM 2916 C C . LEU B 1 112 ? 1.343 -0.27 -4.285 1 80.5 112 LEU B C 1
ATOM 2918 O O . LEU B 1 112 ? 1.801 -1.117 -3.518 1 80.5 112 LEU B O 1
ATOM 2922 N N . ALA B 1 113 ? 1.961 0.275 -5.25 1 84.44 113 ALA B N 1
ATOM 2923 C CA . ALA B 1 113 ? 3.303 -0.186 -5.598 1 84.44 113 ALA B CA 1
ATOM 2924 C C . ALA B 1 113 ? 4.332 0.319 -4.59 1 84.44 113 ALA B C 1
ATOM 2926 O O . ALA B 1 113 ? 5.172 -0.448 -4.113 1 84.44 113 ALA B O 1
ATOM 2927 N N . ARG B 1 114 ? 4.184 1.51 -4.289 1 84 114 ARG B N 1
ATOM 2928 C CA . ARG B 1 114 ? 5.238 2.186 -3.541 1 84 114 ARG B CA 1
ATOM 2929 C C . ARG B 1 114 ? 5.004 2.066 -2.039 1 84 114 ARG B C 1
ATOM 2931 O O . ARG B 1 114 ? 5.957 2.02 -1.258 1 84 114 ARG B O 1
ATOM 2938 N N . GLY B 1 115 ? 3.791 1.826 -1.646 1 80.81 115 GLY B N 1
ATOM 2939 C CA . GLY B 1 115 ? 3.482 2.068 -0.246 1 80.81 115 GLY B CA 1
ATOM 2940 C C . GLY B 1 115 ? 3.807 3.48 0.2 1 80.81 115 GLY B C 1
ATOM 2941 O O . GLY B 1 115 ? 3.787 4.414 -0.607 1 80.81 115 GLY B O 1
ATOM 2942 N N . GLY B 1 116 ? 3.91 3.617 1.509 1 81.62 116 GLY B N 1
ATOM 2943 C CA . GLY B 1 116 ? 4.309 4.961 1.895 1 81.62 116 GLY B CA 1
ATOM 2944 C C . GLY B 1 116 ? 4.047 5.266 3.357 1 81.62 116 GLY B C 1
ATOM 2945 O O . GLY B 1 116 ? 3.342 4.516 4.035 1 81.62 116 GLY B O 1
ATOM 2946 N N . MET B 1 117 ? 4.645 6.324 3.779 1 87.19 117 MET B N 1
ATOM 2947 C CA . MET B 1 117 ? 4.68 6.734 5.18 1 87.19 117 MET B CA 1
ATOM 2948 C C . MET B 1 117 ? 3.381 7.43 5.574 1 87.19 117 MET B C 1
ATOM 2950 O O . MET B 1 117 ? 2.865 7.215 6.672 1 87.19 117 MET B O 1
ATOM 2954 N N . ALA B 1 118 ? 2.857 8.109 4.613 1 89.38 118 ALA B N 1
ATOM 2955 C CA . ALA B 1 118 ? 1.678 8.898 4.969 1 89.38 118 ALA B CA 1
ATOM 2956 C C . ALA B 1 118 ? 0.51 7.992 5.352 1 89.38 118 ALA B C 1
ATOM 2958 O O . ALA B 1 118 ? -0.004 8.078 6.473 1 89.38 118 ALA B O 1
ATOM 2959 N N . ARG B 1 119 ? 0.155 7.074 4.465 1 87.25 119 ARG B N 1
ATOM 2960 C CA . ARG B 1 119 ? -0.981 6.203 4.75 1 87.25 119 ARG B CA 1
ATOM 2961 C C . ARG B 1 119 ? -0.697 5.305 5.949 1 87.25 119 ARG B C 1
ATOM 2963 O O . ARG B 1 119 ? -1.595 5.023 6.746 1 87.25 119 ARG B O 1
ATOM 2970 N N . TYR B 1 120 ? 0.504 4.863 6.008 1 90.25 120 TYR B N 1
ATOM 2971 C CA . TYR B 1 120 ? 0.888 4.043 7.148 1 90.25 120 TYR B CA 1
ATOM 2972 C C . TYR B 1 120 ? 0.662 4.789 8.461 1 90.25 120 TYR B C 1
ATOM 2974 O O . TYR B 1 120 ? -0.019 4.285 9.359 1 90.25 120 TYR B O 1
ATOM 2982 N N . LEU B 1 121 ? 1.087 6.004 8.578 1 92.81 121 LEU B N 1
ATOM 2983 C CA . LEU B 1 121 ? 0.969 6.793 9.797 1 92.81 121 LEU B CA 1
ATOM 2984 C C . LEU B 1 121 ? -0.484 7.176 10.055 1 92.81 121 LEU B C 1
ATOM 2986 O O . LEU B 1 121 ? -0.935 7.172 11.203 1 92.81 121 LEU B O 1
ATOM 2990 N N . LEU B 1 122 ? -1.166 7.473 9.008 1 92.69 122 LEU B N 1
ATOM 2991 C CA . LEU B 1 122 ? -2.557 7.883 9.164 1 92.69 122 LEU B CA 1
ATOM 2992 C C . LEU B 1 122 ? -3.408 6.73 9.688 1 92.69 122 LEU B C 1
ATOM 2994 O O . LEU B 1 122 ? -4.309 6.938 10.5 1 92.69 122 LEU B O 1
ATOM 2998 N N . HIS B 1 123 ? -3.086 5.555 9.242 1 90 123 HIS B N 1
ATOM 2999 C CA . HIS B 1 123 ? -3.85 4.398 9.695 1 90 123 HIS B CA 1
ATOM 3000 C C . HIS B 1 123 ? -3.457 3.996 11.109 1 90 123 HIS B C 1
ATOM 3002 O O . HIS B 1 123 ? -4.277 3.461 11.859 1 90 123 HIS B O 1
ATOM 3008 N N . ARG B 1 124 ? -2.268 4.203 11.383 1 89.5 124 ARG B N 1
ATOM 3009 C CA . ARG B 1 124 ? -1.894 4.004 12.781 1 89.5 124 ARG B CA 1
ATOM 3010 C C . ARG B 1 124 ? -2.682 4.934 13.695 1 89.5 124 ARG B C 1
ATOM 3012 O O . ARG B 1 124 ? -3.113 4.531 14.773 1 89.5 124 ARG B O 1
ATOM 3019 N N . GLY B 1 125 ? -2.836 6.18 13.273 1 91.38 125 GLY B N 1
ATOM 3020 C CA . GLY B 1 125 ? -3.729 7.125 13.93 1 91.38 125 GLY B CA 1
ATOM 3021 C C . GLY B 1 125 ? -3.26 7.523 15.312 1 91.38 125 GLY B C 1
ATOM 3022 O O . GLY B 1 125 ? -4.074 7.703 16.219 1 91.38 125 GLY B O 1
ATOM 3023 N N . GLU B 1 126 ? -1.975 7.688 15.523 1 91.62 126 GLU B N 1
ATOM 3024 C CA . GLU B 1 126 ? -1.443 7.922 16.859 1 91.62 126 GLU B CA 1
ATOM 3025 C C . GLU B 1 126 ? -1.146 9.406 17.078 1 91.62 126 GLU B C 1
ATOM 3027 O O . GLU B 1 126 ? -1.208 9.891 18.219 1 91.62 126 GLU B O 1
ATOM 3032 N N . VAL B 1 127 ? -0.781 10.039 16.078 1 94.94 127 VAL B N 1
ATOM 3033 C CA . VAL B 1 127 ? -0.368 11.438 16.172 1 94.94 127 VAL B CA 1
ATOM 3034 C C . VAL B 1 127 ? -0.916 12.227 14.984 1 94.94 127 VAL B C 1
ATOM 3036 O O . VAL B 1 127 ? -1.125 11.672 13.906 1 94.94 127 VAL B O 1
ATOM 3039 N N . PRO B 1 128 ? -1.181 13.523 15.172 1 97.44 128 PRO B N 1
ATOM 3040 C CA . PRO B 1 128 ? -1.535 14.336 14.008 1 97.44 128 PRO B CA 1
ATOM 3041 C C . PRO B 1 128 ? -0.431 14.375 12.953 1 97.44 128 PRO B C 1
ATOM 3043 O O . PRO B 1 128 ? 0.752 14.438 13.297 1 97.44 128 PRO B O 1
ATOM 3046 N N . VAL B 1 129 ? -0.845 14.258 11.703 1 97.56 129 VAL B N 1
ATOM 3047 C CA . VAL B 1 129 ? 0.091 14.258 10.586 1 97.56 129 VAL B CA 1
ATOM 3048 C C . VAL B 1 129 ? -0.256 15.391 9.625 1 97.56 129 VAL B C 1
ATOM 3050 O O . VAL B 1 129 ? -1.392 15.492 9.148 1 97.56 129 VAL B O 1
ATOM 3053 N N . LEU B 1 130 ? 0.706 16.25 9.422 1 98.19 130 LEU B N 1
ATOM 3054 C CA . LEU B 1 130 ? 0.581 17.312 8.438 1 98.19 130 LEU B CA 1
ATOM 3055 C C . LEU B 1 130 ? 1.266 16.922 7.129 1 98.19 130 LEU B C 1
ATOM 3057 O O . LEU B 1 130 ? 2.473 16.656 7.109 1 98.19 130 LEU B O 1
ATOM 3061 N N . LEU B 1 131 ? 0.503 16.859 6.102 1 96.62 131 LEU B N 1
ATOM 3062 C CA . LEU B 1 131 ? 1.003 16.562 4.766 1 96.62 131 LEU B CA 1
ATOM 3063 C C . LEU B 1 131 ? 1.147 17.844 3.943 1 96.62 131 LEU B C 1
ATOM 3065 O O . LEU B 1 131 ? 0.186 18.594 3.791 1 96.62 131 LEU B O 1
ATOM 3069 N N . VAL B 1 132 ? 2.314 18.078 3.369 1 96.69 132 VAL B N 1
ATOM 3070 C CA . VAL B 1 132 ? 2.547 19.312 2.633 1 96.69 132 VAL B CA 1
ATOM 3071 C C . VAL B 1 132 ? 3.004 18.984 1.211 1 96.69 132 VAL B C 1
ATOM 3073 O O . VAL B 1 132 ? 3.863 18.125 1.009 1 96.69 132 VAL B O 1
ATOM 3076 N N . PRO B 1 133 ? 2.369 19.609 0.21 1 94.44 133 PRO B N 1
ATOM 3077 C CA . PRO B 1 133 ? 2.777 19.406 -1.184 1 94.44 133 PRO B CA 1
ATOM 3078 C C . PRO B 1 133 ? 4.105 20.094 -1.509 1 94.44 133 PRO B C 1
ATOM 3080 O O . PRO B 1 133 ? 4.602 20.891 -0.714 1 94.44 133 PRO B O 1
ATOM 3083 N N . PRO B 1 134 ? 4.531 19.656 -2.777 1 92.12 134 PRO B N 1
ATOM 3084 C CA . PRO B 1 134 ? 5.727 20.375 -3.225 1 92.12 134 PRO B CA 1
ATOM 3085 C C . PRO B 1 134 ? 5.469 21.859 -3.449 1 92.12 134 PRO B C 1
ATOM 3087 O O . PRO B 1 134 ? 4.402 22.25 -3.938 1 92.12 134 PRO B O 1
ATOM 3090 N N . HIS B 1 135 ? 6.227 22.719 -3.041 1 89.44 135 HIS B N 1
ATOM 3091 C CA . HIS B 1 135 ? 6.25 24.141 -3.311 1 89.44 135 HIS B CA 1
ATOM 3092 C C . HIS B 1 135 ? 5.121 24.859 -2.58 1 89.44 135 HIS B C 1
ATOM 3094 O O . HIS B 1 135 ? 4.75 25.984 -2.945 1 89.44 135 HIS B O 1
ATOM 3100 N N . ARG B 1 136 ? 4.492 24.172 -1.664 1 93.31 136 ARG B N 1
ATOM 3101 C CA . ARG B 1 136 ? 3.459 24.812 -0.862 1 93.31 136 ARG B CA 1
ATOM 3102 C C . ARG B 1 136 ? 3.686 24.562 0.625 1 93.31 136 ARG B C 1
ATOM 3104 O O . ARG B 1 136 ? 2.842 23.969 1.298 1 93.31 136 ARG B O 1
ATOM 3111 N N . PRO B 1 137 ? 4.789 25.141 1.118 1 96.25 137 PRO B N 1
ATOM 3112 C CA . PRO B 1 137 ? 4.996 25.047 2.564 1 96.25 137 PRO B CA 1
ATOM 3113 C C . PRO B 1 137 ? 3.926 25.781 3.367 1 96.25 137 PRO B C 1
ATOM 3115 O O . PRO B 1 137 ? 3.309 26.719 2.861 1 96.25 137 PRO B O 1
ATOM 3118 N N . LEU B 1 138 ? 3.691 25.266 4.516 1 97.06 138 LEU B N 1
ATOM 3119 C CA . LEU B 1 138 ? 2.773 25.953 5.422 1 97.06 138 LEU B CA 1
ATOM 3120 C C . LEU B 1 138 ? 3.521 26.938 6.312 1 97.06 138 LEU B C 1
ATOM 3122 O O . LEU B 1 138 ? 3.943 26.578 7.418 1 97.06 138 LEU B O 1
ATOM 3126 N N . LEU B 1 139 ? 3.635 28.156 5.887 1 95.56 139 LEU B N 1
ATOM 3127 C CA . LEU B 1 139 ? 4.43 29.141 6.613 1 95.56 139 LEU B CA 1
ATOM 3128 C C . LEU B 1 139 ? 3.531 30.062 7.445 1 95.56 139 LEU B C 1
ATOM 3130 O O . LEU B 1 139 ? 3.686 30.141 8.664 1 95.56 139 LEU B O 1
ATOM 3134 N N . ARG B 1 140 ? 2.586 30.734 6.727 1 93 140 ARG B N 1
ATOM 3135 C CA . ARG B 1 140 ? 1.651 31.672 7.355 1 93 140 ARG B CA 1
ATOM 3136 C C . ARG B 1 140 ? 0.268 31.562 6.723 1 93 140 ARG B C 1
ATOM 3138 O O . ARG B 1 140 ? -0.141 32.438 5.961 1 93 140 ARG B O 1
ATOM 3145 N N . PRO B 1 141 ? -0.346 30.516 7.125 1 96.31 141 PRO B N 1
ATOM 3146 C CA . PRO B 1 141 ? -1.69 30.406 6.555 1 96.31 141 PRO B CA 1
ATOM 3147 C C . PRO B 1 141 ? -2.611 31.547 6.984 1 96.31 141 PRO B C 1
ATOM 3149 O O . PRO B 1 141 ? -2.535 32 8.125 1 96.31 141 PRO B O 1
ATOM 3152 N N . ALA B 1 142 ? -3.412 32 6.043 1 97.12 142 ALA B N 1
ATOM 3153 C CA . ALA B 1 142 ? -4.41 33.031 6.355 1 97.12 142 ALA B CA 1
ATOM 3154 C C . ALA B 1 142 ? -5.738 32.375 6.75 1 97.12 142 ALA B C 1
ATOM 3156 O O . ALA B 1 142 ? -6.453 32.906 7.609 1 97.12 142 ALA B O 1
ATOM 3157 N N . ARG B 1 143 ? -6.02 31.281 6.125 1 98.06 143 ARG B N 1
ATOM 3158 C CA . ARG B 1 143 ? -7.301 30.609 6.348 1 98.06 143 ARG B CA 1
ATOM 3159 C C . ARG B 1 143 ? -7.125 29.109 6.508 1 98.06 143 ARG B C 1
ATOM 3161 O O . ARG B 1 143 ? -6.52 28.453 5.652 1 98.06 143 ARG B O 1
ATOM 3168 N N . ILE B 1 144 ? -7.645 28.594 7.578 1 98.25 144 ILE B N 1
ATOM 3169 C CA . ILE B 1 144 ? -7.66 27.172 7.891 1 98.25 144 ILE B CA 1
ATOM 3170 C C . ILE B 1 144 ? -9.094 26.656 7.863 1 98.25 144 ILE B C 1
ATOM 3172 O O . ILE B 1 144 ? -9.984 27.25 8.484 1 98.25 144 ILE B O 1
ATOM 3176 N N . ALA B 1 145 ? -9.305 25.641 7.082 1 98.06 145 ALA B N 1
ATOM 3177 C CA . ALA B 1 145 ? -10.617 25 7.074 1 98.06 145 ALA B CA 1
ATOM 3178 C C . ALA B 1 145 ? -10.586 23.656 7.777 1 98.06 145 ALA B C 1
ATOM 3180 O O . ALA B 1 145 ? -9.617 22.906 7.648 1 98.06 145 ALA B O 1
ATOM 3181 N N . VAL B 1 146 ? -11.664 23.344 8.453 1 97.81 146 VAL B N 1
ATOM 3182 C CA . VAL B 1 146 ? -11.82 22.047 9.102 1 97.81 146 VAL B CA 1
ATOM 3183 C C . VAL B 1 146 ? -13.078 21.359 8.57 1 97.81 146 VAL B C 1
ATOM 3185 O O . VAL B 1 146 ? -14.164 21.938 8.578 1 97.81 146 VAL B O 1
ATOM 3188 N N . GLY B 1 147 ? -12.867 20.109 8.016 1 95.75 147 GLY B N 1
ATOM 3189 C CA . GLY B 1 147 ? -14.047 19.312 7.754 1 95.75 147 GLY B CA 1
ATOM 3190 C C . GLY B 1 147 ? -14.727 18.812 9.016 1 95.75 147 GLY B C 1
ATOM 3191 O O . GLY B 1 147 ? -14.109 18.125 9.836 1 95.75 147 GLY B O 1
ATOM 3192 N N . VAL B 1 148 ? -16.047 19.141 9.117 1 94.19 148 VAL B N 1
ATOM 3193 C CA . VAL B 1 148 ? -16.656 18.844 10.414 1 94.19 148 VAL B CA 1
ATOM 3194 C C . VAL B 1 148 ? -17.969 18.109 10.227 1 94.19 148 VAL B C 1
ATOM 3196 O O . VAL B 1 148 ? -18.641 18.281 9.203 1 94.19 148 VAL B O 1
ATOM 3199 N N . ASP B 1 149 ? -18.188 17.297 11.086 1 89.5 149 ASP B N 1
ATOM 3200 C CA . ASP B 1 149 ? -19.469 16.656 11.328 1 89.5 149 ASP B CA 1
ATOM 3201 C C . ASP B 1 149 ? -19.75 16.516 12.82 1 89.5 149 ASP B C 1
ATOM 3203 O O . ASP B 1 149 ? -19.219 17.297 13.625 1 89.5 149 ASP B O 1
ATOM 3207 N N . GLU B 1 150 ? -20.609 15.625 13.227 1 88.56 150 GLU B N 1
ATOM 3208 C CA . GLU B 1 150 ? -21 15.547 14.625 1 88.56 150 GLU B CA 1
ATOM 3209 C C . GLU B 1 150 ? -20.078 14.617 15.414 1 88.56 150 GLU B C 1
ATOM 3211 O O . GLU B 1 150 ? -20.25 14.445 16.625 1 88.56 150 GLU B O 1
ATOM 3216 N N . GLY B 1 151 ? -19.141 14.062 14.797 1 89.19 151 GLY B N 1
ATOM 3217 C CA . GLY B 1 151 ? -18.344 13.023 15.43 1 89.19 151 GLY B CA 1
ATOM 3218 C C . GLY B 1 151 ? -17.203 13.562 16.25 1 89.19 151 GLY B C 1
ATOM 3219 O O . GLY B 1 151 ? -16.844 14.734 16.125 1 89.19 151 GLY B O 1
ATOM 3220 N N . ASP B 1 152 ? -16.578 12.711 17.062 1 91.19 152 ASP B N 1
ATOM 3221 C CA . ASP B 1 152 ? -15.492 13.055 17.969 1 91.19 152 ASP B CA 1
ATOM 3222 C C . ASP B 1 152 ? -14.211 13.375 17.188 1 91.19 152 ASP B C 1
ATOM 3224 O O . ASP B 1 152 ? -13.414 14.211 17.625 1 91.19 152 ASP B O 1
ATOM 3228 N N . ALA B 1 153 ? -14.047 12.742 16.047 1 92.94 153 ALA B N 1
ATOM 3229 C CA . ALA B 1 153 ? -12.883 13.047 15.227 1 92.94 153 ALA B CA 1
ATOM 3230 C C . ALA B 1 153 ? -12.922 14.492 14.727 1 92.94 153 ALA B C 1
ATOM 3232 O O . ALA B 1 153 ? -11.898 15.172 14.688 1 92.94 153 ALA B O 1
ATOM 3233 N N . ALA B 1 154 ? -14.086 14.875 14.375 1 93.12 154 ALA B N 1
ATOM 3234 C CA . ALA B 1 154 ? -14.266 16.266 13.938 1 93.12 154 ALA B CA 1
ATOM 3235 C C . ALA B 1 154 ? -13.984 17.234 15.078 1 93.12 154 ALA B C 1
ATOM 3237 O O . ALA B 1 154 ? -13.406 18.312 14.852 1 93.12 154 ALA B O 1
ATOM 3238 N N . LEU B 1 155 ? -14.398 16.891 16.266 1 94.56 155 LEU B N 1
ATOM 3239 C CA . LEU B 1 155 ? -14.141 17.734 17.438 1 94.56 155 LEU B CA 1
ATOM 3240 C C . LEU B 1 155 ? -12.641 17.875 17.672 1 94.56 155 LEU B C 1
ATOM 3242 O O . LEU B 1 155 ? -12.156 18.984 17.922 1 94.56 155 LEU B O 1
ATOM 3246 N N . ALA B 1 156 ? -11.945 16.812 17.641 1 95.94 156 ALA B N 1
ATOM 3247 C CA . ALA B 1 156 ? -10.492 16.844 17.812 1 95.94 156 ALA B CA 1
ATOM 3248 C C . ALA B 1 156 ? -9.836 17.703 16.734 1 95.94 156 ALA B C 1
ATOM 3250 O O . ALA B 1 156 ? -8.945 18.516 17.031 1 95.94 156 ALA B O 1
ATOM 3251 N N . ALA B 1 157 ? -10.281 17.578 15.508 1 97.19 157 ALA B N 1
ATOM 3252 C CA . ALA B 1 157 ? -9.75 18.359 14.398 1 97.19 157 ALA B CA 1
ATOM 3253 C C . ALA B 1 157 ? -10.031 19.844 14.594 1 97.19 157 ALA B C 1
ATOM 3255 O O . ALA B 1 157 ? -9.156 20.688 14.383 1 97.19 157 ALA B O 1
ATOM 3256 N N . ALA B 1 158 ? -11.242 20.094 15.031 1 97.31 158 ALA B N 1
ATOM 3257 C CA . ALA B 1 158 ? -11.633 21.484 15.266 1 97.31 158 ALA B CA 1
ATOM 3258 C C . ALA B 1 158 ? -10.781 22.125 16.359 1 97.31 158 ALA B C 1
ATOM 3260 O O . ALA B 1 158 ? -10.328 23.25 16.219 1 97.31 158 ALA B O 1
ATOM 3261 N N . ARG B 1 159 ? -10.578 21.422 17.375 1 97.12 159 ARG B N 1
ATOM 3262 C CA . ARG B 1 159 ? -9.773 21.922 18.484 1 97.12 159 ARG B CA 1
ATOM 3263 C C . ARG B 1 159 ? -8.352 22.25 18.031 1 97.12 159 ARG B C 1
ATOM 3265 O O . ARG B 1 159 ? -7.836 23.328 18.312 1 97.12 159 ARG B O 1
ATOM 3272 N N . LEU B 1 160 ? -7.777 21.344 17.312 1 97.81 160 LEU B N 1
ATOM 3273 C CA . LEU B 1 160 ? -6.406 21.562 16.875 1 97.81 160 LEU B CA 1
ATOM 3274 C C . LEU B 1 160 ? -6.344 22.688 15.844 1 97.81 160 LEU B C 1
ATOM 3276 O O . LEU B 1 160 ? -5.418 23.5 15.859 1 97.81 160 LEU B O 1
ATOM 3280 N N . ALA B 1 161 ? -7.297 22.734 15 1 98.12 161 ALA B N 1
ATOM 3281 C CA . ALA B 1 161 ? -7.355 23.812 14.023 1 98.12 161 ALA B CA 1
ATOM 3282 C C . ALA B 1 161 ? -7.438 25.172 14.711 1 98.12 161 ALA B C 1
ATOM 3284 O O . ALA B 1 161 ? -6.812 26.141 14.266 1 98.12 161 ALA B O 1
ATOM 3285 N N . GLN B 1 162 ? -8.219 25.219 15.734 1 97.62 162 GLN B N 1
ATOM 3286 C CA . GLN B 1 162 ? -8.367 26.469 16.469 1 97.62 162 GLN B CA 1
ATOM 3287 C C . GLN B 1 162 ? -7.062 26.859 17.156 1 97.62 162 GLN B C 1
ATOM 3289 O O . GLN B 1 162 ? -6.699 28.047 17.172 1 97.62 162 GLN B O 1
ATOM 3294 N N . ILE B 1 163 ? -6.383 25.938 17.703 1 97 163 ILE B N 1
ATOM 3295 C CA . ILE B 1 163 ? -5.074 26.203 18.297 1 97 163 ILE B CA 1
ATOM 3296 C C . ILE B 1 163 ? -4.125 26.734 17.219 1 97 163 ILE B C 1
ATOM 3298 O O . ILE B 1 163 ? -3.426 27.719 17.438 1 97 163 ILE B O 1
ATOM 3302 N N . PHE B 1 164 ? -4.137 26.062 16.047 1 97.69 164 PHE B N 1
ATOM 3303 C CA . PHE B 1 164 ? -3.328 26.547 14.93 1 97.69 164 PHE B CA 1
ATOM 3304 C C . PHE B 1 164 ? -3.711 27.969 14.547 1 97.69 164 PHE B C 1
ATOM 3306 O O . PHE B 1 164 ? -2.844 28.828 14.383 1 97.69 164 PHE B O 1
ATOM 3313 N N . GLY B 1 165 ? -4.969 28.172 14.43 1 97.75 165 GLY B N 1
ATOM 3314 C CA . GLY B 1 165 ? -5.438 29.5 14.078 1 97.75 165 GLY B CA 1
ATOM 3315 C C . GLY B 1 165 ? -4.969 30.578 15.039 1 97.75 165 GLY B C 1
ATOM 3316 O O . GLY B 1 165 ? -4.488 31.625 14.609 1 97.75 165 GLY B O 1
ATOM 3317 N N . GLU B 1 166 ? -5.129 30.297 16.312 1 97.06 166 GLU B N 1
ATOM 3318 C CA . GLU B 1 166 ? -4.723 31.25 17.344 1 97.06 166 GLU B CA 1
ATOM 3319 C C . GLU B 1 166 ? -3.223 31.516 17.297 1 97.06 166 GLU B C 1
ATOM 3321 O O . GLU B 1 166 ? -2.791 32.688 17.375 1 97.06 166 GLU B O 1
ATOM 3326 N N . ARG B 1 167 ? -2.439 30.516 17.172 1 96.88 167 ARG B N 1
ATOM 3327 C CA . ARG B 1 167 ? -0.987 30.625 17.25 1 96.88 167 ARG B CA 1
ATOM 3328 C C . ARG B 1 167 ? -0.413 31.203 15.969 1 96.88 167 ARG B C 1
ATOM 3330 O O . ARG B 1 167 ? 0.623 31.875 15.992 1 96.88 167 ARG B O 1
ATOM 3337 N N . LEU B 1 168 ? -1.133 31.016 14.852 1 97 168 LEU B N 1
ATOM 3338 C CA . LEU B 1 168 ? -0.611 31.438 13.555 1 97 168 LEU B CA 1
ATOM 3339 C C . LEU B 1 168 ? -1.304 32.719 13.07 1 97 168 LEU B C 1
ATOM 3341 O O . LEU B 1 168 ? -0.906 33.281 12.062 1 97 168 LEU B O 1
ATOM 3345 N N . GLY B 1 169 ? -2.312 33.125 13.766 1 96.88 169 GLY B N 1
ATOM 3346 C CA . GLY B 1 169 ? -3.082 34.312 13.367 1 96.88 169 GLY B CA 1
ATOM 3347 C C . GLY B 1 169 ? -3.945 34.062 12.141 1 96.88 169 GLY B C 1
ATOM 3348 O O . GLY B 1 169 ? -4.082 34.938 11.281 1 96.88 169 GLY B O 1
ATOM 3349 N N . ALA B 1 170 ? -4.406 32.844 12.023 1 97.88 170 ALA B N 1
ATOM 3350 C CA . ALA B 1 170 ? -5.199 32.469 10.859 1 97.88 170 ALA B CA 1
ATOM 3351 C C . ALA B 1 170 ? -6.684 32.375 11.211 1 97.88 170 ALA B C 1
ATOM 3353 O O . ALA B 1 170 ? -7.043 32.094 12.352 1 97.88 170 ALA B O 1
ATOM 3354 N N . GLU B 1 171 ? -7.48 32.656 10.25 1 98 171 GLU B N 1
ATOM 3355 C CA . GLU B 1 171 ? -8.906 32.406 10.391 1 98 171 GLU B CA 1
ATOM 3356 C C . GLU B 1 171 ? -9.227 30.922 10.289 1 98 171 GLU B C 1
ATOM 3358 O O . GLU B 1 171 ? -8.68 30.234 9.43 1 98 171 GLU B O 1
ATOM 3363 N N . VAL B 1 172 ? -10.117 30.469 11.203 1 98.38 172 VAL B N 1
ATOM 3364 C CA . VAL B 1 172 ? -10.531 29.062 11.172 1 98.38 172 VAL B CA 1
ATOM 3365 C C . VAL B 1 172 ? -12.016 28.984 10.836 1 98.38 172 VAL B C 1
ATOM 3367 O O . VAL B 1 172 ? -12.844 29.656 11.453 1 98.38 172 VAL B O 1
ATOM 3370 N N . VAL B 1 173 ? -12.328 28.141 9.82 1 98.12 173 VAL B N 1
ATOM 3371 C CA . VAL B 1 173 ? -13.719 27.953 9.422 1 98.12 173 VAL B CA 1
ATOM 3372 C C . VAL B 1 173 ? -14.031 26.469 9.289 1 98.12 173 VAL B C 1
ATOM 3374 O O . VAL B 1 173 ? -13.211 25.688 8.797 1 98.12 173 VAL B O 1
ATOM 3377 N N . GLY B 1 174 ? -15.148 26.078 9.812 1 97.69 174 GLY B N 1
ATOM 3378 C CA . GLY B 1 174 ? -15.633 24.734 9.602 1 97.69 174 GLY B CA 1
ATOM 3379 C C . GLY B 1 174 ? -16.406 24.562 8.312 1 97.69 174 GLY B C 1
ATOM 3380 O O . GLY B 1 174 ? -17.172 25.453 7.926 1 97.69 174 GLY B O 1
ATOM 3381 N N . LEU B 1 175 ? -16.172 23.469 7.668 1 96.38 175 LEU B N 1
ATOM 3382 C CA . LEU B 1 175 ? -16.922 23.109 6.477 1 96.38 175 LEU B CA 1
ATOM 3383 C C . LEU B 1 175 ? -17.734 21.828 6.715 1 96.38 175 LEU B C 1
ATOM 3385 O O . LEU B 1 175 ? -17.203 20.828 7.184 1 96.38 175 LEU B O 1
ATOM 3389 N N . HIS B 1 176 ? -19.016 21.906 6.391 1 93.94 176 HIS B N 1
ATOM 3390 C CA . HIS B 1 176 ? -19.922 20.781 6.578 1 93.94 176 HIS B CA 1
ATOM 3391 C C . HIS B 1 176 ? -20.734 20.5 5.316 1 93.94 176 HIS B C 1
ATOM 3393 O O . HIS B 1 176 ? -21.375 21.406 4.77 1 93.94 176 HIS B O 1
ATOM 3399 N N . LEU B 1 177 ? -20.656 19.25 4.914 1 90.69 177 LEU B N 1
ATOM 3400 C CA . LEU B 1 177 ? -21.438 18.844 3.744 1 90.69 177 LEU B CA 1
ATOM 3401 C C . LEU B 1 177 ? -22.797 18.281 4.156 1 90.69 177 LEU B C 1
ATOM 3403 O O . LEU B 1 177 ? -22.891 17.531 5.133 1 90.69 177 LEU B O 1
ATOM 3407 N N . VAL B 1 178 ? -23.781 18.703 3.469 1 87.5 178 VAL B N 1
ATOM 3408 C CA . VAL B 1 178 ? -25.125 18.172 3.654 1 87.5 178 VAL B CA 1
ATOM 3409 C C . VAL B 1 178 ? -25.594 17.484 2.371 1 87.5 178 VAL B C 1
ATOM 3411 O O . VAL B 1 178 ? -25.594 18.094 1.3 1 87.5 178 VAL B O 1
ATOM 3414 N N . SER B 1 179 ? -25.734 16.219 2.525 1 80.31 179 SER B N 1
ATOM 3415 C CA . SER B 1 179 ? -26.281 15.484 1.388 1 80.31 179 SER B CA 1
ATOM 3416 C C . SER B 1 179 ? -27.797 15.5 1.401 1 80.31 179 SER B C 1
ATOM 3418 O O . SER B 1 179 ? -28.422 15.906 2.387 1 80.31 179 SER B O 1
ATOM 3420 N N . GLY B 1 180 ? -28.344 15.18 0.18 1 70.25 180 GLY B N 1
ATOM 3421 C CA . GLY B 1 180 ? -29.781 15.039 0.15 1 70.25 180 GLY B CA 1
ATOM 3422 C C . GLY B 1 180 ? -30.297 13.953 1.068 1 70.25 180 GLY B C 1
ATOM 3423 O O . GLY B 1 180 ? -29.516 13.281 1.746 1 70.25 180 GLY B O 1
ATOM 3424 N N . GLU B 1 181 ? -31.547 13.945 1.173 1 61.72 181 GLU B N 1
ATOM 3425 C CA . GLU B 1 181 ? -32.188 12.93 1.99 1 61.72 181 GLU B CA 1
ATOM 3426 C C . GLU B 1 181 ? -31.656 11.539 1.67 1 61.72 181 GLU B C 1
ATOM 3428 O O . GLU B 1 181 ? -31.578 11.148 0.502 1 61.72 181 GLU B O 1
ATOM 3433 N N . GLY B 1 182 ? -31.172 10.922 2.797 1 56.25 182 GLY B N 1
ATOM 3434 C CA . GLY B 1 182 ? -30.656 9.57 2.605 1 56.25 182 GLY B CA 1
ATOM 3435 C C . GLY B 1 182 ? -29.203 9.539 2.182 1 56.25 182 GLY B C 1
ATOM 3436 O O . GLY B 1 182 ? -28.625 8.461 2.012 1 56.25 182 GLY B O 1
ATOM 3437 N N . GLY B 1 183 ? -28.797 10.789 2.109 1 59.34 183 GLY B N 1
ATOM 3438 C CA . GLY B 1 183 ? -27.438 10.805 1.605 1 59.34 183 GLY B CA 1
ATOM 3439 C C . GLY B 1 183 ? -26.391 10.594 2.689 1 59.34 183 GLY B C 1
ATOM 3440 O O . GLY B 1 183 ? -26.734 10.398 3.857 1 59.34 183 GLY B O 1
ATOM 3441 N N . CYS B 1 184 ? -25.109 10.578 2.332 1 56.94 184 CYS B N 1
ATOM 3442 C CA . CYS B 1 184 ? -23.984 10.164 3.158 1 56.94 184 CYS B CA 1
ATOM 3443 C C . CYS B 1 184 ? -23.797 11.109 4.344 1 56.94 184 CYS B C 1
ATOM 3445 O O . CYS B 1 184 ? -23.281 10.711 5.383 1 56.94 184 CYS B O 1
ATOM 3447 N N . CYS B 1 185 ? -24.328 12.32 4.199 1 63.97 185 CYS B N 1
ATOM 3448 C CA . CYS B 1 185 ? -23.953 13.32 5.188 1 63.97 185 CYS B CA 1
ATOM 3449 C C . CYS B 1 185 ? -25.172 14.102 5.66 1 63.97 185 CYS B C 1
ATOM 3451 O O . CYS B 1 185 ? -25.078 15.305 5.938 1 63.97 185 CYS B O 1
ATOM 3453 N N . TYR B 1 186 ? -26.219 13.383 5.629 1 66.31 186 TYR B N 1
ATOM 3454 C CA . TYR B 1 186 ? -27.375 14.078 6.184 1 66.31 186 TYR B CA 1
ATOM 3455 C C . TYR B 1 186 ? -27.281 14.156 7.703 1 66.31 186 TYR B C 1
ATOM 3457 O O . TYR B 1 186 ? -26.984 13.156 8.367 1 66.31 186 TYR B O 1
ATOM 3465 N N . PRO B 1 187 ? -27.531 15.406 8.141 1 67.94 187 PRO B N 1
ATOM 3466 C CA . PRO B 1 187 ? -27.422 15.586 9.586 1 67.94 187 PRO B CA 1
ATOM 3467 C C . PRO B 1 187 ? -28.359 14.68 10.367 1 67.94 187 PRO B C 1
ATOM 3469 O O . PRO B 1 187 ? -29.578 14.672 10.109 1 67.94 187 PRO B O 1
ATOM 3472 N N . THR B 1 188 ? -27.828 13.961 11.219 1 65.25 188 THR B N 1
ATOM 3473 C CA . THR B 1 188 ? -28.609 12.984 11.977 1 65.25 188 THR B CA 1
ATOM 3474 C C . THR B 1 188 ? -29.547 13.68 12.953 1 65.25 188 THR B C 1
ATOM 3476 O O . THR B 1 188 ? -30.516 13.086 13.422 1 65.25 188 THR B O 1
ATOM 3479 N N . TYR B 1 189 ? -29.312 14.875 13.172 1 67.62 189 TYR B N 1
ATOM 3480 C CA . TYR B 1 189 ? -30.078 15.594 14.195 1 67.62 189 TYR B CA 1
ATOM 3481 C C . TYR B 1 189 ? -31.219 16.375 13.578 1 67.62 189 TYR B C 1
ATOM 3483 O O . TYR B 1 189 ? -31.984 17.047 14.281 1 67.62 189 TYR B O 1
ATOM 3491 N N . LEU B 1 190 ? -31.266 16.234 12.25 1 70.44 190 LEU B N 1
ATOM 3492 C CA . LEU B 1 190 ? -32.344 16.953 11.602 1 70.44 190 LEU B CA 1
ATOM 3493 C C . LEU B 1 190 ? -33.312 15.992 10.922 1 70.44 190 LEU B C 1
ATOM 3495 O O . LEU B 1 190 ? -32.875 15.023 10.289 1 70.44 190 LEU B O 1
ATOM 3499 N N . ASP B 1 191 ? -34.531 16.031 11.273 1 66.19 191 ASP B N 1
ATOM 3500 C CA . ASP B 1 191 ? -35.562 15.289 10.57 1 66.19 191 ASP B CA 1
ATOM 3501 C C . ASP B 1 191 ? -35.812 15.883 9.18 1 66.19 191 ASP B C 1
ATOM 3503 O O . ASP B 1 191 ? -36.188 17.047 9.047 1 66.19 191 ASP B O 1
ATOM 3507 N N . PRO B 1 192 ? -35.406 15.164 8.125 1 63.19 192 PRO B N 1
ATOM 3508 C CA . PRO B 1 192 ? -35.562 15.703 6.77 1 63.19 192 PRO B CA 1
ATOM 3509 C C . PRO B 1 192 ? -37 16.062 6.414 1 63.19 192 PRO B C 1
ATOM 3511 O O . PRO B 1 192 ? -37.25 16.812 5.461 1 63.19 192 PRO B O 1
ATOM 3514 N N . LYS B 1 193 ? -37.875 15.406 7.148 1 67.31 193 LYS B N 1
ATOM 3515 C CA . LYS B 1 193 ? -39.25 15.648 6.781 1 67.31 193 LYS B CA 1
ATOM 3516 C C . LYS B 1 193 ? -39.656 17.109 7.02 1 67.31 193 LYS B C 1
ATOM 3518 O O . LYS B 1 193 ? -39.5 17.625 8.133 1 67.31 193 LYS B O 1
ATOM 3523 N N . GLY B 1 194 ? -40 17.828 5.945 1 72.69 194 GLY B N 1
ATOM 3524 C CA . GLY B 1 194 ? -40.562 19.156 6.004 1 72.69 194 GLY B CA 1
ATOM 3525 C C . GLY B 1 194 ? -39.531 20.266 5.949 1 72.69 194 GLY B C 1
ATOM 3526 O O . GLY B 1 194 ? -39.875 21.453 6.023 1 72.69 194 GLY B O 1
ATOM 3527 N N . LEU B 1 195 ? -38.281 19.969 6 1 79 195 LEU B N 1
ATOM 3528 C CA . LEU B 1 195 ? -37.312 21.047 5.953 1 79 195 LEU B CA 1
ATOM 3529 C C . LEU B 1 195 ? -36.719 21.188 4.555 1 79 195 LEU B C 1
ATOM 3531 O O . LEU B 1 195 ? -36.406 20.188 3.91 1 79 195 LEU B O 1
ATOM 3535 N N . GLY B 1 196 ? -36.719 22.438 4.074 1 81.69 196 GLY B N 1
ATOM 3536 C CA . GLY B 1 196 ? -36 22.719 2.84 1 81.69 196 GLY B CA 1
ATOM 3537 C C . GLY B 1 196 ? -34.5 22.719 3.01 1 81.69 196 GLY B C 1
ATOM 3538 O O . GLY B 1 196 ? -34 22.75 4.137 1 81.69 196 GLY B O 1
ATOM 3539 N N . LEU B 1 197 ? -33.844 22.547 1.979 1 84.31 197 LEU B N 1
ATOM 3540 C CA . LEU B 1 197 ? -32.375 22.484 1.996 1 84.31 197 LEU B CA 1
ATOM 3541 C C . LEU B 1 197 ? -31.781 23.703 2.697 1 84.31 197 LEU B C 1
ATOM 3543 O O . LEU B 1 197 ? -30.859 23.578 3.5 1 84.31 197 LEU B O 1
ATOM 3547 N N . ALA B 1 198 ? -32.344 24.828 2.414 1 87.5 198 ALA B N 1
ATOM 3548 C CA . ALA B 1 198 ? -31.844 26.047 3.014 1 87.5 198 ALA B CA 1
ATOM 3549 C C . ALA B 1 198 ? -31.969 26.016 4.535 1 87.5 198 ALA B C 1
ATOM 3551 O O . ALA B 1 198 ? -31.062 26.453 5.25 1 87.5 198 ALA B O 1
ATOM 3552 N N . GLN B 1 199 ? -33.031 25.531 4.969 1 88.12 199 GLN B N 1
ATOM 3553 C CA . GLN B 1 199 ? -33.25 25.422 6.406 1 88.12 199 GLN B CA 1
ATOM 3554 C C . GLN B 1 199 ? -32.312 24.406 7.047 1 88.12 199 GLN B C 1
ATOM 3556 O O . GLN B 1 199 ? -31.812 24.641 8.148 1 88.12 199 GLN B O 1
ATOM 3561 N N . VAL B 1 200 ? -32.094 23.359 6.371 1 87.56 200 VAL B N 1
ATOM 3562 C CA . VAL B 1 200 ? -31.219 22.312 6.875 1 87.56 200 VAL B CA 1
ATOM 3563 C C . VAL B 1 200 ? -29.797 22.859 7.008 1 87.56 200 VAL B C 1
ATOM 3565 O O . VAL B 1 200 ? -29.141 22.625 8.023 1 87.56 200 VAL B O 1
ATOM 3568 N N . LEU B 1 201 ? -29.453 23.562 6 1 90.44 201 LEU B N 1
ATOM 3569 C CA . LEU B 1 201 ? -28.125 24.141 6.008 1 90.44 201 LEU B CA 1
ATOM 3570 C C . LEU B 1 201 ? -27.953 25.125 7.16 1 90.44 201 LEU B C 1
ATOM 3572 O O . LEU B 1 201 ? -26.953 25.078 7.887 1 90.44 201 LEU B O 1
ATOM 3576 N N . GLU B 1 202 ? -28.891 25.953 7.348 1 91.56 202 GLU B N 1
ATOM 3577 C CA . GLU B 1 202 ? -28.844 26.953 8.406 1 91.56 202 GLU B CA 1
ATOM 3578 C C . GLU B 1 202 ? -28.812 26.297 9.781 1 91.56 202 GLU B C 1
ATOM 3580 O O . GLU B 1 202 ? -28.047 26.703 10.656 1 91.56 202 GLU B O 1
ATOM 3585 N N . ARG B 1 203 ? -29.547 25.312 9.945 1 89.62 203 ARG B N 1
ATOM 3586 C CA . ARG B 1 203 ? -29.625 24.625 11.234 1 89.62 203 ARG B CA 1
ATOM 3587 C C . ARG B 1 203 ? -28.328 23.859 11.523 1 89.62 203 ARG B C 1
ATOM 3589 O O . ARG B 1 203 ? -27.875 23.812 12.664 1 89.62 203 ARG B O 1
ATOM 3596 N N . ALA B 1 204 ? -27.859 23.266 10.516 1 90.94 204 ALA B N 1
ATOM 3597 C CA . ALA B 1 204 ? -26.594 22.547 10.656 1 90.94 204 ALA B CA 1
ATOM 3598 C C . ALA B 1 204 ? -25.469 23.484 11.055 1 90.94 204 ALA B C 1
ATOM 3600 O O . ALA B 1 204 ? -24.672 23.172 11.938 1 90.94 204 ALA B O 1
ATOM 3601 N N . GLU B 1 205 ? -25.438 24.594 10.383 1 94.12 205 GLU B N 1
ATOM 3602 C CA . GLU B 1 205 ? -24.422 25.594 10.695 1 94.12 205 GLU B CA 1
ATOM 3603 C C . GLU B 1 205 ? -24.5 26.031 12.148 1 94.12 205 GLU B C 1
ATOM 3605 O O . GLU B 1 205 ? -23.5 26.062 12.859 1 94.12 205 GLU B O 1
ATOM 3610 N N . ALA B 1 206 ? -25.703 26.359 12.547 1 93.62 206 ALA B N 1
ATOM 3611 C CA . ALA B 1 206 ? -25.906 26.844 13.914 1 93.62 206 ALA B CA 1
ATOM 3612 C C . ALA B 1 206 ? -25.531 25.766 14.938 1 93.62 206 ALA B C 1
ATOM 3614 O O . ALA B 1 206 ? -24.812 26.047 15.898 1 93.62 206 ALA B O 1
ATOM 3615 N N . PHE B 1 207 ? -25.953 24.625 14.688 1 92 207 PHE B N 1
ATOM 3616 C CA . PHE B 1 207 ? -25.719 23.531 15.609 1 92 207 PHE B CA 1
ATOM 3617 C C . PHE B 1 207 ? -24.234 23.234 15.742 1 92 207 PHE B C 1
ATOM 3619 O O . PHE B 1 207 ? -23.703 23.156 16.859 1 92 207 PHE B O 1
ATOM 3626 N N . LEU B 1 208 ? -23.578 23.094 14.633 1 94.62 208 LEU B N 1
ATOM 3627 C CA . LEU B 1 208 ? -22.172 22.703 14.641 1 94.62 208 LEU B CA 1
ATOM 3628 C C . LEU B 1 208 ? -21.297 23.844 15.133 1 94.62 208 LEU B C 1
ATOM 3630 O O . LEU B 1 208 ? -20.281 23.609 15.789 1 94.62 208 LEU B O 1
ATOM 3634 N N . SER B 1 209 ? -21.672 25.031 14.789 1 96.19 209 SER B N 1
ATOM 3635 C CA . SER B 1 209 ? -20.922 26.172 15.289 1 96.19 209 SER B CA 1
ATOM 3636 C C . SER B 1 209 ? -20.953 26.219 16.812 1 96.19 209 SER B C 1
ATOM 3638 O O . SER B 1 209 ? -19.922 26.469 17.453 1 96.19 209 SER B O 1
ATOM 3640 N N . GLU B 1 210 ? -22.094 26.031 17.344 1 94.31 210 GLU B N 1
ATOM 3641 C CA . GLU B 1 210 ? -22.234 26.031 18.797 1 94.31 210 GLU B CA 1
ATOM 3642 C C . GLU B 1 210 ? -21.469 24.875 19.422 1 94.31 210 GLU B C 1
ATOM 3644 O O . GLU B 1 210 ? -20.75 25.047 20.406 1 94.31 210 GLU B O 1
ATOM 3649 N N . ARG B 1 211 ? -21.578 23.812 18.844 1 92.06 211 ARG B N 1
ATOM 3650 C CA . ARG B 1 211 ? -20.969 22.594 19.375 1 92.06 211 ARG B CA 1
ATOM 3651 C C . ARG B 1 211 ? -19.438 22.688 19.344 1 92.06 211 ARG B C 1
ATOM 3653 O O . ARG B 1 211 ? -18.766 22.25 20.281 1 92.06 211 ARG B O 1
ATOM 3660 N N . LEU B 1 212 ? -18.953 23.219 18.297 1 95.25 212 LEU B N 1
ATOM 3661 C CA . LEU B 1 212 ? -17.516 23.156 18.062 1 95.25 212 LEU B CA 1
ATOM 3662 C C . LEU B 1 212 ? -16.859 24.469 18.453 1 95.25 212 LEU B C 1
ATOM 3664 O O . LEU B 1 212 ? -15.625 24.562 18.484 1 95.25 212 LEU B O 1
ATOM 3668 N N . GLY B 1 213 ? -17.625 25.5 18.719 1 94.38 213 GLY B N 1
ATOM 3669 C CA . GLY B 1 213 ? -17.078 26.797 19.094 1 94.38 213 GLY B CA 1
ATOM 3670 C C . GLY B 1 213 ? -16.328 27.484 17.969 1 94.38 213 GLY B C 1
ATOM 3671 O O . GLY B 1 213 ? -15.289 28.094 18.188 1 94.38 213 GLY B O 1
ATOM 3672 N N . LEU B 1 214 ? -16.719 27.297 16.766 1 95.44 214 LEU B N 1
ATOM 3673 C CA . LEU B 1 214 ? -16.141 27.969 15.609 1 95.44 214 LEU B CA 1
ATOM 3674 C C . LEU B 1 214 ? -17.188 28.203 14.523 1 95.44 214 LEU B C 1
ATOM 3676 O O . LEU B 1 214 ? -18.266 27.609 14.562 1 95.44 214 LEU B O 1
ATOM 3680 N N . LYS B 1 215 ? -16.938 29.125 13.688 1 96.88 215 LYS B N 1
ATOM 3681 C CA . LYS B 1 215 ? -17.859 29.391 12.578 1 96.88 215 LYS B CA 1
ATOM 3682 C C . LYS B 1 215 ? -17.891 28.219 11.602 1 96.88 215 LYS B C 1
ATOM 3684 O O . LYS B 1 215 ? -16.844 27.734 11.164 1 96.88 215 LYS B O 1
ATOM 3689 N N . VAL B 1 216 ? -19.062 27.766 11.281 1 96.94 216 VAL B N 1
ATOM 3690 C CA . VAL B 1 216 ? -19.219 26.656 10.359 1 96.94 216 VAL B CA 1
ATOM 3691 C C . VAL B 1 216 ? -20.047 27.078 9.148 1 96.94 216 VAL B C 1
ATOM 3693 O O . VAL B 1 216 ? -21.047 27.797 9.289 1 96.94 216 VAL B O 1
ATOM 3696 N N . GLN B 1 217 ? -19.594 26.719 8.047 1 95.56 217 GLN B N 1
ATOM 3697 C CA . GLN B 1 217 ? -20.344 26.875 6.801 1 95.56 217 GLN B CA 1
ATOM 3698 C C . GLN B 1 217 ? -20.781 25.516 6.258 1 95.56 217 GLN B C 1
ATOM 3700 O O . GLN B 1 217 ? -19.953 24.625 6.051 1 95.56 217 GLN B O 1
ATOM 3705 N N . ALA B 1 218 ? -22.094 25.422 6.082 1 92.31 218 ALA B N 1
ATOM 3706 C CA . ALA B 1 218 ? -22.641 24.203 5.508 1 92.31 218 ALA B CA 1
ATOM 3707 C C . ALA B 1 218 ? -22.938 24.391 4.023 1 92.31 218 ALA B C 1
ATOM 3709 O O . ALA B 1 218 ? -23.344 25.469 3.592 1 92.31 218 ALA B O 1
ATOM 3710 N N . PHE B 1 219 ? -22.734 23.359 3.266 1 89.25 219 PHE B N 1
ATOM 3711 C CA . PHE B 1 219 ? -23.031 23.438 1.843 1 89.25 219 PHE B CA 1
ATOM 3712 C C . PHE B 1 219 ? -23.547 22.094 1.338 1 89.25 219 PHE B C 1
ATOM 3714 O O . PHE B 1 219 ? -23.25 21.047 1.915 1 89.25 219 PHE B O 1
ATOM 3721 N N . LYS B 1 220 ? -24.266 22.156 0.284 1 88.06 220 LYS B N 1
ATOM 3722 C CA . LYS B 1 220 ? -24.781 20.938 -0.342 1 88.06 220 LYS B CA 1
ATOM 3723 C C . LYS B 1 220 ? -23.672 20.156 -1.035 1 88.06 220 LYS B C 1
ATOM 3725 O O . LYS B 1 220 ? -22.844 20.734 -1.736 1 88.06 220 LYS B O 1
ATOM 3730 N N . GLY B 1 221 ? -23.562 18.969 -0.743 1 87.5 221 GLY B N 1
ATOM 3731 C CA . GLY B 1 221 ? -22.594 18.094 -1.38 1 87.5 221 GLY B CA 1
ATOM 3732 C C . GLY B 1 221 ? -22.812 16.625 -1.048 1 87.5 221 GLY B C 1
ATOM 3733 O O . GLY B 1 221 ? -23.438 16.297 -0.04 1 87.5 221 GLY B O 1
ATOM 3734 N N . GLU B 1 222 ? -22.328 15.766 -1.94 1 80.69 222 GLU B N 1
ATOM 3735 C CA . GLU B 1 222 ? -22.562 14.328 -1.796 1 80.69 222 GLU B CA 1
ATOM 3736 C C . GLU B 1 222 ? -21.234 13.57 -1.705 1 80.69 222 GLU B C 1
ATOM 3738 O O . GLU B 1 222 ? -21.219 12.422 -1.256 1 80.69 222 GLU B O 1
ATOM 3743 N N . GLU B 1 223 ? -20.203 14.25 -2.125 1 85.25 223 GLU B N 1
ATOM 3744 C CA . GLU B 1 223 ? -18.953 13.523 -2.252 1 85.25 223 GLU B CA 1
ATOM 3745 C C . GLU B 1 223 ? -17.797 14.289 -1.607 1 85.25 223 GLU B C 1
ATOM 3747 O O . GLU B 1 223 ? -17.891 15.5 -1.395 1 85.25 223 GLU B O 1
ATOM 3752 N N . ALA B 1 224 ? -16.766 13.602 -1.341 1 86.31 224 ALA B N 1
ATOM 3753 C CA . ALA B 1 224 ? -15.57 14.188 -0.747 1 86.31 224 ALA B CA 1
ATOM 3754 C C . ALA B 1 224 ? -15.023 15.32 -1.61 1 86.31 224 ALA B C 1
ATOM 3756 O O . ALA B 1 224 ? -14.523 16.312 -1.09 1 86.31 224 ALA B O 1
ATOM 3757 N N . LEU B 1 225 ? -15.18 15.125 -2.898 1 88.44 225 LEU B N 1
ATOM 3758 C CA . LEU B 1 225 ? -14.672 16.125 -3.828 1 88.44 225 LEU B CA 1
ATOM 3759 C C . LEU B 1 225 ? -15.383 17.453 -3.631 1 88.44 225 LEU B C 1
ATOM 3761 O O . LEU B 1 225 ? -14.805 18.516 -3.869 1 88.44 225 LEU B O 1
ATOM 3765 N N . ASP B 1 226 ? -16.562 17.406 -3.176 1 91.38 226 ASP B N 1
ATOM 3766 C CA . ASP B 1 226 ? -17.312 18.641 -2.928 1 91.38 226 ASP B CA 1
ATOM 3767 C C . ASP B 1 226 ? -16.672 19.469 -1.813 1 91.38 226 ASP B C 1
ATOM 3769 O O . ASP B 1 226 ? -16.625 20.688 -1.885 1 91.38 226 ASP B O 1
ATOM 3773 N N . LEU B 1 227 ? -16.188 18.797 -0.859 1 91.38 227 LEU B N 1
ATOM 3774 C CA . LEU B 1 227 ? -15.523 19.484 0.24 1 91.38 227 LEU B CA 1
ATOM 3775 C C . LEU B 1 227 ? -14.234 20.156 -0.238 1 91.38 227 LEU B C 1
ATOM 3777 O O . LEU B 1 227 ? -13.945 21.281 0.137 1 91.38 227 LEU B O 1
ATOM 3781 N N . LEU B 1 228 ? -13.516 19.469 -1.045 1 93 228 LEU B N 1
ATOM 3782 C CA . LEU B 1 228 ? -12.258 20 -1.567 1 93 228 LEU B CA 1
ATOM 3783 C C . LEU B 1 228 ? -12.516 21.219 -2.445 1 93 228 LEU B C 1
ATOM 3785 O O . LEU B 1 228 ? -11.75 22.188 -2.396 1 93 228 LEU B O 1
ATOM 3789 N N . GLU B 1 229 ? -13.531 21.109 -3.176 1 92.75 229 GLU B N 1
ATOM 3790 C CA . GLU B 1 229 ? -13.898 22.234 -4.023 1 92.75 229 GLU B CA 1
ATOM 3791 C C . GLU B 1 229 ? -14.305 23.438 -3.188 1 92.75 229 GLU B C 1
ATOM 3793 O O . GLU B 1 229 ? -13.953 24.578 -3.512 1 92.75 229 GLU B O 1
ATOM 3798 N N . ALA B 1 230 ? -15.07 23.172 -2.176 1 92.88 230 ALA B N 1
ATOM 3799 C CA . ALA B 1 230 ? -15.453 24.25 -1.267 1 92.88 230 ALA B CA 1
ATOM 3800 C C . ALA B 1 230 ? -14.227 24.906 -0.635 1 92.88 230 ALA B C 1
ATOM 3802 O O . ALA B 1 230 ? -14.133 26.125 -0.55 1 92.88 230 ALA B O 1
ATOM 3803 N N . ALA B 1 231 ? -13.297 24.125 -0.196 1 94.19 231 ALA B N 1
ATOM 3804 C CA . ALA B 1 231 ? -12.055 24.625 0.396 1 94.19 231 ALA B CA 1
ATOM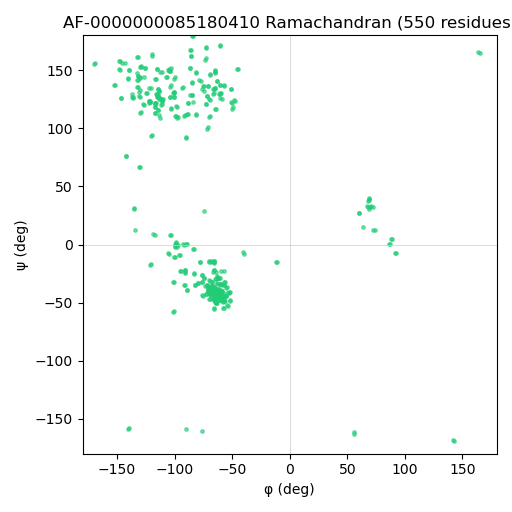 3805 C C . ALA B 1 231 ? -11.289 25.5 -0.597 1 94.19 231 ALA B C 1
ATOM 3807 O O . ALA B 1 231 ? -10.781 26.562 -0.239 1 94.19 231 ALA B O 1
ATOM 3808 N N . LYS B 1 232 ? -11.211 25.016 -1.779 1 91.88 232 LYS B N 1
ATOM 3809 C CA . LYS B 1 232 ? -10.516 25.75 -2.828 1 91.88 232 LYS B CA 1
ATOM 3810 C C . LYS B 1 232 ? -11.188 27.094 -3.088 1 91.88 232 LYS B C 1
ATOM 3812 O O . LYS B 1 232 ? -10.508 28.125 -3.195 1 91.88 232 LYS B O 1
ATOM 3817 N N . ARG B 1 233 ? -12.461 27.062 -3.195 1 92.88 233 ARG B N 1
ATOM 3818 C CA . ARG B 1 233 ? -13.219 28.281 -3.463 1 92.88 233 ARG B CA 1
ATOM 3819 C C . ARG B 1 233 ? -13.008 29.312 -2.357 1 92.88 233 ARG B C 1
ATOM 3821 O O . ARG B 1 233 ? -12.992 30.516 -2.621 1 92.88 233 ARG B O 1
ATOM 3828 N N . LEU B 1 234 ? -12.859 28.812 -1.18 1 94.31 234 LEU B N 1
ATOM 3829 C CA . LEU B 1 234 ? -12.703 29.703 -0.028 1 94.31 234 LEU B CA 1
ATOM 3830 C C . LEU B 1 234 ? -11.258 30.156 0.126 1 94.31 234 LEU B C 1
ATOM 3832 O O . LEU B 1 234 ? -10.93 30.906 1.044 1 94.31 234 LEU B O 1
ATOM 3836 N N . GLY B 1 235 ? -10.359 29.656 -0.695 1 94.81 235 GLY B N 1
ATOM 3837 C CA . GLY B 1 235 ? -8.953 30.031 -0.623 1 94.81 235 GLY B CA 1
ATOM 3838 C C . GLY B 1 235 ? -8.258 29.516 0.62 1 94.81 235 GLY B C 1
ATOM 3839 O O . GLY B 1 235 ? -7.48 30.234 1.252 1 94.81 235 GLY B O 1
ATOM 3840 N N . VAL B 1 236 ? -8.57 28.328 0.983 1 95.5 236 VAL B N 1
ATOM 3841 C CA . VAL B 1 236 ? -8.039 27.703 2.188 1 95.5 236 VAL B CA 1
ATOM 3842 C C . VAL B 1 236 ? -6.562 27.375 1.988 1 95.5 236 VAL B C 1
ATOM 3844 O O . VAL B 1 236 ? -6.164 26.906 0.917 1 95.5 236 VAL B O 1
ATOM 3847 N N . ASP B 1 237 ? -5.762 27.672 3.035 1 97.19 237 ASP B N 1
ATOM 3848 C CA . ASP B 1 237 ? -4.328 27.391 3 1 97.19 237 ASP B CA 1
ATOM 3849 C C . ASP B 1 237 ? -4.012 26.047 3.643 1 97.19 237 ASP B C 1
ATOM 3851 O O . ASP B 1 237 ? -2.957 25.453 3.381 1 97.19 237 ASP B O 1
ATOM 3855 N N . LEU B 1 238 ? -4.887 25.625 4.473 1 97.75 238 LEU B N 1
ATOM 3856 C CA . LEU B 1 238 ? -4.738 24.375 5.203 1 97.75 238 LEU B CA 1
ATOM 3857 C C . LEU B 1 238 ? -6.098 23.719 5.426 1 97.75 238 LEU B C 1
ATOM 3859 O O . LEU B 1 238 ? -7.035 24.359 5.898 1 97.75 238 LEU B O 1
ATOM 3863 N N . LEU B 1 239 ? -6.168 22.484 5.016 1 97.56 239 LEU B N 1
ATOM 3864 C CA . LEU B 1 239 ? -7.348 21.672 5.324 1 97.56 239 LEU B CA 1
ATOM 3865 C C . LEU B 1 239 ? -7.07 20.734 6.492 1 97.56 239 LEU B C 1
ATOM 3867 O O . LEU B 1 239 ? -6.059 20.031 6.508 1 97.56 239 LEU B O 1
ATOM 3871 N N . VAL B 1 240 ? -7.957 20.734 7.473 1 98.12 240 VAL B N 1
ATOM 3872 C CA . VAL B 1 240 ? -7.84 19.891 8.648 1 98.12 240 VAL B CA 1
ATOM 3873 C C . VAL B 1 240 ? -8.984 18.875 8.672 1 98.12 240 VAL B C 1
ATOM 3875 O O . VAL B 1 240 ? -10.156 19.25 8.531 1 98.12 240 VAL B O 1
ATOM 3878 N N . LEU B 1 241 ? -8.641 17.625 8.797 1 96.88 241 LEU B N 1
ATOM 3879 C CA . LEU B 1 241 ? -9.641 16.562 8.859 1 96.88 241 LEU B CA 1
ATOM 3880 C C . LEU B 1 241 ? -9.383 15.641 10.055 1 96.88 241 LEU B C 1
ATOM 3882 O O . LEU B 1 241 ? -8.227 15.383 10.406 1 96.88 241 LEU B O 1
ATOM 3886 N N . GLY B 1 242 ? -10.461 15.18 10.656 1 95.56 242 GLY B N 1
ATOM 3887 C CA . GLY B 1 242 ? -10.359 14.172 11.695 1 95.56 242 GLY B CA 1
ATOM 3888 C C . GLY B 1 242 ? -10.352 12.758 11.156 1 95.56 242 GLY B C 1
ATOM 3889 O O . GLY B 1 242 ? -10.906 12.484 10.086 1 95.56 242 GLY B O 1
ATOM 3890 N N . SER B 1 243 ? -9.703 11.922 11.914 1 93.31 243 SER B N 1
ATOM 3891 C CA . SER B 1 243 ? -9.656 10.516 11.531 1 93.31 243 SER B CA 1
ATOM 3892 C C . SER B 1 243 ? -9.992 9.609 12.703 1 93.31 243 SER B C 1
ATOM 3894 O O . SER B 1 243 ? -9.57 9.859 13.836 1 93.31 243 SER B O 1
ATOM 3896 N N . LYS B 1 244 ? -10.727 8.547 12.383 1 86.75 244 LYS B N 1
ATOM 3897 C CA . LYS B 1 244 ? -11.078 7.543 13.383 1 86.75 244 LYS B CA 1
ATOM 3898 C C . LYS B 1 244 ? -10.148 6.336 13.305 1 86.75 244 LYS B C 1
ATOM 3900 O O . LYS B 1 244 ? -10.328 5.355 14.023 1 86.75 244 LYS B O 1
ATOM 3905 N N . ALA B 1 245 ? -9.242 6.48 12.414 1 79.31 245 ALA B N 1
ATOM 3906 C CA . ALA B 1 245 ? -8.359 5.336 12.188 1 79.31 245 ALA B CA 1
ATOM 3907 C C . ALA B 1 245 ? -7.574 4.996 13.445 1 79.31 245 ALA B C 1
ATOM 3909 O O . ALA B 1 245 ? -7.113 5.891 14.156 1 79.31 245 ALA B O 1
ATOM 3910 N N . LYS B 1 246 ? -7.695 3.604 13.75 1 75.88 246 LYS B N 1
ATOM 3911 C CA . LYS B 1 246 ? -6.906 3.039 14.844 1 75.88 246 LYS B CA 1
ATOM 3912 C C . LYS B 1 246 ? -6.172 1.776 14.398 1 75.88 246 LYS B C 1
ATOM 3914 O O . LYS B 1 246 ? -6.5 1.197 13.359 1 75.88 246 LYS B O 1
ATOM 3919 N N . SER B 1 247 ? -4.945 1.641 14.68 1 63.56 247 SER B N 1
ATOM 3920 C CA . SER B 1 247 ? -4.027 0.572 14.312 1 63.56 247 SER B CA 1
ATOM 3921 C C . SER B 1 247 ? -4.773 -0.625 13.734 1 63.56 247 SER B C 1
ATOM 3923 O O . SER B 1 247 ? -4.184 -1.456 13.039 1 63.56 247 SER B O 1
ATOM 3925 N N . THR B 1 248 ? -6.117 -0.65 13.945 1 57.12 248 THR B N 1
ATOM 3926 C CA . THR B 1 248 ? -6.805 -1.834 13.438 1 57.12 248 THR B CA 1
ATOM 3927 C C . THR B 1 248 ? -7.309 -1.599 12.023 1 57.12 248 THR B C 1
ATOM 3929 O O . THR B 1 248 ? -7.645 -0.471 11.656 1 57.12 248 THR B O 1
ATOM 3932 N N . TRP B 1 249 ? -6.781 -2.215 11 1 54.41 249 TRP B N 1
ATOM 3933 C CA . TRP B 1 249 ? -7.168 -2.113 9.602 1 54.41 249 TRP B CA 1
ATOM 3934 C C . TRP B 1 249 ? -8.68 -2.055 9.453 1 54.41 249 TRP B C 1
ATOM 3936 O O . TRP B 1 249 ? -9.203 -1.798 8.367 1 54.41 249 TRP B O 1
ATOM 3946 N N . ARG B 1 250 ? -9.344 -2.25 10.484 1 51.34 250 ARG B N 1
ATOM 3947 C CA . ARG B 1 250 ? -10.797 -2.266 10.398 1 51.34 250 ARG B CA 1
ATOM 3948 C C . ARG B 1 250 ? -11.344 -0.862 10.172 1 51.34 250 ARG B C 1
ATOM 3950 O O . ARG B 1 250 ? -12.422 -0.697 9.594 1 51.34 250 ARG B O 1
ATOM 3957 N N . HIS B 1 251 ? -10.57 -0.006 10.828 1 57.72 251 HIS B N 1
ATOM 3958 C CA . HIS B 1 251 ? -11.07 1.354 10.68 1 57.72 251 HIS B CA 1
ATOM 3959 C C . HIS B 1 251 ? -10.32 2.102 9.578 1 57.72 251 HIS B C 1
ATOM 3961 O O . HIS B 1 251 ? -9.109 2.307 9.68 1 57.72 251 HIS B O 1
ATOM 3967 N N . ARG B 1 252 ? -11.078 2.336 8.406 1 65.94 252 ARG B N 1
ATOM 3968 C CA . ARG B 1 252 ? -10.602 2.93 7.164 1 65.94 252 ARG B CA 1
ATOM 3969 C C . ARG B 1 252 ? -10.469 4.441 7.293 1 65.94 252 ARG B C 1
ATOM 3971 O O . ARG B 1 252 ? -11.086 5.051 8.172 1 65.94 252 ARG B O 1
ATOM 3978 N N . LEU B 1 253 ? -9.391 4.852 6.668 1 79 253 LEU B N 1
ATOM 3979 C CA . LEU B 1 253 ? -9.297 6.293 6.465 1 79 253 LEU B CA 1
ATOM 3980 C C . LEU B 1 253 ? -10.586 6.844 5.879 1 79 253 LEU B C 1
ATOM 3982 O O . LEU B 1 253 ? -11.195 6.219 5.004 1 79 253 LEU B O 1
ATOM 3986 N N . GLY B 1 254 ? -11.242 7.711 6.574 1 81.5 254 GLY B N 1
ATOM 3987 C CA . GLY B 1 254 ? -12.469 8.312 6.078 1 81.5 254 GLY B CA 1
ATOM 3988 C C . GLY B 1 254 ? -12.367 8.781 4.641 1 81.5 254 GLY B C 1
ATOM 3989 O O . GLY B 1 254 ? -11.273 9.086 4.16 1 81.5 254 GLY B O 1
ATOM 3990 N N . GLN B 1 255 ? -13.453 8.789 3.934 1 83.44 255 GLN B N 1
ATOM 3991 C CA . GLN B 1 255 ? -13.547 9.133 2.52 1 83.44 255 GLN B CA 1
ATOM 3992 C C . GLN B 1 255 ? -12.953 10.516 2.248 1 83.44 255 GLN B C 1
ATOM 3994 O O . GLN B 1 255 ? -12.312 10.727 1.214 1 83.44 255 GLN B O 1
ATOM 3999 N N . MET B 1 256 ? -13.156 11.398 3.143 1 87.5 256 MET B N 1
ATOM 4000 C CA . MET B 1 256 ? -12.656 12.758 2.951 1 87.5 256 MET B CA 1
ATOM 4001 C C . MET B 1 256 ? -11.133 12.789 2.992 1 87.5 256 MET B C 1
ATOM 4003 O O . MET B 1 256 ? -10.5 13.477 2.184 1 87.5 256 MET B O 1
ATOM 4007 N N . VAL B 1 257 ? -10.594 12.047 3.955 1 90.25 257 VAL B N 1
ATOM 4008 C CA . VAL B 1 257 ? -9.141 11.984 4.066 1 90.25 257 VAL B CA 1
ATOM 4009 C C . VAL B 1 257 ? -8.555 11.336 2.816 1 90.25 257 VAL B C 1
ATOM 4011 O O . VAL B 1 257 ? -7.594 11.844 2.234 1 90.25 257 VAL B O 1
ATOM 4014 N N . GLU B 1 258 ? -9.133 10.312 2.332 1 86.38 258 GLU B N 1
ATOM 4015 C CA . GLU B 1 258 ? -8.664 9.609 1.144 1 86.38 258 GLU B CA 1
ATOM 4016 C C . GLU B 1 258 ? -8.695 10.516 -0.083 1 86.38 258 GLU B C 1
ATOM 4018 O O . GLU B 1 258 ? -7.758 10.523 -0.882 1 86.38 258 GLU B O 1
ATOM 4023 N N . ALA B 1 259 ? -9.766 11.234 -0.194 1 86.56 259 ALA B N 1
ATOM 4024 C CA . ALA B 1 259 ? -9.898 12.141 -1.331 1 86.56 259 ALA B CA 1
ATOM 4025 C C . ALA B 1 259 ? -8.852 13.242 -1.28 1 86.56 259 ALA B C 1
ATOM 4027 O O . ALA B 1 259 ? -8.25 13.594 -2.303 1 86.56 259 ALA B O 1
ATOM 4028 N N . ALA B 1 260 ? -8.68 13.758 -0.144 1 89.75 260 ALA B N 1
ATOM 4029 C CA . ALA B 1 260 ? -7.688 14.82 0.018 1 89.75 260 ALA B CA 1
ATOM 4030 C C . ALA B 1 260 ? -6.285 14.312 -0.31 1 89.75 260 ALA B C 1
ATOM 4032 O O . ALA B 1 260 ? -5.488 15.031 -0.917 1 89.75 260 ALA B O 1
ATOM 4033 N N . LEU B 1 261 ? -5.992 13.07 0.084 1 87.62 261 LEU B N 1
ATOM 4034 C CA . LEU B 1 261 ? -4.699 12.461 -0.202 1 87.62 261 LEU B CA 1
ATOM 4035 C C . LEU B 1 261 ? -4.5 12.289 -1.704 1 87.62 261 LEU B C 1
ATOM 4037 O O . LEU B 1 261 ? -3.395 12.484 -2.215 1 87.62 261 LEU B O 1
ATOM 4041 N N . ARG B 1 262 ? -5.484 11.93 -2.336 1 84.06 262 ARG B N 1
ATOM 4042 C CA . ARG B 1 262 ? -5.422 11.648 -3.768 1 84.06 262 ARG B CA 1
ATOM 4043 C C . ARG B 1 262 ? -5.176 12.93 -4.562 1 84.06 262 ARG B C 1
ATOM 4045 O O . ARG B 1 262 ? -4.426 12.93 -5.539 1 84.06 262 ARG B O 1
ATOM 4052 N N . HIS B 1 263 ? -5.691 13.898 -4.18 1 81.56 263 HIS B N 1
ATOM 4053 C CA . HIS B 1 263 ? -5.578 15.141 -4.945 1 81.56 263 HIS B CA 1
ATOM 4054 C C . HIS B 1 263 ? -4.352 15.938 -4.52 1 81.56 263 HIS B C 1
ATOM 4056 O O . HIS B 1 263 ? -3.621 16.453 -5.367 1 81.56 263 HIS B O 1
ATOM 4062 N N . GLY B 1 264 ? -4.051 15.977 -3.256 1 76.31 264 GLY B N 1
ATOM 4063 C CA . GLY B 1 264 ? -2.779 16.406 -2.695 1 76.31 264 GLY B CA 1
ATOM 4064 C C . GLY B 1 264 ? -2.434 17.844 -3.043 1 76.31 264 GLY B C 1
ATOM 4065 O O . GLY B 1 264 ? -1.256 18.203 -3.131 1 76.31 264 GLY B O 1
ATOM 4066 N N . GLU B 1 265 ? -3.332 18.734 -3.289 1 83.38 265 GLU B N 1
ATOM 4067 C CA . GLU B 1 265 ? -3.033 20.078 -3.744 1 83.38 265 GLU B CA 1
ATOM 4068 C C . GLU B 1 265 ? -2.877 21.047 -2.566 1 83.38 265 GLU B C 1
ATOM 4070 O O . GLU B 1 265 ? -2.213 22.078 -2.682 1 83.38 265 GLU B O 1
ATOM 4075 N N . LEU B 1 266 ? -3.457 20.688 -1.5 1 89.44 266 LEU B N 1
ATOM 4076 C CA . LEU B 1 266 ? -3.453 21.531 -0.311 1 89.44 266 LEU B CA 1
ATOM 4077 C C . LEU B 1 266 ? -2.734 20.844 0.844 1 89.44 266 LEU B C 1
ATOM 4079 O O . LEU B 1 266 ? -2.836 19.625 1.003 1 89.44 266 LEU B O 1
ATOM 4083 N N . PRO B 1 267 ? -1.97 21.719 1.641 1 96.62 267 PRO B N 1
ATOM 4084 C CA . PRO B 1 267 ? -1.561 21.141 2.92 1 96.62 267 PRO B CA 1
ATOM 4085 C C . PRO B 1 267 ? -2.727 20.531 3.688 1 96.62 267 PRO B C 1
ATOM 4087 O O . PRO B 1 267 ? -3.828 21.078 3.695 1 96.62 267 PRO B O 1
ATOM 4090 N N . LEU B 1 268 ? -2.516 19.344 4.203 1 96.69 268 LEU B N 1
ATOM 4091 C CA . LEU B 1 268 ? -3.559 18.562 4.867 1 96.69 268 LEU B CA 1
ATOM 4092 C C . LEU B 1 268 ? -3.107 18.125 6.254 1 96.69 268 LEU B C 1
ATOM 4094 O O . LEU B 1 268 ? -2.076 17.453 6.395 1 96.69 268 LEU B O 1
ATOM 4098 N N . LEU B 1 269 ? -3.832 18.531 7.223 1 98.06 269 LEU B N 1
ATOM 4099 C CA . LEU B 1 269 ? -3.613 18.047 8.578 1 98.06 269 LEU B CA 1
ATOM 4100 C C . LEU B 1 269 ? -4.668 17.016 8.961 1 98.06 269 LEU B C 1
ATOM 4102 O O . LEU B 1 269 ? -5.867 17.312 8.969 1 98.06 269 LEU B O 1
ATOM 4106 N N . VAL B 1 270 ? -4.242 15.805 9.227 1 97.31 270 VAL B N 1
ATOM 4107 C CA . VAL B 1 270 ? -5.137 14.75 9.68 1 97.31 270 VAL B CA 1
ATOM 4108 C C . VAL B 1 270 ? -4.953 14.523 11.18 1 97.31 270 VAL B C 1
ATOM 4110 O O . VAL B 1 270 ? -3.84 14.258 11.641 1 97.31 270 VAL B O 1
ATOM 4113 N N . VAL B 1 271 ? -6.035 14.57 11.906 1 97.44 271 VAL B N 1
ATOM 4114 C CA . VAL B 1 271 ? -6 14.539 13.367 1 97.44 271 VAL B CA 1
ATOM 4115 C C . VAL B 1 271 ? -6.715 13.297 13.875 1 97.44 271 VAL B C 1
ATOM 4117 O O . VAL B 1 271 ? -7.926 13.141 13.688 1 97.44 271 VAL B O 1
ATOM 4120 N N . PRO B 1 272 ? -5.949 12.469 14.57 1 94.69 272 PRO B N 1
ATOM 4121 C CA . PRO B 1 272 ? -6.629 11.328 15.188 1 94.69 272 PRO B CA 1
ATOM 4122 C C . PRO B 1 272 ? -7.621 11.75 16.266 1 94.69 272 PRO B C 1
ATOM 4124 O O . PRO B 1 272 ? -7.371 12.719 17 1 94.69 272 PRO B O 1
ATOM 4127 N N . GLU B 1 273 ? -8.633 10.938 16.344 1 92.38 273 GLU B N 1
ATOM 4128 C CA . GLU B 1 273 ? -9.695 11.219 17.297 1 92.38 273 GLU B CA 1
ATOM 4129 C C . GLU B 1 273 ? -9.148 11.328 18.719 1 92.38 273 GLU B C 1
ATOM 4131 O O . GLU B 1 273 ? -9.609 12.156 19.516 1 92.38 273 GLU B O 1
ATOM 4136 N N . ALA B 1 274 ? -8.164 10.625 19.016 1 88.94 274 ALA B N 1
ATOM 4137 C CA . ALA B 1 274 ? -7.645 10.539 20.375 1 88.94 274 ALA B CA 1
ATOM 4138 C C . ALA B 1 274 ? -6.543 11.57 20.609 1 88.94 274 ALA B C 1
ATOM 4140 O O . ALA B 1 274 ? -5.98 11.648 21.703 1 88.94 274 ALA B O 1
ATOM 4141 N N . ALA B 1 275 ? -6.25 12.359 19.578 1 89.69 275 ALA B N 1
ATOM 4142 C CA . ALA B 1 275 ? -5.164 13.336 19.703 1 89.69 275 ALA B CA 1
ATOM 4143 C C . ALA B 1 275 ? -5.453 14.328 20.828 1 89.69 275 ALA B C 1
ATOM 4145 O O . ALA B 1 275 ? -6.59 14.773 21 1 89.69 275 ALA B O 1
ATOM 4146 N N . ARG B 1 276 ? -4.422 14.5 21.703 1 82.81 276 ARG B N 1
ATOM 4147 C CA . ARG B 1 276 ? -4.551 15.453 22.797 1 82.81 276 ARG B CA 1
ATOM 4148 C C . ARG B 1 276 ? -3.568 16.609 22.641 1 82.81 276 ARG B C 1
ATOM 4150 O O . ARG B 1 276 ? -2.371 16.391 22.453 1 82.81 276 ARG B O 1
ATOM 4157 N N . TRP B 1 277 ? -4.129 17.75 22.469 1 86.25 277 TRP B N 1
ATOM 4158 C CA . TRP B 1 277 ? -3.307 18.953 22.359 1 86.25 277 TRP B CA 1
ATOM 4159 C C . TRP B 1 277 ? -3.664 19.953 23.453 1 86.25 277 TRP B C 1
ATOM 4161 O O . TRP B 1 277 ? -4.832 20.078 23.828 1 86.25 277 TRP B O 1
#

Nearest PDB structures (foldseek):
  3loq-assembly1_A  TM=6.938E-01  e=2.733E-12  Archaeoglobus fulgidus
  3ab8-assembly1_A  TM=6.982E-01  e=3.071E-12  Thermus thermophilus HB8
  3ab8-assembly1_B  TM=6.828E-01  e=1.358E-12  Thermus thermophilus HB8
  3loq-assembly2_B  TM=6.903E-01  e=2.101E-11  Archaeoglobus fulgidus
  2z3v-assembly1_A  TM=7.318E-01  e=8.707E-04  Thermus thermophilus HB8

pLDDT: mean 90.88, std 9.73, range [51.34, 98.62]

Foldseek 3Di:
DAEEEEADPDLCRVQSVLQQVQCCVLLVHAYEYEYEAECPVVVVVCVVPVVCVVVSVVVVVVVQVVVVVVVVVVVGHYHYYYHDSLVVVLVCCLVHQEYEYEADADDPVVCVVPPDNPQSNVLQQRHKYKYAYRPQHDRAWAEEEEEADDDLQSLQQLVVSVSVCVSRVHAYEYEAEDEPVVAPGHHPPDDNPPDDPVRSQVVRQVVVCVVNVHGYGYDYDRALVVRVVVCVVVVGQEYTYGAQRHNPPVGDGDRNRVVCSNVNPHTYIYHYSPNDD/DAEEEEAAPPLCRVQSVLQQVQCCVLLVHAYEYEYEAECPVVVVVCVVPVVCVVVSVVVVVVVQVVVVVVVVVSVGHYHYYYHDRLVVVLVCCLVHQEYEYEADQDDPVVCVVPPDNPQSNVLQQRHKYKYAYRPQHDRAWAEEEEEADDDLQSLQQLVVQVSVCVSRVHAYEYEAEDEPVVAPGHHPPDDNPPDDPVRSQVVRQVVVCVVNVHGYGYDYDRALVVVVVVCVVVVGQEYTYGAQRHNPPVGDGDRNRVVCSNVNPHTYIYHYSPNDD

Organism: NCBI:txid751945

Solvent-accessible surface area (backbone atoms only — not comparable to full-atom values): 27926 Å² total; per-residue (Å²): 103,31,28,35,25,51,45,56,88,56,80,21,26,64,20,36,52,50,20,34,54,39,43,15,65,50,69,67,27,47,43,33,40,38,33,54,45,73,42,57,70,58,52,51,45,24,69,76,35,65,87,44,34,61,64,50,52,53,50,53,50,51,50,47,54,53,53,42,52,58,45,45,70,69,74,42,54,59,49,68,47,74,31,57,49,38,59,53,51,50,62,54,41,77,69,26,68,34,34,36,33,53,35,71,55,51,54,68,63,54,41,38,31,54,26,30,45,65,64,29,44,52,35,41,25,74,41,30,38,35,33,25,14,56,84,41,48,59,66,71,49,59,28,36,34,24,51,43,67,93,47,62,20,20,48,35,21,45,52,51,46,47,51,49,16,67,53,56,71,20,47,57,37,32,38,29,56,34,21,58,91,90,35,91,38,42,59,86,88,52,70,68,79,90,53,51,68,69,54,48,35,52,50,49,21,54,51,49,16,64,72,64,71,44,55,41,47,50,44,82,31,80,51,48,65,46,55,54,51,52,39,57,74,68,59,48,50,32,41,29,32,38,26,74,14,37,73,48,80,82,39,57,74,44,66,52,57,50,46,49,52,46,59,26,81,55,27,36,34,41,22,14,40,81,48,84,129,102,31,27,36,27,53,47,82,75,53,81,23,28,65,20,36,53,49,20,35,54,38,43,14,64,51,69,66,28,48,43,31,39,37,32,53,46,72,40,57,70,58,51,47,44,23,71,74,35,65,87,45,34,63,64,51,50,53,49,52,52,50,50,48,52,53,53,41,52,59,47,45,71,70,74,43,54,59,51,67,47,75,32,57,48,36,60,53,51,51,61,54,40,77,68,25,69,33,35,37,33,52,35,69,55,51,54,67,62,54,40,38,29,56,26,30,45,65,66,31,44,52,37,42,25,74,42,30,37,35,34,26,16,57,86,41,48,59,65,72,48,59,28,35,33,25,51,43,66,94,48,63,20,21,48,35,21,45,53,51,44,46,51,49,16,66,54,56,70,20,46,57,36,31,40,29,58,35,21,57,90,90,36,92,37,42,60,85,88,52,72,67,79,90,52,53,69,69,55,50,36,53,51,48,18,54,51,50,18,65,72,64,72,43,54,41,47,48,44,82,32,80,50,47,65,47,54,53,49,50,38,56,74,70,60,46,50,31,42,29,33,38,26,74,13,36,72,50,78,79,36,58,74,44,66,52,58,51,46,49,53,47,59,26,81,53,26,34,34,40,22,15,40,79,46,81,130

Radius of gyration: 26.58 Å; Cα contacts (8 Å, |Δi|>4): 1225; chains: 2; bounding box: 72×69×47 Å